Protein AF-A0A2W7KHU9-F1 (afdb_monomer_lite)

Radius of gyration: 25.61 Å; chains: 1; bounding box: 62×46×111 Å

Sequence (438 aa):
MNIFNNTTKKAALILVGPLGCYAAYQILFIGRYLDIEKYPLLTSTYLNGAAIIDIACALVVAFLGYQVCRRAGLLDDFRPSREGLSTLALTLIATGTLGLLALNIYSSLGTLSLRYVVENYPLYSYKATDGAAWMVLAMYSALFLQLMDMYFGGVTKKNGTFLLLGLLIVSFSGGRGILVLFALMFIVLLMFQRVAFWKFLMASLLAIAAMGASFIIVTGLRAPDAPPEVVTPVAKPTGHSPKAKAKAAQAPPVLAEVAPTESFEDLNYNAAFISEDVLRVIESHKVEPKAYALEDAMTLFVPRQLMPGKPVSTAETREIYPHVAKRGTNITFPLKANILMHLGEWAFYADWIVVAVVQILMILGVARRTRAPGIVGFTMLFCGLGFMLVARGGIFNARLLVIMSCVLVAYAGYRTLLTIQRGLNFSRQPRPPTQQAY

pLDDT: mean 75.81, std 17.53, range [24.8, 95.38]

Foldseek 3Di:
DQPQDQVVLLVCLLCVFLLVLLVVLCVPFPVVPLDCVQQVVSNVVVVVCLVVLSVVLSVVLSVLSNVLSVVLDGLALLAAQDAFFDLVVLVCLLVVLLVLLQVLQCVQPVDPPPVVCLLCVQSSLLSCLAAVVVSLLSLLLSLLLLLVSCNRGNDDPSSLVSNLSSLLSSLSNVPQLVSVLSLLSVLSSCSSNSDDPVVSVVSNVSSVVSSVVSVCSSVVSNQDPDDPDPPPPDPDPDDDDDDDDDDDDDDDDDPDPDDPRVPPVPQQRNLSVLLSLLSVCQVVVVADAALQQVVCLVCVPPRCVRVVPRFLEGSLCCRSPVVCSVVSDYHFHAALSQQCNHPNDVCSSVSSVVSSQLSSLLSVLSSCSVVPDDLSSVVSNSSRSVSSVCNSGPPSHNVVVSVVVSSVSSVVVSVVSVVVVVVVVVVPPPDDPPPPDD

Secondary structure (DSSP, 8-state):
-----HHHHHHHHHHTSHHHHHHHHIIIIIGGG--TTT-HHHHHHIIIIIHHHHHHHHHHHHHHHHHHHHHH---------SPPPPHHHHHHHHHHHHHHHHHHHHHHHS---HHHHHHTHHHHHHHHHHT-HHHHHHHHHHHHHHHHHHHHH---HHHHHHHHHHHHHHHTTS-HHHHHHHHHHHHHHHHHTT--HHHHHHHHHHHHHHHHHHHHHHHHTT-PPPPP-------------------------------TTTSHHHHTT-HHHHHHHHHHHHHTTSS----HHHHHHHHHTS-TTT-TT--SS-HHHHHH-HHHHHTT------HHHHHHHHH-GGGGG-HHHHHHHHHHHHHHHHHHHHHS--HHHHHHHHHHHHHHHHHHH-SSSTHHHHHHHHHHHHHHHHHHHHHHHHHHHHTTSPPPP-----

Structure (mmCIF, N/CA/C/O backbone):
data_AF-A0A2W7KHU9-F1
#
_entry.id   AF-A0A2W7KHU9-F1
#
loop_
_atom_site.group_PDB
_atom_site.id
_atom_site.type_symbol
_atom_site.label_atom_id
_atom_site.label_alt_id
_atom_site.label_comp_id
_atom_site.label_asym_id
_atom_site.label_entity_id
_atom_site.label_seq_id
_atom_site.pdbx_PDB_ins_code
_atom_site.Cartn_x
_atom_site.Cartn_y
_atom_site.Cartn_z
_atom_site.occupancy
_atom_site.B_iso_or_equiv
_atom_site.auth_seq_id
_atom_site.auth_comp_id
_atom_site.auth_asym_id
_atom_site.auth_atom_id
_atom_site.pdbx_PDB_model_num
ATOM 1 N N . MET A 1 1 ? -21.224 20.615 12.237 1.00 48.44 1 MET A N 1
ATOM 2 C CA . MET A 1 1 ? -21.790 20.125 10.962 1.00 48.44 1 MET A CA 1
ATOM 3 C C . MET A 1 1 ? -21.161 18.772 10.631 1.00 48.44 1 MET A C 1
ATOM 5 O O . MET A 1 1 ? -19.949 18.714 10.452 1.00 48.44 1 MET A O 1
ATOM 9 N N . ASN A 1 2 ? -21.934 17.680 10.644 1.00 56.03 2 ASN A N 1
ATOM 10 C CA . ASN A 1 2 ? -21.439 16.340 10.291 1.00 56.03 2 ASN A CA 1
ATOM 11 C C . ASN A 1 2 ? -21.673 16.115 8.789 1.00 56.03 2 ASN A C 1
ATOM 13 O O . ASN A 1 2 ? -22.805 15.889 8.380 1.00 56.03 2 ASN A O 1
ATOM 17 N N . ILE A 1 3 ? -20.622 16.222 7.971 1.00 58.12 3 ILE A N 1
ATOM 18 C CA . ILE A 1 3 ? -20.712 16.176 6.495 1.00 58.12 3 ILE A CA 1
ATOM 19 C C . ILE A 1 3 ? -20.888 14.736 5.967 1.00 58.12 3 ILE A C 1
ATOM 21 O O . ILE A 1 3 ? -21.480 14.509 4.910 1.00 58.12 3 ILE A O 1
ATOM 25 N N . PHE A 1 4 ? -20.426 13.735 6.721 1.00 67.31 4 PHE A N 1
ATOM 26 C CA . PHE A 1 4 ? -20.458 12.330 6.307 1.00 67.31 4 PHE A CA 1
ATOM 27 C C . PHE A 1 4 ? -21.768 11.636 6.705 1.00 67.31 4 PHE A C 1
ATOM 29 O O . PHE A 1 4 ? -21.809 10.841 7.648 1.00 67.31 4 PHE A O 1
ATOM 36 N N . ASN A 1 5 ? -22.849 11.942 5.983 1.00 74.00 5 ASN A N 1
ATOM 37 C CA . ASN A 1 5 ? -24.057 11.119 5.990 1.00 74.00 5 ASN A CA 1
ATOM 38 C C . ASN A 1 5 ? -23.843 9.843 5.141 1.00 74.00 5 ASN A C 1
ATOM 40 O O . ASN A 1 5 ? -22.820 9.671 4.477 1.00 74.00 5 ASN A O 1
ATOM 44 N N . ASN A 1 6 ? -24.788 8.903 5.177 1.00 76.38 6 ASN A N 1
ATOM 45 C CA . ASN A 1 6 ? -24.636 7.627 4.465 1.00 76.38 6 ASN A CA 1
ATOM 46 C C . ASN A 1 6 ? -24.496 7.813 2.938 1.00 76.38 6 ASN A C 1
ATOM 48 O O . ASN A 1 6 ? -23.778 7.061 2.286 1.00 76.38 6 ASN A O 1
ATOM 52 N N . THR A 1 7 ? -25.143 8.831 2.366 1.00 80.50 7 THR A N 1
ATOM 53 C CA . THR A 1 7 ? -25.075 9.140 0.931 1.00 80.50 7 THR A CA 1
ATOM 54 C C . THR A 1 7 ? -23.691 9.651 0.537 1.00 80.50 7 THR A C 1
ATOM 56 O O . THR A 1 7 ? -23.102 9.137 -0.411 1.00 80.50 7 THR A O 1
ATOM 59 N N . THR A 1 8 ? -23.124 10.594 1.295 1.00 79.06 8 THR A N 1
ATOM 60 C CA . THR A 1 8 ? -21.781 11.127 1.026 1.00 79.06 8 THR A CA 1
ATOM 61 C C . THR A 1 8 ? -20.695 10.083 1.271 1.00 79.06 8 THR A C 1
ATOM 63 O O . THR A 1 8 ? -19.746 10.018 0.497 1.00 79.06 8 THR A O 1
ATOM 66 N N . LYS A 1 9 ? -20.861 9.185 2.254 1.00 78.81 9 LYS A N 1
ATOM 67 C CA . LYS A 1 9 ? -19.971 8.023 2.451 1.00 78.81 9 LYS A CA 1
ATOM 68 C C . LYS A 1 9 ? -19.988 7.059 1.257 1.00 78.81 9 LYS A C 1
ATOM 70 O O . LYS A 1 9 ? -18.929 6.613 0.826 1.00 78.81 9 LYS A O 1
ATOM 75 N N . LYS A 1 10 ? -21.168 6.743 0.705 1.00 82.69 10 LYS A N 1
ATOM 76 C CA . LYS A 1 10 ? -21.300 5.890 -0.494 1.00 82.69 10 LYS A CA 1
ATOM 77 C C . LYS A 1 10 ? -20.660 6.536 -1.718 1.00 82.69 10 LYS A C 1
ATOM 79 O O . LYS A 1 10 ? -19.919 5.869 -2.433 1.00 82.69 10 LYS A O 1
ATOM 84 N N . ALA A 1 11 ? -20.916 7.826 -1.928 1.00 81.62 11 ALA A N 1
ATOM 85 C CA . ALA A 1 11 ? -20.301 8.581 -3.012 1.00 81.62 11 ALA A CA 1
ATOM 86 C C . ALA A 1 11 ? -18.774 8.618 -2.860 1.00 81.62 11 ALA A C 1
ATOM 88 O O . ALA A 1 11 ? -18.070 8.308 -3.811 1.00 81.62 11 ALA A O 1
ATOM 89 N N . ALA A 1 12 ? -18.256 8.889 -1.659 1.00 78.88 12 ALA A N 1
ATOM 90 C CA . ALA A 1 12 ? -16.820 8.893 -1.390 1.00 78.88 12 ALA A CA 1
ATOM 91 C C . ALA A 1 12 ? -16.174 7.515 -1.606 1.00 78.88 12 ALA A C 1
ATOM 93 O O . ALA A 1 12 ? -15.098 7.437 -2.186 1.00 78.88 12 ALA A O 1
ATOM 94 N N . LEU A 1 13 ? -16.831 6.418 -1.214 1.00 79.25 13 LEU A N 1
ATOM 95 C CA . LEU A 1 13 ? -16.334 5.062 -1.484 1.00 79.25 13 LEU A CA 1
ATOM 96 C C . LEU A 1 13 ? -16.144 4.781 -2.971 1.00 79.25 13 LEU A C 1
ATOM 98 O O . LEU A 1 13 ? -15.193 4.097 -3.334 1.00 79.25 13 LEU A O 1
ATOM 102 N N . ILE A 1 14 ? -17.059 5.264 -3.808 1.00 82.06 14 ILE A N 1
ATOM 103 C CA . ILE A 1 14 ? -17.028 5.026 -5.253 1.00 82.06 14 ILE A CA 1
ATOM 104 C C . ILE A 1 14 ? -16.067 6.009 -5.927 1.00 82.06 14 ILE A C 1
ATOM 106 O O . ILE A 1 14 ? -15.238 5.594 -6.721 1.00 82.06 14 ILE A O 1
ATOM 110 N N . LEU A 1 15 ? -16.148 7.298 -5.593 1.00 75.75 15 LEU A N 1
ATOM 111 C CA . LEU A 1 15 ? -15.424 8.369 -6.285 1.00 75.75 15 LEU A CA 1
ATOM 112 C C . LEU A 1 15 ? -14.002 8.594 -5.771 1.00 75.75 15 LEU A C 1
ATOM 114 O O . LEU A 1 15 ? -13.155 9.019 -6.539 1.00 75.75 15 LEU A O 1
ATOM 118 N N . VAL A 1 16 ? -13.742 8.351 -4.486 1.00 71.19 16 VAL A N 1
ATOM 119 C CA . VAL A 1 16 ? -12.421 8.524 -3.845 1.00 71.19 16 VAL A CA 1
ATOM 120 C C . VAL A 1 16 ? -11.766 7.162 -3.561 1.00 71.19 16 VAL A C 1
ATOM 122 O O . VAL A 1 16 ? -10.609 7.093 -3.161 1.00 71.19 16 VAL A O 1
ATOM 125 N N . GLY A 1 17 ? -12.498 6.062 -3.772 1.00 73.69 17 GLY A N 1
ATOM 126 C CA . GLY A 1 17 ? -11.954 4.705 -3.741 1.00 73.69 17 GLY A CA 1
ATOM 127 C C . GLY A 1 17 ? -11.156 4.346 -5.005 1.00 73.69 17 GLY A C 1
ATOM 128 O O . GLY A 1 17 ? -10.759 5.234 -5.761 1.00 73.69 17 GLY A O 1
ATOM 129 N N . PRO A 1 18 ? -10.933 3.045 -5.263 1.00 78.81 18 PRO A N 1
ATOM 130 C CA . PRO A 1 18 ? -10.146 2.534 -6.388 1.00 78.81 18 PRO A CA 1
ATOM 131 C C . PRO A 1 18 ? -10.404 3.197 -7.740 1.00 78.81 18 PRO A C 1
ATOM 133 O O . PRO A 1 18 ? -9.450 3.476 -8.462 1.00 78.81 18 PRO A O 1
ATOM 136 N N . LEU A 1 19 ? -11.661 3.506 -8.064 1.00 82.06 19 LEU A N 1
ATOM 137 C CA . LEU A 1 19 ? -12.019 4.188 -9.306 1.00 82.06 19 LEU A CA 1
ATOM 138 C C . LEU A 1 19 ? -11.453 5.616 -9.404 1.00 82.06 19 LEU A C 1
ATOM 140 O O . LEU A 1 19 ? -10.911 5.994 -10.438 1.00 82.06 19 LEU A O 1
ATOM 144 N N . GLY A 1 20 ? -11.548 6.408 -8.335 1.00 77.50 20 GLY A N 1
ATOM 145 C CA . GLY A 1 20 ? -10.969 7.754 -8.300 1.00 77.50 20 GLY A CA 1
ATOM 146 C C . GLY A 1 20 ? -9.456 7.731 -8.447 1.00 77.50 20 GLY A C 1
ATOM 147 O O . GLY A 1 20 ? -8.869 8.550 -9.148 1.00 77.50 20 GLY A O 1
ATOM 148 N N . CYS A 1 21 ? -8.823 6.743 -7.823 1.00 76.50 21 CYS A N 1
ATOM 149 C CA . CYS A 1 21 ? -7.382 6.540 -7.895 1.00 76.50 21 CYS A CA 1
ATOM 150 C C . CYS A 1 21 ? -6.947 6.076 -9.285 1.00 76.50 21 CYS A C 1
ATOM 152 O O . CYS A 1 21 ? -5.910 6.514 -9.770 1.00 76.50 21 CYS A O 1
ATOM 154 N N . TYR A 1 22 ? -7.760 5.245 -9.940 1.00 79.00 22 TYR A N 1
ATOM 155 C CA . TYR A 1 22 ? -7.578 4.865 -11.334 1.00 79.00 22 TYR A CA 1
ATOM 156 C C . TYR A 1 22 ? -7.650 6.084 -12.262 1.00 79.00 22 TYR A C 1
ATOM 158 O O . TYR A 1 22 ? -6.742 6.301 -13.058 1.00 79.00 22 TYR A O 1
ATOM 166 N N . ALA A 1 23 ? -8.667 6.937 -12.101 1.00 79.25 23 ALA A N 1
ATOM 167 C CA . ALA A 1 23 ? -8.796 8.170 -12.875 1.00 79.25 23 ALA A CA 1
ATOM 168 C C . ALA A 1 23 ? -7.615 9.130 -12.637 1.00 79.25 23 ALA A C 1
ATOM 170 O O . ALA A 1 23 ? -7.027 9.640 -13.588 1.00 79.25 23 ALA A O 1
ATOM 171 N N . ALA A 1 24 ? -7.217 9.334 -11.377 1.00 76.50 24 ALA A N 1
ATOM 172 C CA . ALA A 1 24 ? -6.054 10.152 -11.039 1.00 76.50 24 ALA A CA 1
ATOM 173 C C . ALA A 1 24 ? -4.760 9.578 -11.634 1.00 76.50 24 ALA A C 1
ATOM 175 O O . ALA A 1 24 ? -3.931 10.336 -12.132 1.00 76.50 24 ALA A O 1
ATOM 176 N N . TYR A 1 25 ? -4.601 8.251 -11.619 1.00 76.94 25 TYR A N 1
ATOM 177 C CA . TYR A 1 25 ? -3.461 7.576 -12.227 1.00 76.94 25 TYR A CA 1
ATOM 178 C C . TYR A 1 25 ? -3.391 7.843 -13.736 1.00 76.94 25 TYR A C 1
ATOM 180 O O . TYR A 1 25 ? -2.361 8.297 -14.234 1.00 76.94 25 TYR A O 1
ATOM 188 N N . GLN A 1 26 ? -4.511 7.644 -14.433 1.00 78.50 26 GLN A N 1
ATOM 189 C CA . GLN A 1 26 ? -4.626 7.877 -15.870 1.00 78.50 26 GLN A CA 1
ATOM 190 C C . GLN A 1 26 ? -4.318 9.330 -16.235 1.00 78.50 26 GLN A C 1
ATOM 192 O O . GLN A 1 26 ? -3.548 9.575 -17.153 1.00 78.50 26 GLN A O 1
ATOM 197 N N . ILE A 1 27 ? -4.843 10.305 -15.490 1.00 76.06 27 ILE A N 1
ATOM 198 C CA . ILE A 1 27 ? -4.618 11.729 -15.777 1.00 76.06 27 ILE A CA 1
ATOM 199 C C . ILE A 1 27 ? -3.163 12.133 -15.502 1.00 76.06 27 ILE A C 1
ATOM 201 O O . ILE A 1 27 ? -2.511 12.738 -16.354 1.00 76.06 27 ILE A O 1
ATOM 205 N N . LEU A 1 28 ? -2.650 11.818 -14.309 1.00 72.12 28 LEU A N 1
ATOM 206 C CA . LEU A 1 28 ? -1.375 12.357 -13.829 1.00 72.12 28 LEU A CA 1
ATOM 207 C C . LEU A 1 28 ? -0.156 11.636 -14.403 1.00 72.12 28 LEU A C 1
ATOM 209 O O . LEU A 1 28 ? 0.877 12.276 -14.594 1.00 72.12 28 LEU A O 1
ATOM 213 N N . PHE A 1 29 ? -0.258 10.327 -14.649 1.00 72.75 29 PHE A N 1
ATOM 214 C CA . PHE A 1 29 ? 0.895 9.493 -14.998 1.00 72.75 29 PHE A CA 1
ATOM 215 C C . PHE A 1 29 ? 0.860 8.925 -16.415 1.00 72.75 29 PHE A C 1
ATOM 217 O O . PHE A 1 29 ? 1.901 8.462 -16.873 1.00 72.75 29 PHE A O 1
ATOM 224 N N . ILE A 1 30 ? -0.286 8.969 -17.104 1.00 77.50 30 ILE A N 1
ATOM 225 C CA . ILE A 1 30 ? -0.386 8.549 -18.506 1.00 77.50 30 ILE A CA 1
ATOM 226 C C . ILE A 1 30 ? -0.742 9.732 -19.404 1.00 77.50 30 ILE A C 1
ATOM 228 O O . ILE A 1 30 ? 0.087 10.150 -20.200 1.00 77.50 30 ILE A O 1
ATOM 232 N N . GLY A 1 31 ? -1.921 10.330 -19.228 1.00 75.38 31 GLY A N 1
ATOM 233 C CA . GLY A 1 31 ? -2.465 11.391 -20.078 1.00 75.38 31 GLY A CA 1
ATOM 234 C C . GLY A 1 31 ? -1.540 12.597 -20.233 1.00 75.38 31 GLY A C 1
ATOM 235 O O . GLY A 1 31 ? -1.357 13.084 -21.342 1.00 75.38 31 GLY A O 1
ATOM 236 N N . ARG A 1 32 ? -0.888 13.035 -19.145 1.00 73.38 32 ARG A N 1
ATOM 237 C CA . ARG A 1 32 ? 0.121 14.111 -19.176 1.00 73.38 32 ARG A CA 1
ATOM 238 C C . ARG A 1 32 ? 1.318 13.810 -20.091 1.00 73.38 32 ARG A C 1
ATOM 240 O O . ARG A 1 32 ? 1.962 14.741 -20.564 1.00 73.38 32 ARG A O 1
ATOM 247 N N . TYR A 1 33 ? 1.637 12.536 -20.281 1.00 73.38 33 TYR A N 1
ATOM 248 C CA . TYR A 1 33 ? 2.825 12.062 -20.983 1.00 73.38 33 TYR A CA 1
ATOM 249 C C . TYR A 1 33 ? 2.491 11.412 -22.330 1.00 73.38 33 TYR A C 1
ATOM 251 O O . TYR A 1 33 ? 3.379 10.828 -22.935 1.00 73.38 33 TYR A O 1
ATOM 259 N N . LEU A 1 34 ? 1.247 11.492 -22.817 1.00 78.62 34 LEU A N 1
ATOM 260 C CA . LEU A 1 34 ? 0.915 11.030 -24.166 1.00 78.62 34 LEU A CA 1
ATOM 261 C C . LEU A 1 34 ? 1.517 11.998 -25.191 1.00 78.62 34 LEU A C 1
ATOM 263 O O . LEU A 1 34 ? 1.043 13.118 -25.366 1.00 78.62 34 LEU A O 1
ATOM 267 N N . ASP A 1 35 ? 2.582 11.548 -25.840 1.00 80.19 35 ASP A N 1
ATOM 268 C CA . ASP A 1 35 ? 3.350 12.283 -26.836 1.00 80.19 35 ASP A CA 1
ATOM 269 C C . ASP A 1 35 ? 3.816 11.270 -27.885 1.00 80.19 35 ASP A C 1
ATOM 271 O O . ASP A 1 35 ? 4.508 10.303 -27.558 1.00 80.19 35 ASP A O 1
ATOM 275 N N . ILE A 1 36 ? 3.410 11.467 -29.141 1.00 84.56 36 ILE A N 1
ATOM 276 C CA . ILE A 1 36 ? 3.686 10.514 -30.220 1.00 84.56 36 ILE A CA 1
ATOM 277 C C . ILE A 1 36 ? 5.173 10.460 -30.585 1.00 84.56 36 ILE A C 1
ATOM 279 O O . ILE A 1 36 ? 5.638 9.436 -31.076 1.00 84.56 36 ILE A O 1
ATOM 283 N N . GLU A 1 37 ? 5.923 11.531 -30.319 1.00 80.75 37 GLU A N 1
ATOM 284 C CA . GLU A 1 37 ? 7.358 11.594 -30.594 1.00 80.75 37 GLU A CA 1
ATOM 285 C C . GLU A 1 37 ? 8.161 10.864 -29.511 1.00 80.75 37 GLU A C 1
ATOM 287 O O . GLU A 1 37 ? 9.182 10.241 -29.806 1.00 80.75 37 GLU A O 1
ATOM 292 N N . LYS A 1 38 ? 7.694 10.895 -28.255 1.00 76.69 38 LYS A N 1
ATOM 293 C CA . LYS A 1 38 ? 8.397 10.283 -27.111 1.00 76.69 38 LYS A CA 1
ATOM 294 C C . LYS A 1 38 ? 7.929 8.863 -26.791 1.00 76.69 38 LYS A C 1
ATOM 296 O O . LYS A 1 38 ? 8.756 7.994 -26.510 1.00 76.69 38 LYS A O 1
ATOM 301 N N . TYR A 1 39 ? 6.622 8.622 -26.850 1.00 83.06 39 TYR A N 1
ATOM 302 C CA . TYR A 1 39 ? 5.968 7.363 -26.482 1.00 83.06 39 TYR A CA 1
ATOM 303 C C . TYR A 1 39 ? 4.983 6.921 -27.583 1.00 83.06 39 TYR A C 1
ATOM 305 O O . TYR A 1 39 ? 3.762 6.965 -27.382 1.00 83.06 39 TYR A O 1
ATOM 313 N N . PRO A 1 40 ? 5.479 6.560 -28.782 1.00 84.19 40 PRO A N 1
ATOM 314 C CA . PRO A 1 40 ? 4.648 6.251 -29.946 1.00 84.19 40 PRO A CA 1
ATOM 315 C C . PRO A 1 40 ? 3.714 5.052 -29.740 1.00 84.19 40 PRO A C 1
ATOM 317 O O . PRO A 1 40 ? 2.558 5.110 -30.171 1.00 84.19 40 PRO A O 1
ATOM 320 N N . LEU A 1 41 ? 4.159 3.977 -29.078 1.00 85.06 41 LEU A N 1
ATOM 321 C CA . LEU A 1 41 ? 3.324 2.785 -28.884 1.00 85.06 41 LEU A CA 1
ATOM 322 C C . LEU A 1 41 ? 2.221 3.039 -27.863 1.00 85.06 41 LEU A C 1
ATOM 324 O O . LEU A 1 41 ? 1.055 2.737 -28.110 1.00 85.06 41 LEU A O 1
ATOM 328 N N . LEU A 1 42 ? 2.555 3.664 -26.737 1.00 84.56 42 LEU A N 1
ATOM 329 C CA . LEU A 1 42 ? 1.582 4.045 -25.726 1.00 84.56 42 LEU A CA 1
ATOM 330 C C . LEU A 1 42 ? 0.559 5.024 -26.312 1.00 84.56 42 LEU A C 1
ATOM 332 O O . LEU A 1 42 ? -0.646 4.815 -26.181 1.00 84.56 42 LEU A O 1
ATOM 336 N N . THR A 1 43 ? 1.024 6.060 -27.015 1.00 85.00 43 THR A N 1
ATOM 337 C CA . THR A 1 43 ? 0.150 7.078 -27.613 1.00 85.00 43 THR A CA 1
ATOM 338 C C . THR A 1 43 ? -0.769 6.478 -28.671 1.00 85.00 43 THR A C 1
ATOM 340 O O . THR A 1 43 ? -1.976 6.712 -28.625 1.00 85.00 43 THR A O 1
ATOM 343 N N . SER A 1 44 ? -0.246 5.650 -29.579 1.00 85.31 44 SER A N 1
ATOM 344 C CA . SER A 1 44 ? -1.072 4.967 -30.584 1.00 85.31 44 SER A CA 1
ATOM 345 C C . SER A 1 44 ? -2.095 4.023 -29.949 1.00 85.31 44 SER A C 1
ATOM 347 O O . SER A 1 44 ? -3.258 4.041 -30.342 1.00 85.31 44 SER A O 1
ATOM 349 N N . THR A 1 45 ? -1.725 3.278 -28.905 1.00 84.88 45 THR A N 1
ATOM 350 C CA . THR A 1 45 ? -2.651 2.391 -28.180 1.00 84.88 45 THR A CA 1
ATOM 351 C C . THR A 1 45 ? -3.813 3.172 -27.551 1.00 84.88 45 THR A C 1
ATOM 353 O O . THR A 1 45 ? -4.968 2.742 -27.625 1.00 84.88 45 THR A O 1
ATOM 356 N N . TYR A 1 46 ? -3.542 4.352 -26.980 1.00 83.56 46 TYR A N 1
ATOM 357 C CA . TYR A 1 46 ? -4.585 5.226 -26.431 1.00 83.56 46 TYR A CA 1
ATOM 358 C C . TYR A 1 46 ? -5.454 5.885 -27.508 1.00 83.56 46 TYR A C 1
ATOM 360 O O . TYR A 1 46 ? -6.673 5.961 -27.326 1.00 83.56 46 TYR A O 1
ATOM 368 N N . LEU A 1 47 ? -4.866 6.298 -28.636 1.00 82.19 47 LEU A N 1
ATOM 369 C CA . LEU A 1 47 ? -5.603 6.817 -29.795 1.00 82.19 47 LEU A CA 1
ATOM 370 C C . LEU A 1 47 ? -6.484 5.742 -30.453 1.00 82.19 47 LEU A C 1
ATOM 372 O O . LEU A 1 47 ? -7.581 6.051 -30.910 1.00 82.19 47 LEU A O 1
ATOM 376 N N . ASN A 1 48 ? -6.070 4.473 -30.407 1.00 79.69 48 ASN A N 1
ATOM 377 C CA . ASN A 1 48 ? -6.815 3.316 -30.919 1.00 79.69 48 ASN A CA 1
ATOM 378 C C . ASN A 1 48 ? -7.957 2.851 -29.993 1.00 79.69 48 ASN A C 1
ATOM 380 O O . ASN A 1 48 ? -8.464 1.738 -30.127 1.00 79.69 48 ASN A O 1
ATOM 384 N N . GLY A 1 49 ? -8.389 3.695 -29.053 1.00 79.31 49 GLY A N 1
ATOM 385 C CA . GLY A 1 49 ? -9.617 3.487 -28.289 1.00 79.31 49 GLY A CA 1
ATOM 386 C C . GLY A 1 49 ? -9.429 3.019 -26.848 1.00 79.31 49 GLY A C 1
ATOM 387 O O . GLY A 1 49 ? -10.433 2.910 -26.143 1.00 79.31 49 GLY A O 1
ATOM 388 N N . ALA A 1 50 ? -8.196 2.822 -26.357 1.00 82.88 50 ALA A N 1
ATOM 389 C CA . ALA A 1 50 ? -7.987 2.451 -24.950 1.00 82.88 50 ALA A CA 1
ATOM 390 C C . ALA A 1 50 ? -8.576 3.496 -23.984 1.00 82.88 50 ALA A C 1
ATOM 392 O O . ALA A 1 50 ? -9.181 3.126 -22.984 1.00 82.88 50 ALA A O 1
ATOM 393 N N . ALA A 1 51 ? -8.515 4.790 -24.325 1.00 81.31 51 ALA A N 1
ATOM 394 C CA . ALA A 1 51 ? -9.142 5.847 -23.526 1.00 81.31 51 ALA A CA 1
ATOM 395 C C . ALA A 1 51 ? -10.672 5.688 -23.419 1.00 81.31 51 ALA A C 1
ATOM 397 O O . ALA A 1 51 ? -11.249 5.868 -22.347 1.00 81.31 51 ALA A O 1
ATOM 398 N N . ILE A 1 52 ? -11.338 5.341 -24.526 1.00 84.31 52 ILE A N 1
ATOM 399 C CA . ILE A 1 52 ? -12.796 5.154 -24.566 1.00 84.31 52 ILE A CA 1
ATOM 400 C C . ILE A 1 52 ? -13.182 3.922 -23.745 1.00 84.31 52 ILE A C 1
ATOM 402 O O . ILE A 1 52 ? -14.139 3.978 -22.971 1.00 84.31 52 ILE A O 1
ATOM 406 N N . ILE A 1 53 ? -12.415 2.837 -23.879 1.00 85.75 53 ILE A N 1
ATOM 407 C CA . ILE A 1 53 ? -12.596 1.607 -23.103 1.00 85.75 53 ILE A CA 1
ATOM 408 C C . ILE A 1 53 ? -12.426 1.902 -21.610 1.00 85.75 53 ILE A C 1
ATOM 410 O O . ILE A 1 53 ? -13.328 1.595 -20.834 1.00 85.75 53 ILE A O 1
ATOM 414 N N . ASP A 1 54 ? -11.346 2.579 -21.211 1.00 84.38 54 ASP A N 1
ATOM 415 C CA . ASP A 1 54 ? -11.080 2.930 -19.813 1.00 84.38 54 ASP A CA 1
ATOM 416 C C . ASP A 1 54 ? -12.225 3.784 -19.219 1.00 84.38 54 ASP A C 1
ATOM 418 O O . ASP A 1 54 ? -12.660 3.535 -18.092 1.00 84.38 54 ASP A O 1
ATOM 422 N N . ILE A 1 55 ? -12.785 4.741 -19.978 1.00 85.62 55 ILE A N 1
ATOM 423 C CA . ILE A 1 55 ? -13.939 5.559 -19.550 1.00 85.62 55 ILE A CA 1
ATOM 424 C C . ILE A 1 55 ? -15.213 4.715 -19.420 1.00 85.62 55 ILE A C 1
ATOM 426 O O . ILE A 1 55 ? -15.908 4.793 -18.402 1.00 85.62 55 ILE A O 1
ATOM 430 N N . ALA A 1 56 ? -15.541 3.904 -20.428 1.00 87.31 56 ALA A N 1
ATOM 431 C CA . ALA A 1 56 ? -16.726 3.050 -20.399 1.00 87.31 56 ALA A CA 1
ATOM 432 C C . ALA A 1 56 ? -16.659 2.063 -19.223 1.00 87.31 56 ALA A C 1
ATOM 434 O O . ALA A 1 56 ? -17.617 1.914 -18.460 1.00 87.31 56 ALA A O 1
ATOM 435 N N . CYS A 1 57 ? -15.498 1.451 -19.011 1.00 87.75 57 CYS A N 1
ATOM 436 C CA . CYS A 1 57 ? -15.252 0.539 -17.908 1.00 87.75 57 CYS A CA 1
ATOM 437 C C . CYS A 1 57 ? -15.269 1.249 -16.549 1.00 87.75 57 CYS A C 1
ATOM 439 O O . CYS A 1 57 ? -15.819 0.704 -15.594 1.00 87.75 57 CYS A O 1
ATOM 441 N N . ALA A 1 58 ? -14.768 2.483 -16.446 1.00 86.62 58 ALA A N 1
ATOM 442 C CA . ALA A 1 58 ? -14.893 3.304 -15.242 1.00 86.62 58 ALA A CA 1
ATOM 443 C C . ALA A 1 58 ? -16.366 3.534 -14.849 1.00 86.62 58 ALA A C 1
ATOM 445 O O . ALA A 1 58 ? -16.722 3.401 -13.673 1.00 86.62 58 ALA A O 1
ATOM 446 N N . LEU A 1 59 ? -17.243 3.803 -15.823 1.00 88.31 59 LEU A N 1
ATOM 447 C CA . LEU A 1 59 ? -18.689 3.920 -15.594 1.00 88.31 59 LEU A CA 1
ATOM 448 C C . LEU A 1 59 ? -19.306 2.591 -15.133 1.00 88.31 59 LEU A C 1
ATOM 450 O O . LEU A 1 59 ? -20.116 2.578 -14.202 1.00 88.31 59 LEU A O 1
ATOM 454 N N . VAL A 1 60 ? -18.888 1.467 -15.723 1.00 89.56 60 VAL A N 1
ATOM 455 C CA . VAL A 1 60 ? -19.317 0.124 -15.294 1.00 89.56 60 VAL A CA 1
ATOM 456 C C . VAL A 1 60 ? -18.875 -0.159 -13.855 1.00 89.56 60 VAL A C 1
ATOM 458 O O . VAL A 1 60 ? -19.690 -0.594 -13.042 1.00 89.56 60 VAL A O 1
ATOM 461 N N . VAL A 1 61 ? -17.624 0.138 -13.496 1.00 89.94 61 VAL A N 1
ATOM 462 C CA . VAL A 1 61 ? -17.103 -0.020 -12.128 1.00 89.94 61 VAL A CA 1
ATOM 463 C C . VAL A 1 61 ? -17.876 0.855 -11.142 1.00 89.94 61 VAL A C 1
ATOM 465 O O . VAL A 1 61 ? -18.249 0.379 -10.067 1.00 89.94 61 VAL A O 1
ATOM 468 N N . ALA A 1 62 ? -18.176 2.106 -11.507 1.00 87.94 62 ALA A N 1
ATOM 469 C CA . ALA A 1 62 ? -18.993 3.000 -10.690 1.00 87.94 62 ALA A CA 1
ATOM 470 C C . ALA A 1 62 ? -20.396 2.422 -10.454 1.00 87.94 62 ALA A C 1
ATOM 472 O O . ALA A 1 62 ? -20.877 2.391 -9.317 1.00 87.94 62 ALA A O 1
ATOM 473 N N . PHE A 1 63 ? -21.035 1.916 -11.513 1.00 89.69 63 PHE A N 1
ATOM 474 C CA . PHE A 1 63 ? -22.351 1.290 -11.441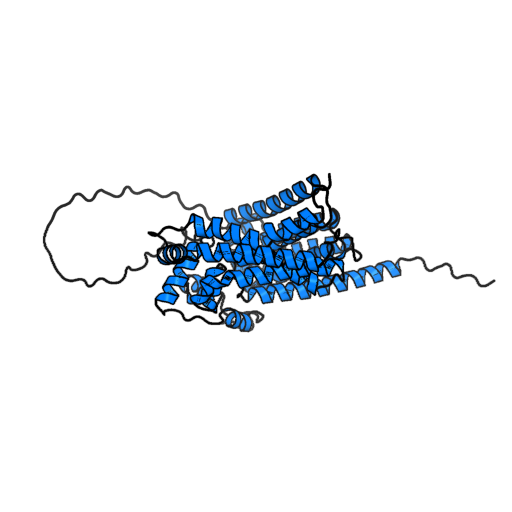 1.00 89.69 63 PHE A CA 1
ATOM 475 C C . PHE A 1 63 ? -22.340 0.027 -10.572 1.00 89.69 63 PHE A C 1
ATOM 477 O O . PHE A 1 63 ? -23.177 -0.111 -9.677 1.00 89.69 63 PHE A O 1
ATOM 484 N N . LEU A 1 64 ? -21.368 -0.870 -10.764 1.00 89.62 64 LEU A N 1
ATOM 485 C CA . LEU A 1 64 ? -21.196 -2.066 -9.936 1.00 89.62 64 LEU A CA 1
ATOM 486 C C . LEU A 1 64 ? -20.977 -1.694 -8.467 1.00 89.62 64 LEU A C 1
ATOM 488 O O . LEU A 1 64 ? -21.657 -2.225 -7.586 1.00 89.62 64 LEU A O 1
ATOM 492 N N . GLY A 1 65 ? -20.092 -0.732 -8.197 1.00 87.88 65 GLY A N 1
ATOM 493 C CA . GLY A 1 65 ? -19.851 -0.211 -6.855 1.00 87.88 65 GLY A CA 1
ATOM 494 C C . GLY A 1 65 ? -21.125 0.343 -6.215 1.00 87.88 65 GLY A C 1
ATOM 495 O O . GLY A 1 65 ? -21.429 0.029 -5.063 1.00 87.88 65 GLY A O 1
ATOM 496 N N . TYR A 1 66 ? -21.929 1.092 -6.971 1.00 88.00 66 TYR A N 1
ATOM 497 C CA . TYR A 1 66 ? -23.226 1.588 -6.516 1.00 88.00 66 TYR A CA 1
ATOM 498 C C . TYR A 1 66 ? -24.199 0.452 -6.170 1.00 88.00 66 TYR A C 1
ATOM 500 O O . TYR A 1 66 ? -24.804 0.469 -5.093 1.00 88.00 66 TYR A O 1
ATOM 508 N N . GLN A 1 67 ? -24.319 -0.565 -7.029 1.00 89.50 67 GLN A N 1
ATOM 509 C CA . GLN A 1 67 ? -25.196 -1.715 -6.789 1.00 89.50 67 GLN A CA 1
ATOM 510 C C . GLN A 1 67 ? -24.777 -2.503 -5.542 1.00 89.50 67 GLN A C 1
ATOM 512 O O . GLN A 1 67 ? -25.623 -2.856 -4.713 1.00 89.50 67 GLN A O 1
ATOM 517 N N . VAL A 1 68 ? -23.473 -2.729 -5.356 1.00 88.50 68 VAL A N 1
ATOM 518 C CA . VAL A 1 68 ? -22.942 -3.401 -4.161 1.00 88.50 68 VAL A CA 1
ATOM 519 C C . VAL A 1 68 ? -23.192 -2.551 -2.915 1.00 88.50 68 VAL A C 1
ATOM 521 O O . VAL A 1 68 ? -23.728 -3.067 -1.938 1.00 88.50 68 VAL A O 1
ATOM 524 N N . CYS A 1 69 ? -22.915 -1.244 -2.950 1.00 85.06 69 CYS A N 1
ATOM 525 C CA . CYS A 1 69 ? -23.220 -0.313 -1.856 1.00 85.06 69 CYS A CA 1
ATOM 526 C C . CYS A 1 69 ? -24.713 -0.290 -1.489 1.00 85.06 69 CYS A C 1
ATOM 528 O O . CYS A 1 69 ? -25.067 -0.149 -0.316 1.00 85.06 69 CYS A O 1
ATOM 530 N N . ARG A 1 70 ? -25.610 -0.412 -2.476 1.00 84.12 70 ARG A N 1
ATOM 531 C CA . ARG A 1 70 ? -27.059 -0.486 -2.250 1.00 84.12 70 ARG A CA 1
ATOM 532 C C . ARG A 1 70 ? -27.447 -1.781 -1.535 1.00 84.12 70 ARG A C 1
ATOM 534 O O . ARG A 1 70 ? -28.224 -1.720 -0.586 1.00 84.12 70 ARG A O 1
ATOM 541 N N . ARG A 1 71 ? -26.898 -2.927 -1.952 1.00 85.81 71 ARG A N 1
ATOM 542 C CA . ARG A 1 71 ? -27.196 -4.250 -1.366 1.00 85.81 71 ARG A CA 1
ATOM 543 C C . ARG A 1 71 ? -26.522 -4.490 -0.013 1.00 85.81 71 ARG A C 1
ATOM 545 O O . ARG A 1 71 ? -27.075 -5.181 0.839 1.00 85.81 71 ARG A O 1
ATOM 552 N N . ALA A 1 72 ? -25.336 -3.930 0.200 1.00 79.12 72 ALA A N 1
ATOM 553 C CA . ALA A 1 72 ? -24.548 -4.143 1.410 1.00 79.12 72 ALA A CA 1
ATOM 554 C C . ALA A 1 72 ? -25.177 -3.513 2.674 1.00 79.12 72 ALA A C 1
ATOM 556 O O . ALA A 1 72 ? -24.915 -3.984 3.784 1.00 79.12 72 ALA A O 1
ATOM 557 N N . GLY A 1 73 ? -26.067 -2.527 2.520 1.00 65.56 73 GLY A N 1
ATOM 558 C CA . GLY A 1 73 ? -26.805 -1.892 3.618 1.00 65.56 73 GLY A CA 1
ATOM 559 C C . GLY A 1 73 ? -26.171 -0.589 4.121 1.00 65.56 73 GLY A C 1
ATOM 560 O O . GLY A 1 73 ? -25.429 0.079 3.400 1.00 65.56 73 GLY A O 1
ATOM 561 N N . LEU A 1 74 ? -26.532 -0.174 5.341 1.00 60.41 74 LEU A N 1
ATOM 562 C CA . LEU A 1 74 ? -26.011 1.038 5.989 1.00 60.41 74 LEU A CA 1
ATOM 563 C C . LEU A 1 74 ? -24.497 0.919 6.224 1.00 60.41 74 LEU A C 1
ATOM 565 O O . LEU A 1 74 ? -24.039 -0.056 6.815 1.00 60.41 7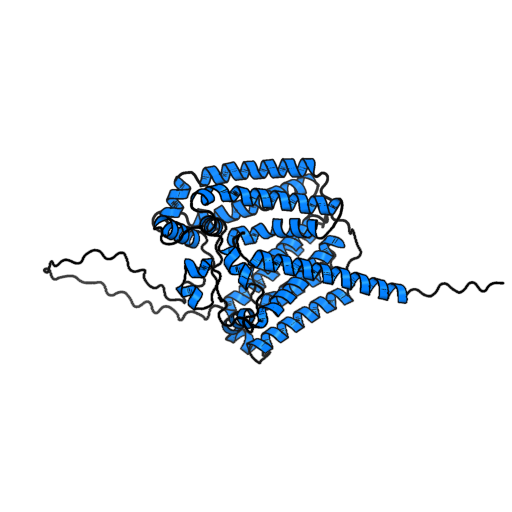4 LEU A O 1
ATOM 569 N N . LEU A 1 75 ? -23.733 1.929 5.798 1.00 63.06 75 LEU A N 1
ATOM 570 C CA . LEU A 1 75 ? -22.332 2.076 6.181 1.00 63.06 75 LEU A CA 1
ATOM 571 C C . LEU A 1 75 ? -22.306 2.605 7.619 1.00 63.06 75 LEU A C 1
ATOM 573 O O . LEU A 1 75 ? -22.711 3.742 7.864 1.00 63.06 75 LEU A O 1
ATOM 577 N N . ASP A 1 76 ? -21.878 1.753 8.551 1.00 60.78 76 ASP A N 1
ATOM 578 C CA . ASP A 1 76 ? -21.777 2.036 9.988 1.00 60.78 76 ASP A CA 1
ATOM 579 C C . ASP A 1 76 ? -21.107 3.384 10.304 1.00 60.78 76 ASP A C 1
ATOM 581 O O . ASP A 1 76 ? -20.321 3.954 9.537 1.00 60.78 76 ASP A O 1
ATOM 585 N N . ASP A 1 77 ? -21.380 3.865 11.508 1.00 66.25 77 ASP A N 1
ATOM 586 C CA . ASP A 1 77 ? -20.727 5.010 12.131 1.00 66.25 77 ASP A CA 1
ATOM 587 C C . ASP A 1 77 ? -19.347 4.661 12.688 1.00 66.25 77 ASP A C 1
ATOM 589 O O . ASP A 1 77 ? -18.765 5.458 13.421 1.00 66.25 77 ASP A O 1
ATOM 593 N N . PHE A 1 78 ? -18.832 3.474 12.348 1.00 71.94 78 PHE A N 1
ATOM 594 C CA . PHE A 1 78 ? -17.569 2.926 12.831 1.00 71.94 78 PHE A CA 1
ATOM 595 C C . PHE A 1 78 ? -17.494 2.988 14.355 1.00 71.94 78 PHE A C 1
ATOM 597 O O . PHE A 1 78 ? -16.465 3.348 14.933 1.00 71.94 78 PHE A O 1
ATOM 604 N N . ARG A 1 79 ? -18.599 2.626 15.019 1.00 72.75 79 ARG A N 1
ATOM 605 C CA . ARG A 1 79 ? -18.607 2.572 16.479 1.00 72.75 79 ARG A CA 1
ATOM 606 C C . ARG A 1 79 ? -17.567 1.547 16.953 1.00 72.75 79 ARG A C 1
ATOM 608 O O . ARG A 1 79 ? -17.333 0.551 16.260 1.00 72.75 79 ARG A O 1
ATOM 615 N N . PRO A 1 80 ? -16.916 1.784 18.103 1.00 80.56 80 PRO A N 1
ATOM 616 C CA . PRO A 1 80 ? -16.016 0.806 18.696 1.00 80.56 80 PRO A CA 1
ATOM 617 C C . PRO A 1 80 ? -16.727 -0.539 18.853 1.00 80.56 80 PRO A C 1
ATOM 619 O O . PRO A 1 80 ? -17.771 -0.624 19.495 1.00 80.56 80 PRO A O 1
ATOM 622 N N . SER A 1 81 ? -16.172 -1.583 18.242 1.00 78.25 81 SER A N 1
ATOM 623 C CA . SER A 1 81 ? -16.705 -2.951 18.318 1.00 78.25 81 SER A CA 1
ATOM 624 C C . SER A 1 81 ? -16.015 -3.791 19.389 1.00 78.25 81 SER A C 1
ATOM 626 O O . SER A 1 81 ? -16.522 -4.830 19.808 1.00 78.25 81 SER A O 1
ATOM 628 N N . ARG A 1 82 ? -14.820 -3.363 19.799 1.00 81.12 82 ARG A N 1
ATOM 629 C CA . ARG A 1 82 ? -13.977 -3.997 20.809 1.00 81.12 82 ARG A CA 1
ATOM 630 C C . ARG A 1 82 ? -13.274 -2.920 21.619 1.00 81.12 82 ARG A C 1
ATOM 632 O O . ARG A 1 82 ? -13.205 -1.765 21.210 1.00 81.12 82 ARG A O 1
ATOM 639 N N . GLU A 1 83 ? -12.720 -3.323 22.751 1.00 82.75 83 GLU A N 1
ATOM 640 C CA . GLU A 1 83 ? -11.800 -2.478 23.503 1.00 82.75 83 GLU A CA 1
ATOM 641 C C . GLU A 1 83 ? -10.556 -2.165 22.667 1.00 82.75 83 GLU A C 1
ATOM 643 O O . GLU A 1 83 ? -10.006 -3.039 21.988 1.00 82.75 83 GLU A O 1
ATOM 648 N N . GLY A 1 84 ? -10.124 -0.908 22.729 1.00 85.94 84 GLY A N 1
ATOM 649 C CA . GLY A 1 84 ? -8.843 -0.493 22.179 1.00 85.94 84 GLY A CA 1
ATOM 650 C C . GLY A 1 84 ? -7.675 -0.881 23.088 1.00 85.94 84 GLY A C 1
ATOM 651 O O . GLY A 1 84 ? -7.828 -1.151 24.284 1.00 85.94 84 GLY A O 1
ATOM 652 N N . LEU A 1 85 ? -6.478 -0.853 22.521 1.00 91.88 85 LEU A N 1
ATOM 653 C CA . LEU A 1 85 ? -5.223 -1.051 23.225 1.00 91.88 85 LEU A CA 1
ATOM 654 C C . LEU A 1 85 ? -5.011 0.052 24.266 1.00 91.88 85 LEU A C 1
ATOM 656 O O . LEU A 1 85 ? -5.320 1.232 24.056 1.00 91.88 85 LEU A O 1
ATOM 660 N N . SER A 1 86 ? -4.462 -0.331 25.415 1.00 92.44 86 SER A N 1
ATOM 661 C CA . SER A 1 86 ? -4.053 0.597 26.468 1.00 92.44 86 SER A CA 1
ATOM 662 C C . SER A 1 86 ? -2.964 1.560 25.983 1.00 92.44 86 SER A C 1
ATOM 664 O O . SER A 1 86 ? -2.241 1.295 25.024 1.00 92.44 86 SER A O 1
ATOM 666 N N . THR A 1 87 ? -2.828 2.706 26.657 1.00 92.50 87 THR A N 1
ATOM 667 C CA . THR A 1 87 ? -1.742 3.661 26.369 1.00 92.50 87 THR A CA 1
ATOM 668 C C . THR A 1 87 ? -0.375 3.005 26.529 1.00 92.50 87 THR A C 1
ATOM 670 O O . THR A 1 87 ? 0.493 3.222 25.698 1.00 92.50 87 THR A O 1
ATOM 673 N N . LEU A 1 88 ? -0.211 2.144 27.538 1.00 92.38 88 LEU A N 1
ATOM 674 C CA . LEU A 1 88 ? 1.027 1.402 27.764 1.00 92.38 88 LEU A CA 1
ATOM 675 C C . LEU A 1 88 ? 1.373 0.496 26.574 1.00 92.38 88 LEU A C 1
ATOM 677 O O . LEU A 1 88 ? 2.506 0.527 26.108 1.00 92.38 88 LEU A O 1
ATOM 681 N N . ALA A 1 89 ? 0.399 -0.245 26.034 1.00 93.12 89 ALA A N 1
ATOM 682 C CA . ALA A 1 89 ? 0.617 -1.067 24.845 1.00 93.12 89 ALA A CA 1
ATOM 683 C C . ALA A 1 89 ? 1.021 -0.217 23.626 1.00 93.12 89 ALA A C 1
ATOM 685 O O . ALA A 1 89 ? 1.980 -0.554 22.941 1.00 93.12 89 ALA A O 1
ATOM 686 N N . LEU A 1 90 ? 0.342 0.911 23.383 1.00 95.06 90 LEU A N 1
ATOM 687 C CA . LEU A 1 90 ? 0.683 1.822 22.283 1.00 95.06 90 LEU A CA 1
ATOM 688 C C . LEU A 1 90 ? 2.082 2.436 22.439 1.00 95.06 90 LEU A C 1
ATOM 690 O O . LEU A 1 90 ? 2.829 2.494 21.462 1.00 95.06 90 LEU A O 1
ATOM 694 N N . THR A 1 91 ? 2.461 2.826 23.659 1.00 95.00 91 THR A N 1
ATOM 695 C CA . THR A 1 91 ? 3.812 3.309 23.966 1.00 95.00 91 THR A CA 1
ATOM 696 C C . THR A 1 91 ? 4.854 2.234 23.688 1.00 95.00 91 THR A C 1
ATOM 698 O O . THR A 1 91 ? 5.829 2.531 23.010 1.00 95.00 91 THR A O 1
ATOM 701 N N . LEU A 1 92 ? 4.631 0.991 24.132 1.00 94.75 92 LEU A N 1
ATOM 702 C CA . LEU A 1 92 ? 5.542 -0.130 23.871 1.00 94.75 92 LEU A CA 1
ATOM 703 C C . LEU A 1 92 ? 5.703 -0.417 22.376 1.00 94.75 92 LEU A C 1
ATOM 705 O O . LEU A 1 92 ? 6.806 -0.699 21.919 1.00 94.75 92 LEU A O 1
ATOM 709 N N . ILE A 1 93 ? 4.622 -0.317 21.599 1.00 95.00 93 ILE A N 1
ATOM 710 C CA . ILE A 1 93 ? 4.692 -0.475 20.143 1.00 95.00 93 ILE A CA 1
ATOM 711 C C . ILE A 1 93 ? 5.553 0.637 19.533 1.00 95.00 93 ILE A C 1
ATOM 713 O O . ILE A 1 93 ? 6.423 0.352 18.712 1.00 95.00 93 ILE A O 1
ATOM 717 N N . ALA A 1 94 ? 5.342 1.896 19.926 1.00 95.12 94 ALA A N 1
ATOM 718 C CA . ALA A 1 94 ? 6.093 3.028 19.388 1.00 95.12 94 ALA A CA 1
ATOM 719 C C . ALA A 1 94 ? 7.581 2.984 19.777 1.00 95.12 94 ALA A C 1
ATOM 721 O O . ALA A 1 94 ? 8.443 3.124 18.909 1.00 95.12 94 ALA A O 1
ATOM 722 N N . THR A 1 95 ? 7.898 2.731 21.050 1.00 95.38 95 THR A N 1
ATOM 723 C CA . THR A 1 95 ? 9.287 2.615 21.518 1.00 95.38 95 THR A CA 1
ATOM 724 C C . THR A 1 95 ? 9.976 1.382 20.945 1.00 95.38 95 THR A C 1
ATOM 726 O O . THR A 1 95 ? 11.132 1.473 20.544 1.00 95.38 95 THR A O 1
ATOM 729 N N . GLY A 1 96 ? 9.269 0.255 20.817 1.00 94.88 96 GLY A N 1
ATOM 730 C CA . GLY A 1 96 ? 9.773 -0.939 20.139 1.00 94.88 96 GLY A CA 1
ATOM 731 C C . GLY A 1 96 ? 10.071 -0.688 18.659 1.00 94.88 96 GLY A C 1
ATOM 732 O O . GLY A 1 96 ? 11.119 -1.095 18.169 1.00 94.88 96 GLY A O 1
ATOM 733 N N . THR A 1 97 ? 9.206 0.052 17.960 1.00 94.50 97 THR A N 1
ATOM 734 C CA . THR A 1 97 ? 9.429 0.453 16.558 1.00 94.50 97 THR A CA 1
ATOM 735 C C . THR A 1 97 ? 10.661 1.353 16.429 1.00 94.50 97 THR A C 1
ATOM 737 O O . THR A 1 97 ? 11.487 1.139 15.545 1.00 94.50 97 THR A O 1
ATOM 740 N N . LEU A 1 98 ? 10.832 2.318 17.338 1.00 94.69 98 LEU A N 1
ATOM 741 C CA . LEU A 1 98 ? 12.025 3.167 17.386 1.00 94.69 98 LEU A CA 1
ATOM 742 C C . LEU A 1 98 ? 13.297 2.356 17.683 1.00 94.69 98 LEU A C 1
ATOM 744 O O . LEU A 1 98 ? 14.324 2.572 17.045 1.00 94.69 98 LEU A O 1
ATOM 748 N N . GLY A 1 99 ? 13.222 1.399 18.609 1.00 94.75 99 GLY A N 1
ATOM 749 C CA . GLY A 1 99 ? 14.321 0.487 18.922 1.00 94.75 99 GLY A CA 1
ATOM 750 C C . GLY A 1 99 ? 14.718 -0.382 17.728 1.00 94.75 99 GLY A C 1
ATOM 751 O O . GLY A 1 99 ? 15.904 -0.515 17.441 1.00 94.75 99 GLY A O 1
ATOM 752 N N . LEU A 1 100 ? 13.741 -0.912 16.981 1.00 93.00 100 LEU A N 1
ATOM 753 C CA . LEU A 1 100 ? 13.989 -1.660 15.744 1.00 93.00 100 LEU A CA 1
ATOM 754 C C . LEU A 1 100 ? 14.633 -0.790 14.662 1.00 93.00 100 LEU A C 1
ATOM 756 O O . LEU A 1 100 ? 15.538 -1.258 13.975 1.00 93.00 100 LEU A O 1
ATOM 760 N N . LEU A 1 101 ? 14.208 0.469 14.520 1.00 91.50 101 LEU A N 1
ATOM 761 C CA . LEU A 1 101 ? 14.838 1.414 13.599 1.00 91.50 101 LEU A CA 1
ATOM 762 C C . LEU A 1 101 ? 16.298 1.676 13.987 1.00 91.50 101 LEU A C 1
ATOM 764 O O . LEU A 1 101 ? 17.179 1.573 13.137 1.00 91.50 101 LEU A O 1
ATOM 768 N N . ALA A 1 102 ? 16.563 1.978 15.260 1.00 92.50 102 ALA A N 1
ATOM 769 C CA . ALA A 1 102 ? 17.918 2.208 15.754 1.00 92.50 102 ALA A CA 1
ATOM 770 C C . ALA A 1 102 ? 18.801 0.969 15.545 1.00 92.50 102 ALA A C 1
ATOM 772 O O . ALA A 1 102 ? 19.906 1.080 15.018 1.00 92.50 102 ALA A O 1
ATOM 773 N N . LEU A 1 103 ? 18.293 -0.224 15.867 1.00 91.50 103 LEU A N 1
ATOM 774 C CA . LEU A 1 103 ? 19.004 -1.478 15.631 1.00 91.50 103 LEU A CA 1
ATOM 775 C C . LEU A 1 103 ? 19.312 -1.682 14.143 1.00 91.50 103 LEU A C 1
ATOM 777 O O . LEU A 1 103 ? 20.429 -2.057 13.804 1.00 91.50 103 LEU A O 1
ATOM 781 N N . ASN A 1 104 ? 18.356 -1.389 13.259 1.00 89.19 104 ASN A N 1
ATOM 782 C CA . ASN A 1 104 ? 18.533 -1.500 11.813 1.00 89.19 104 ASN A CA 1
ATOM 783 C C . ASN A 1 104 ? 19.618 -0.535 11.295 1.00 89.19 104 ASN A C 1
ATOM 785 O O . ASN A 1 104 ? 20.500 -0.947 10.534 1.00 89.19 104 ASN A O 1
ATOM 789 N N . ILE A 1 105 ? 19.595 0.726 11.745 1.00 89.56 105 ILE A N 1
ATOM 790 C CA . ILE A 1 105 ? 20.617 1.735 11.424 1.00 89.56 105 ILE A CA 1
ATOM 791 C C . ILE A 1 105 ? 21.989 1.266 11.903 1.00 89.56 105 ILE A C 1
ATOM 793 O O . ILE A 1 105 ? 22.928 1.206 11.108 1.00 89.56 105 ILE A O 1
ATOM 797 N N . TYR A 1 106 ? 22.093 0.862 13.169 1.00 90.38 106 TYR A N 1
ATOM 798 C CA . TYR A 1 106 ? 23.347 0.401 13.749 1.00 90.38 106 TYR A CA 1
ATOM 799 C C . TYR A 1 106 ? 23.878 -0.854 13.047 1.00 90.38 106 TYR A C 1
ATOM 801 O O . TYR A 1 106 ? 25.053 -0.903 12.706 1.00 90.38 106 TYR A O 1
ATOM 809 N N . SER A 1 107 ? 23.026 -1.835 12.733 1.00 86.56 107 SER A N 1
ATOM 810 C CA . SER A 1 107 ? 23.453 -3.035 12.002 1.00 86.56 107 SER A CA 1
ATOM 811 C C . SER A 1 107 ? 23.927 -2.735 10.577 1.00 86.56 107 SER A C 1
ATOM 813 O O . SER A 1 107 ? 24.757 -3.458 10.038 1.00 86.56 107 SER A O 1
ATOM 815 N N . SER A 1 108 ? 23.405 -1.670 9.961 1.00 85.12 108 SER A N 1
ATOM 816 C CA . SER A 1 108 ? 23.711 -1.313 8.572 1.00 85.12 108 SER A CA 1
ATOM 817 C C . SER A 1 108 ? 24.953 -0.423 8.450 1.00 85.12 108 SER A C 1
ATOM 819 O O . SER A 1 108 ? 25.766 -0.609 7.539 1.00 85.12 108 SER A O 1
ATOM 821 N N . LEU A 1 109 ? 25.098 0.558 9.346 1.00 87.06 109 LEU A N 1
ATOM 822 C CA . LEU A 1 109 ? 26.145 1.584 9.295 1.00 87.06 109 LEU A CA 1
ATOM 823 C C . LEU A 1 109 ? 27.200 1.460 10.406 1.00 87.06 109 LEU A C 1
ATOM 825 O O . LEU A 1 109 ? 28.213 2.145 10.344 1.00 87.06 109 LEU A O 1
ATOM 829 N N . GLY A 1 110 ? 26.980 0.631 11.429 1.00 87.38 110 GLY A N 1
ATOM 830 C CA . GLY A 1 110 ? 27.869 0.506 12.592 1.00 87.38 110 GLY A CA 1
ATOM 831 C C . GLY A 1 110 ? 27.835 1.704 13.549 1.00 87.38 110 GLY A C 1
ATOM 832 O O . GLY A 1 110 ? 28.614 1.759 14.497 1.00 87.38 110 GLY A O 1
ATOM 833 N N . THR A 1 111 ? 26.951 2.680 13.320 1.00 88.81 111 THR A N 1
ATOM 834 C CA . THR A 1 111 ? 26.849 3.912 14.112 1.00 88.81 111 THR A CA 1
ATOM 835 C C . THR A 1 111 ? 25.412 4.420 14.174 1.00 88.81 111 THR A C 1
ATOM 837 O O . THR A 1 111 ? 24.612 4.158 13.279 1.00 88.81 111 THR A O 1
ATOM 840 N N . LEU A 1 112 ? 25.095 5.160 15.237 1.00 89.38 112 LEU A N 1
ATOM 841 C CA . LEU A 1 112 ? 23.835 5.892 15.418 1.00 89.38 112 LEU A CA 1
ATOM 842 C C . LEU A 1 112 ? 24.019 7.413 15.287 1.00 89.38 112 LEU A C 1
ATOM 844 O O . LEU A 1 112 ? 23.096 8.172 15.574 1.00 89.38 112 LEU A O 1
ATOM 848 N N . SER A 1 113 ? 25.207 7.873 14.879 1.00 89.31 113 SER A N 1
ATOM 849 C CA . SER A 1 113 ? 25.472 9.299 14.673 1.00 89.31 113 SER A CA 1
ATOM 850 C C . SER A 1 113 ? 24.551 9.857 13.590 1.00 89.31 113 SER A C 1
ATOM 852 O O . SER A 1 113 ? 24.687 9.512 12.418 1.00 89.31 113 SER A O 1
ATOM 854 N N . LEU A 1 114 ? 23.629 10.744 13.977 1.00 82.00 114 LEU A N 1
ATOM 855 C CA . LEU A 1 114 ? 22.610 11.294 13.081 1.00 82.00 114 LEU A CA 1
ATOM 856 C C . LEU A 1 114 ? 23.226 11.941 11.834 1.00 82.00 114 LEU A C 1
ATOM 858 O O . LEU A 1 114 ? 22.751 11.709 10.726 1.00 82.00 114 LEU A O 1
ATOM 862 N N . ARG A 1 115 ? 24.315 12.700 12.012 1.00 83.56 115 ARG A N 1
ATOM 863 C CA . ARG A 1 115 ? 25.036 13.348 10.910 1.00 83.56 115 ARG A CA 1
ATOM 864 C C . ARG A 1 115 ? 25.570 12.322 9.910 1.00 83.56 115 ARG A C 1
ATOM 866 O O . ARG A 1 115 ? 25.354 12.466 8.714 1.00 83.56 115 ARG A O 1
ATOM 873 N N . TYR A 1 116 ? 26.189 11.254 10.409 1.00 84.06 116 TYR A N 1
ATOM 874 C CA . TYR A 1 116 ? 26.733 10.198 9.558 1.00 84.06 116 TYR A CA 1
ATOM 875 C C . TYR A 1 116 ? 25.632 9.427 8.819 1.00 84.06 116 TYR A C 1
ATOM 877 O O . TYR A 1 116 ? 25.790 9.097 7.646 1.00 84.06 116 TYR A O 1
ATOM 885 N N . VAL A 1 117 ? 24.506 9.159 9.491 1.00 82.75 117 VAL A N 1
ATOM 886 C CA . VAL A 1 117 ? 23.337 8.491 8.895 1.00 82.75 117 VAL A CA 1
ATOM 887 C C . VAL A 1 117 ? 22.745 9.327 7.764 1.00 82.75 117 VAL A C 1
ATOM 889 O O . VAL A 1 117 ? 22.374 8.768 6.739 1.00 82.75 117 VAL A O 1
ATOM 892 N N . VAL A 1 118 ? 22.673 10.647 7.941 1.00 80.69 118 VAL A N 1
ATOM 893 C CA . VAL A 1 118 ? 22.216 11.602 6.923 1.00 80.69 118 VAL A CA 1
ATOM 894 C C . VAL A 1 118 ? 23.158 11.620 5.718 1.00 80.69 118 VAL A C 1
ATOM 896 O O . VAL A 1 118 ? 22.706 11.399 4.599 1.00 80.69 118 VAL A O 1
ATOM 899 N N . GLU A 1 119 ? 24.463 11.784 5.941 1.00 79.88 119 GLU A N 1
ATOM 900 C CA . GLU A 1 119 ? 25.472 11.823 4.870 1.00 79.88 119 GLU A CA 1
ATOM 901 C C . GLU A 1 119 ? 25.560 10.490 4.096 1.00 79.88 119 GLU A C 1
ATOM 903 O O . GLU A 1 119 ? 25.850 10.474 2.904 1.00 79.88 119 GLU A O 1
ATOM 908 N N . ASN A 1 120 ? 25.259 9.363 4.753 1.00 81.00 120 ASN A N 1
ATOM 909 C CA . ASN A 1 120 ? 25.332 8.016 4.174 1.00 81.00 120 ASN A CA 1
ATOM 910 C C . ASN A 1 120 ? 23.953 7.360 4.017 1.00 81.00 120 ASN A C 1
ATOM 912 O O . ASN A 1 120 ? 23.837 6.129 3.962 1.00 81.00 120 ASN A O 1
ATOM 916 N N . TYR A 1 121 ? 22.891 8.160 3.931 1.00 75.75 121 TYR A N 1
ATOM 917 C CA . TYR A 1 121 ? 21.528 7.649 3.836 1.00 75.75 121 TYR A CA 1
ATOM 918 C C . TYR A 1 121 ? 21.288 6.731 2.620 1.00 75.75 121 TYR A C 1
ATOM 920 O O . TYR A 1 121 ? 20.600 5.717 2.785 1.00 75.75 121 TYR A O 1
ATOM 928 N N . PRO A 1 122 ? 21.864 6.978 1.421 1.00 73.19 122 PRO A N 1
ATOM 929 C CA . PRO A 1 122 ? 21.734 6.051 0.295 1.00 73.19 122 PRO A CA 1
ATOM 930 C C . PRO A 1 122 ? 22.279 4.654 0.621 1.00 73.19 122 PRO A C 1
ATOM 932 O O . PRO A 1 122 ? 21.620 3.647 0.353 1.00 73.19 122 PRO A O 1
ATOM 935 N N . LEU A 1 123 ? 23.444 4.596 1.276 1.00 76.62 123 LEU A N 1
ATOM 936 C CA . LEU A 1 123 ? 24.081 3.351 1.702 1.00 76.62 123 LEU A CA 1
ATOM 937 C C . LEU A 1 123 ? 23.248 2.634 2.770 1.00 76.62 123 LEU A C 1
ATOM 939 O O . LEU A 1 123 ? 23.046 1.421 2.686 1.00 76.62 123 LEU A O 1
ATOM 943 N N . TYR A 1 124 ? 22.735 3.382 3.750 1.00 80.25 124 TYR A N 1
ATOM 944 C CA . TYR A 1 124 ? 21.815 2.847 4.750 1.00 80.25 124 TYR A CA 1
ATOM 945 C C . TYR A 1 124 ? 20.572 2.248 4.094 1.00 80.25 124 TYR A C 1
ATOM 947 O O . TYR A 1 124 ? 20.239 1.094 4.346 1.00 80.25 124 TYR A O 1
ATOM 955 N N . SER A 1 125 ? 19.919 3.002 3.210 1.00 73.38 125 SER A N 1
ATOM 956 C CA . SER A 1 125 ? 18.693 2.569 2.552 1.00 73.38 125 SER A CA 1
ATOM 957 C C . SER A 1 125 ? 18.887 1.296 1.730 1.00 73.38 125 SER A C 1
ATOM 959 O O . SER A 1 125 ? 17.961 0.491 1.663 1.00 73.38 125 SER A O 1
ATOM 961 N N . TYR A 1 126 ? 20.051 1.111 1.103 1.00 72.88 126 TYR A N 1
ATOM 962 C CA . TYR A 1 126 ? 20.386 -0.124 0.399 1.00 72.88 126 TYR A CA 1
ATOM 963 C C . TYR A 1 126 ? 20.540 -1.293 1.387 1.00 72.88 126 TYR A C 1
ATOM 965 O O . TYR A 1 126 ? 19.814 -2.287 1.305 1.00 72.88 126 TYR A O 1
ATOM 973 N N . LYS A 1 127 ? 21.408 -1.143 2.395 1.00 75.12 127 LYS A N 1
ATOM 974 C CA . LYS A 1 127 ? 21.707 -2.199 3.380 1.00 75.12 127 LYS A CA 1
ATOM 975 C C . LYS A 1 127 ? 20.504 -2.603 4.237 1.00 75.12 127 LYS A C 1
ATOM 977 O O . LYS A 1 127 ? 20.322 -3.791 4.516 1.00 75.12 127 LYS A O 1
ATOM 982 N N . ALA A 1 128 ? 19.643 -1.647 4.585 1.00 73.12 128 ALA A N 1
ATOM 983 C CA . ALA A 1 128 ? 18.408 -1.882 5.330 1.00 73.12 128 ALA A CA 1
ATOM 984 C C . ALA A 1 128 ? 17.468 -2.861 4.604 1.00 73.12 128 ALA A C 1
ATOM 986 O O . ALA A 1 128 ? 16.714 -3.590 5.249 1.00 73.12 128 ALA A O 1
ATOM 987 N N . THR A 1 129 ? 17.539 -2.909 3.269 1.00 66.31 129 THR A N 1
ATOM 988 C CA . THR A 1 129 ? 16.755 -3.823 2.426 1.00 66.31 129 THR A CA 1
ATOM 989 C C . THR A 1 129 ? 17.477 -5.125 2.070 1.00 66.31 129 THR A C 1
ATOM 991 O O . THR A 1 129 ? 16.826 -6.067 1.620 1.00 66.31 129 THR A O 1
ATOM 994 N N . ASP A 1 130 ? 18.791 -5.209 2.295 1.00 65.50 130 ASP A N 1
ATOM 995 C CA . ASP A 1 130 ? 19.617 -6.358 1.911 1.00 65.50 130 ASP A CA 1
ATOM 996 C C . ASP A 1 130 ? 19.701 -7.427 3.017 1.00 65.50 130 ASP A C 1
ATOM 998 O O . ASP A 1 130 ? 19.373 -8.593 2.793 1.00 65.50 130 ASP A O 1
ATOM 1002 N N . GLY A 1 131 ? 20.042 -7.016 4.245 1.00 61.16 131 GLY A N 1
ATOM 1003 C CA . GLY A 1 131 ? 20.212 -7.923 5.393 1.00 61.16 131 GLY A CA 1
ATOM 1004 C C . GLY A 1 131 ? 19.224 -7.711 6.546 1.00 61.16 131 GLY A C 1
ATOM 1005 O O . GLY A 1 131 ? 18.916 -8.648 7.280 1.00 61.16 131 GLY A O 1
ATOM 1006 N N . ALA A 1 132 ? 18.679 -6.499 6.690 1.00 67.19 132 ALA A N 1
ATOM 1007 C CA . ALA A 1 132 ? 17.804 -6.114 7.804 1.00 67.19 132 ALA A CA 1
ATOM 1008 C C . ALA A 1 132 ? 16.323 -5.958 7.400 1.00 67.19 132 ALA A C 1
ATOM 1010 O O . ALA A 1 132 ? 15.524 -5.384 8.145 1.00 67.19 132 ALA A O 1
ATOM 1011 N N . ALA A 1 133 ? 15.933 -6.504 6.241 1.00 73.81 133 ALA A N 1
ATOM 1012 C CA . ALA A 1 133 ? 14.582 -6.364 5.693 1.00 73.81 133 ALA A CA 1
ATOM 1013 C C . ALA A 1 133 ? 13.497 -6.848 6.670 1.00 73.81 133 ALA A C 1
ATOM 1015 O O . ALA A 1 133 ? 12.445 -6.224 6.786 1.00 73.81 133 ALA A O 1
ATOM 1016 N N . TRP A 1 134 ? 13.761 -7.911 7.437 1.00 80.50 134 TRP A N 1
ATOM 1017 C CA . TRP A 1 134 ? 12.822 -8.427 8.437 1.00 80.50 134 TRP A CA 1
ATOM 1018 C C . TRP A 1 134 ? 12.510 -7.410 9.547 1.00 80.50 134 TRP A C 1
ATOM 1020 O O . TRP A 1 134 ? 11.371 -7.355 10.007 1.00 80.50 134 TRP A O 1
ATOM 1030 N N . MET A 1 135 ? 13.474 -6.563 9.941 1.00 86.75 135 MET A N 1
ATOM 1031 C CA . MET A 1 135 ? 13.242 -5.498 10.926 1.00 86.75 135 MET A CA 1
ATOM 1032 C C . MET A 1 135 ? 12.280 -4.453 10.358 1.00 86.75 135 MET A C 1
ATOM 1034 O O . MET A 1 135 ? 11.383 -3.986 11.056 1.00 86.75 135 MET A O 1
ATOM 1038 N N . VAL A 1 136 ? 12.412 -4.135 9.066 1.00 84.56 136 VAL A N 1
ATOM 1039 C CA . VAL A 1 136 ? 11.490 -3.237 8.356 1.00 84.56 136 VAL A CA 1
ATOM 1040 C C . VAL A 1 136 ? 10.082 -3.839 8.285 1.00 84.56 136 VAL A C 1
ATOM 1042 O O . VAL A 1 136 ? 9.101 -3.158 8.580 1.00 84.56 136 VAL A O 1
ATOM 1045 N N . LEU A 1 137 ? 9.964 -5.138 7.996 1.00 87.00 137 LEU A N 1
ATOM 1046 C CA . LEU A 1 137 ? 8.676 -5.845 7.999 1.00 87.00 137 LEU A CA 1
ATOM 1047 C C . LEU A 1 137 ? 8.034 -5.914 9.393 1.00 87.00 137 LEU A C 1
ATOM 1049 O O . LEU A 1 137 ? 6.809 -5.811 9.519 1.00 87.00 137 LEU A O 1
ATOM 1053 N N . ALA A 1 138 ? 8.839 -6.049 10.448 1.00 90.06 138 ALA A N 1
ATOM 1054 C CA . ALA A 1 138 ? 8.363 -5.986 11.826 1.00 90.06 138 ALA A CA 1
ATOM 1055 C C . ALA A 1 138 ? 7.804 -4.591 12.158 1.00 90.06 138 ALA A C 1
ATOM 1057 O O . ALA A 1 138 ? 6.710 -4.489 12.715 1.00 90.06 138 ALA A O 1
ATOM 1058 N N . MET A 1 139 ? 8.482 -3.520 11.727 1.00 91.81 139 MET A N 1
ATOM 1059 C CA . MET A 1 139 ? 7.976 -2.148 11.850 1.00 91.81 139 MET A CA 1
ATOM 1060 C C . MET A 1 139 ? 6.655 -1.938 11.087 1.00 91.81 139 MET A C 1
ATOM 1062 O O . MET A 1 139 ? 5.731 -1.315 11.609 1.00 91.81 139 MET A O 1
ATOM 1066 N N . TYR A 1 140 ? 6.494 -2.508 9.887 1.00 90.62 140 TYR A N 1
ATOM 1067 C CA . TYR A 1 140 ? 5.209 -2.465 9.169 1.00 90.62 140 TYR A CA 1
ATOM 1068 C C . TYR A 1 140 ? 4.105 -3.230 9.892 1.00 90.62 140 TYR A C 1
ATOM 1070 O O . TYR A 1 140 ? 2.970 -2.761 9.959 1.00 90.62 140 TYR A O 1
ATOM 1078 N N . SER A 1 141 ? 4.434 -4.382 10.473 1.00 93.00 141 SER A N 1
ATOM 1079 C CA . SER A 1 141 ? 3.489 -5.167 11.273 1.00 93.00 141 SER A CA 1
ATOM 1080 C C . SER A 1 141 ? 3.031 -4.391 12.516 1.00 93.00 141 SER A C 1
ATOM 1082 O O . SER A 1 141 ? 1.856 -4.444 12.875 1.00 93.00 141 SER A O 1
ATOM 1084 N N . ALA A 1 142 ? 3.914 -3.594 13.127 1.00 94.12 142 ALA A N 1
ATOM 1085 C CA . ALA A 1 142 ? 3.567 -2.692 14.224 1.00 94.12 142 ALA A CA 1
ATOM 1086 C C . ALA A 1 142 ? 2.570 -1.595 13.795 1.00 94.12 142 ALA A C 1
ATOM 1088 O O . ALA A 1 142 ? 1.591 -1.344 14.502 1.00 94.12 142 ALA A O 1
ATOM 1089 N N . LEU A 1 143 ? 2.754 -0.990 12.615 1.00 94.06 143 LEU A N 1
ATOM 1090 C CA . LEU A 1 143 ? 1.801 -0.017 12.060 1.00 94.06 143 LEU A CA 1
ATOM 1091 C C . LEU A 1 143 ? 0.451 -0.657 11.714 1.00 94.06 143 LEU A C 1
ATOM 1093 O O . LEU A 1 143 ? -0.599 -0.099 12.037 1.00 94.06 143 LEU A O 1
ATOM 1097 N N . PHE A 1 144 ? 0.454 -1.857 11.125 1.00 94.75 144 PHE A N 1
ATOM 1098 C CA . PHE A 1 144 ? -0.773 -2.624 10.894 1.00 94.75 144 PHE A CA 1
ATOM 1099 C C . PHE A 1 144 ? -1.523 -2.904 12.191 1.00 94.75 144 PHE A C 1
ATOM 1101 O O . PHE A 1 144 ? -2.742 -2.770 12.231 1.00 94.75 144 PHE A O 1
ATOM 1108 N N . LEU A 1 145 ? -0.809 -3.261 13.256 1.00 95.06 145 LEU A N 1
ATOM 1109 C CA . LEU A 1 145 ? -1.401 -3.529 14.559 1.00 95.06 145 LEU A CA 1
ATOM 1110 C C . LEU A 1 145 ? -2.090 -2.272 15.118 1.00 95.06 145 LEU A C 1
ATOM 1112 O O . LEU A 1 145 ? -3.218 -2.361 15.604 1.00 95.06 145 LEU A O 1
ATOM 1116 N N . GLN A 1 146 ? -1.479 -1.091 14.982 1.00 94.94 146 GLN A N 1
ATOM 1117 C CA . GLN A 1 146 ? -2.115 0.181 15.354 1.00 94.94 146 GLN A CA 1
ATOM 1118 C C . GLN A 1 146 ? -3.345 0.493 14.483 1.00 94.94 146 GLN A C 1
ATOM 1120 O O . GLN A 1 146 ? -4.378 0.918 14.996 1.00 94.94 146 GLN A O 1
ATOM 1125 N N . LEU A 1 147 ? -3.288 0.230 13.173 1.00 94.38 147 LEU A N 1
ATOM 1126 C 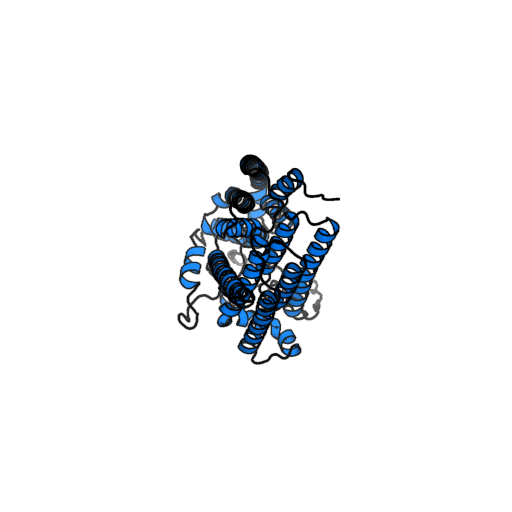CA . LEU A 1 147 ? -4.449 0.347 12.279 1.00 94.38 147 LEU A CA 1
ATOM 1127 C C . LEU A 1 147 ? -5.571 -0.628 12.643 1.00 94.38 147 LEU A C 1
ATOM 1129 O O . LEU A 1 147 ? -6.743 -0.268 12.548 1.00 94.38 147 LEU A O 1
ATOM 1133 N N . MET A 1 148 ? -5.237 -1.839 13.091 1.00 93.62 148 MET A N 1
ATOM 1134 C CA . MET A 1 148 ? -6.210 -2.799 13.606 1.00 93.62 148 MET A CA 1
ATOM 1135 C C . MET A 1 148 ? -6.849 -2.307 14.901 1.00 93.62 148 MET A C 1
ATOM 1137 O O . MET A 1 148 ? -8.065 -2.423 15.038 1.00 93.62 148 MET A O 1
ATOM 1141 N N . ASP A 1 149 ? -6.081 -1.702 15.809 1.00 94.19 149 ASP A N 1
ATOM 1142 C CA . ASP A 1 149 ? -6.633 -1.056 17.003 1.00 94.19 149 ASP A CA 1
ATOM 1143 C C . ASP A 1 149 ? -7.703 -0.019 16.635 1.00 94.19 149 ASP A C 1
ATOM 1145 O O . ASP A 1 149 ? -8.820 -0.067 17.144 1.00 94.19 149 ASP A O 1
ATOM 1149 N N . MET A 1 150 ? -7.418 0.849 15.663 1.00 92.50 150 MET A N 1
ATOM 1150 C CA . MET A 1 150 ? -8.393 1.819 15.155 1.00 92.50 150 MET A CA 1
ATOM 1151 C C . MET A 1 150 ? -9.565 1.168 14.407 1.00 92.50 150 MET A C 1
ATOM 1153 O O . MET A 1 150 ? -10.709 1.624 14.496 1.00 92.50 150 MET A O 1
ATOM 1157 N N . TYR A 1 151 ? -9.314 0.090 13.664 1.00 91.44 151 TYR A N 1
ATOM 1158 C CA . TYR A 1 151 ? -10.362 -0.633 12.953 1.00 91.44 151 TYR A CA 1
ATOM 1159 C C . TYR A 1 151 ? -11.337 -1.325 13.914 1.00 91.44 151 TYR A C 1
ATOM 1161 O O . TYR A 1 151 ? -12.542 -1.270 13.699 1.00 91.44 151 TYR A O 1
ATOM 1169 N N . PHE A 1 152 ? -10.859 -1.943 14.991 1.00 90.25 152 PHE A N 1
ATOM 1170 C CA . PHE A 1 152 ? -11.716 -2.662 15.935 1.00 90.25 152 PHE A CA 1
ATOM 1171 C C . PHE A 1 152 ? -12.246 -1.768 17.064 1.00 90.25 152 PHE A C 1
ATOM 1173 O O . PHE A 1 152 ? -13.436 -1.837 17.384 1.00 90.25 152 PHE A O 1
ATOM 1180 N N . GLY A 1 153 ? -11.386 -0.935 17.651 1.00 87.12 153 GLY A N 1
ATOM 1181 C CA . GLY A 1 153 ? -11.674 -0.075 18.804 1.00 87.12 153 GLY A CA 1
ATOM 1182 C C . GLY A 1 153 ? -12.084 1.357 18.464 1.00 87.12 153 GLY A C 1
ATOM 1183 O O . GLY A 1 153 ? -12.449 2.118 19.357 1.00 87.12 153 GLY A O 1
ATOM 1184 N N . GLY A 1 154 ? -12.074 1.725 17.181 1.00 88.56 154 GLY A N 1
ATOM 1185 C CA . GLY A 1 154 ? -12.351 3.085 16.728 1.00 88.56 154 GLY A CA 1
ATOM 1186 C C . GLY A 1 154 ? -11.125 4.000 16.811 1.00 88.56 154 GLY A C 1
ATOM 1187 O O . GLY A 1 154 ? -10.196 3.805 17.595 1.00 88.56 154 GLY A O 1
ATOM 1188 N N . VAL A 1 155 ? -11.117 5.034 15.981 1.00 88.88 155 VAL A N 1
ATOM 1189 C CA . VAL A 1 155 ? -10.129 6.115 15.985 1.00 88.88 155 VAL A CA 1
ATOM 1190 C C . VAL A 1 155 ? -10.403 7.068 17.144 1.00 88.88 155 VAL A C 1
ATOM 1192 O O . VAL A 1 155 ? -11.481 7.630 17.322 1.00 88.88 155 VAL A O 1
ATOM 1195 N N . THR A 1 156 ? -9.385 7.280 17.950 1.00 88.25 156 THR A N 1
ATOM 1196 C CA . THR A 1 156 ? -9.360 8.217 19.066 1.00 88.25 156 THR A CA 1
ATOM 1197 C C . THR A 1 156 ? -8.183 9.162 18.864 1.00 88.25 156 THR A C 1
ATOM 1199 O O . THR A 1 156 ? -7.270 8.882 18.089 1.00 88.25 156 THR A O 1
ATOM 1202 N N . LYS A 1 157 ? -8.155 10.285 19.590 1.00 87.75 157 LYS A N 1
ATOM 1203 C CA . LYS A 1 157 ? -6.966 11.155 19.584 1.00 87.75 157 LYS A CA 1
ATOM 1204 C C . LYS A 1 157 ? -5.707 10.366 19.963 1.00 87.75 157 LYS A C 1
ATOM 1206 O O . LYS A 1 157 ? -4.675 10.528 19.334 1.00 87.75 157 LYS A O 1
ATOM 1211 N N . LYS A 1 158 ? -5.829 9.468 20.948 1.00 92.38 158 LYS A N 1
ATOM 1212 C CA . LYS A 1 158 ? -4.730 8.649 21.463 1.00 92.38 158 LYS A CA 1
ATOM 1213 C C . LYS A 1 158 ? -4.106 7.773 20.374 1.00 92.38 158 LYS A C 1
ATOM 1215 O O . LYS A 1 158 ? -2.933 7.945 20.066 1.00 92.38 158 LYS A O 1
ATOM 1220 N N . ASN A 1 159 ? -4.862 6.835 19.803 1.00 92.44 159 ASN A N 1
ATOM 1221 C CA . ASN A 1 159 ? -4.299 5.907 18.815 1.00 92.44 159 ASN A CA 1
ATOM 1222 C C . ASN A 1 159 ? -3.958 6.593 17.481 1.00 92.44 159 ASN A C 1
ATOM 1224 O O . ASN A 1 159 ? -2.978 6.203 16.855 1.00 92.44 159 ASN A O 1
ATOM 1228 N N . GLY A 1 160 ? -4.661 7.671 17.110 1.00 90.44 160 GLY A N 1
ATOM 1229 C CA . GLY A 1 160 ? -4.280 8.519 15.978 1.00 90.44 160 GLY A CA 1
ATOM 1230 C C . GLY A 1 160 ? -2.904 9.172 16.158 1.00 90.44 160 GLY A C 1
ATOM 1231 O O . GLY A 1 160 ? -2.076 9.096 15.255 1.00 90.44 160 GLY A O 1
ATOM 1232 N N . THR A 1 161 ? -2.613 9.751 17.330 1.00 91.44 161 THR A N 1
ATOM 1233 C CA . THR A 1 161 ? -1.291 10.338 17.618 1.00 91.44 161 THR A CA 1
ATOM 1234 C C . THR A 1 161 ? -0.180 9.288 17.576 1.00 91.44 161 THR A C 1
ATOM 1236 O O . THR A 1 161 ? 0.859 9.531 16.966 1.00 91.44 161 THR A O 1
ATOM 1239 N N . PHE A 1 162 ? -0.396 8.111 18.176 1.00 94.81 162 PHE A N 1
ATOM 1240 C CA . PHE A 1 162 ? 0.593 7.027 18.136 1.00 94.81 162 PHE A CA 1
ATOM 1241 C C . PHE A 1 162 ? 0.844 6.506 16.717 1.00 94.81 162 PHE A C 1
ATOM 1243 O O . PHE A 1 162 ? 1.992 6.202 16.396 1.00 94.81 162 PHE A O 1
ATOM 1250 N N . LEU A 1 163 ? -0.182 6.469 15.860 1.00 93.81 163 LEU A N 1
ATOM 1251 C CA . LEU A 1 163 ? -0.006 6.128 14.450 1.00 93.81 163 LEU A CA 1
ATOM 1252 C C . LEU A 1 163 ? 0.830 7.160 13.705 1.00 93.81 163 LEU A C 1
ATOM 1254 O O . LEU A 1 163 ? 1.771 6.784 13.016 1.00 93.81 163 LEU A O 1
ATOM 1258 N N . LEU A 1 164 ? 0.509 8.449 13.835 1.00 91.06 164 LEU A N 1
ATOM 1259 C CA . LEU A 1 164 ? 1.269 9.507 13.164 1.00 91.06 164 LEU A CA 1
ATOM 1260 C C . LEU A 1 164 ? 2.739 9.507 13.609 1.00 91.06 164 LEU A C 1
ATOM 1262 O O . LEU A 1 164 ? 3.631 9.642 12.773 1.00 91.06 164 LEU A O 1
ATOM 1266 N N . LEU A 1 165 ? 2.995 9.274 14.900 1.00 91.50 165 LEU A N 1
ATOM 1267 C CA . LEU A 1 165 ? 4.348 9.087 15.420 1.00 91.50 165 LEU A CA 1
ATOM 1268 C C . LEU A 1 165 ? 5.023 7.847 14.813 1.00 91.50 165 LEU A C 1
ATOM 1270 O O . LEU A 1 165 ? 6.168 7.925 14.379 1.00 91.50 165 LEU A O 1
ATOM 1274 N N . GLY A 1 166 ? 4.316 6.717 14.743 1.00 91.94 166 GLY A N 1
ATOM 1275 C CA . GLY A 1 166 ? 4.812 5.498 14.106 1.00 91.94 166 GLY A CA 1
ATOM 1276 C C . GLY A 1 166 ? 5.165 5.707 12.632 1.00 91.94 166 GLY A C 1
ATOM 1277 O O . GLY A 1 166 ? 6.236 5.292 12.200 1.00 91.94 166 GLY A O 1
ATOM 1278 N N . LEU A 1 167 ? 4.310 6.389 11.865 1.00 89.81 167 LEU A N 1
ATOM 1279 C CA . LEU A 1 167 ? 4.568 6.732 10.463 1.00 89.81 167 LEU A CA 1
ATOM 1280 C C . LEU A 1 167 ? 5.834 7.576 10.313 1.00 89.81 167 LEU A C 1
ATOM 1282 O O . LEU A 1 167 ? 6.654 7.290 9.441 1.00 89.81 167 LEU A O 1
ATOM 1286 N N . LEU A 1 168 ? 6.020 8.569 11.189 1.00 86.50 168 LEU A N 1
ATOM 1287 C CA . LEU A 1 168 ? 7.219 9.400 11.201 1.00 86.50 168 LEU A CA 1
ATOM 1288 C C . LEU A 1 168 ? 8.476 8.568 11.497 1.00 86.50 168 LEU A C 1
ATOM 1290 O O . LEU A 1 168 ? 9.451 8.668 10.758 1.00 86.50 168 LEU A O 1
ATOM 1294 N N . ILE A 1 169 ? 8.446 7.704 12.518 1.00 89.25 169 ILE A N 1
ATOM 1295 C CA . ILE A 1 169 ? 9.570 6.812 12.858 1.00 89.25 169 ILE A CA 1
ATOM 1296 C C . ILE A 1 169 ? 9.910 5.913 11.665 1.00 89.25 169 ILE A C 1
ATOM 1298 O O . ILE A 1 169 ? 11.045 5.893 11.195 1.00 89.25 169 ILE A O 1
ATOM 1302 N N . VAL A 1 170 ? 8.924 5.189 11.130 1.00 88.06 170 VAL A N 1
ATOM 1303 C CA . VAL A 1 170 ? 9.164 4.202 10.069 1.00 88.06 170 VAL A CA 1
ATOM 1304 C C . VAL A 1 170 ? 9.570 4.870 8.754 1.00 88.06 170 VAL A C 1
ATOM 1306 O O . VAL A 1 170 ? 10.257 4.242 7.949 1.00 88.06 170 VAL A O 1
ATOM 1309 N N . SER A 1 171 ? 9.243 6.146 8.539 1.00 82.62 171 SER A N 1
ATOM 1310 C CA . SER A 1 171 ? 9.681 6.881 7.348 1.00 82.62 171 SER A CA 1
ATOM 1311 C C . SER A 1 171 ? 11.193 6.908 7.139 1.00 82.62 171 SER A C 1
ATOM 1313 O O . SER A 1 171 ? 11.655 6.804 6.001 1.00 82.62 171 SER A O 1
ATOM 1315 N N . PHE A 1 172 ? 11.967 6.920 8.226 1.00 78.94 172 PHE A N 1
ATOM 1316 C CA . PHE A 1 172 ? 13.422 6.884 8.156 1.00 78.94 172 PHE A CA 1
ATOM 1317 C C . PHE A 1 172 ? 13.961 5.562 7.597 1.00 78.94 172 PHE A C 1
ATOM 1319 O O . PHE A 1 172 ? 15.046 5.567 7.030 1.00 78.94 172 PHE A O 1
ATOM 1326 N N . SER A 1 173 ? 13.192 4.465 7.630 1.00 76.88 173 SER A N 1
ATOM 1327 C CA . SER A 1 173 ? 13.600 3.158 7.078 1.00 76.88 173 SER A CA 1
ATOM 1328 C C . SER A 1 173 ? 13.643 3.083 5.539 1.00 76.88 173 SER A C 1
ATOM 1330 O O . SER A 1 173 ? 14.070 2.071 4.988 1.00 76.88 173 SER A O 1
ATOM 1332 N N . GLY A 1 174 ? 13.187 4.121 4.820 1.00 62.75 174 GLY A N 1
ATOM 1333 C CA . GLY A 1 174 ? 13.288 4.220 3.353 1.00 62.75 174 GLY A CA 1
ATOM 1334 C C . GLY A 1 174 ? 12.136 3.594 2.549 1.00 62.75 174 GLY A C 1
ATOM 1335 O O . GLY A 1 174 ? 12.098 3.722 1.320 1.00 62.75 174 GLY A O 1
ATOM 1336 N N . GLY A 1 175 ? 11.160 2.957 3.206 1.00 64.75 175 GLY A N 1
ATOM 1337 C CA . GLY A 1 175 ? 10.004 2.332 2.553 1.00 64.75 175 GLY A CA 1
ATOM 1338 C C . GLY A 1 175 ? 8.807 3.261 2.350 1.00 64.75 175 GLY A C 1
ATOM 1339 O O . GLY A 1 175 ? 7.857 3.251 3.126 1.00 64.75 175 GLY A O 1
ATOM 1340 N N . ARG A 1 176 ? 8.839 4.048 1.270 1.00 66.81 176 ARG A N 1
ATOM 1341 C CA . ARG A 1 176 ? 7.906 5.168 1.030 1.00 66.81 176 ARG A CA 1
ATOM 1342 C C . ARG A 1 176 ? 6.483 4.754 0.654 1.00 66.81 176 ARG A C 1
ATOM 1344 O O . ARG A 1 176 ? 5.525 5.326 1.160 1.00 66.81 176 ARG A O 1
ATOM 1351 N N . GLY A 1 177 ? 6.344 3.776 -0.244 1.00 67.31 177 GLY A N 1
ATOM 1352 C CA . GLY A 1 177 ? 5.041 3.411 -0.804 1.00 67.31 177 GLY A CA 1
ATOM 1353 C C . GLY A 1 177 ? 4.071 2.973 0.288 1.00 67.31 177 GLY A C 1
ATOM 1354 O O . GLY A 1 177 ? 3.031 3.592 0.487 1.00 67.31 177 GLY A O 1
ATOM 1355 N N . ILE A 1 178 ? 4.434 1.940 1.048 1.00 75.44 178 ILE A N 1
ATOM 1356 C CA . ILE A 1 178 ? 3.538 1.326 2.038 1.00 75.44 178 ILE A CA 1
ATOM 1357 C C . ILE A 1 178 ? 3.102 2.290 3.156 1.00 75.44 178 ILE A C 1
ATOM 1359 O O . ILE A 1 178 ? 1.983 2.177 3.651 1.00 75.44 178 ILE A O 1
ATOM 1363 N N . LEU A 1 179 ? 3.923 3.289 3.500 1.00 79.25 179 LEU A N 1
ATOM 1364 C CA . LEU A 1 179 ? 3.561 4.324 4.476 1.00 79.25 179 LEU A CA 1
ATOM 1365 C C . LEU A 1 179 ? 2.406 5.202 3.992 1.00 79.25 179 LEU A C 1
ATOM 1367 O O . LEU A 1 179 ? 1.511 5.518 4.776 1.00 79.25 179 LEU A O 1
ATOM 1371 N N . VAL A 1 180 ? 2.365 5.512 2.692 1.00 78.12 180 VAL A N 1
ATOM 137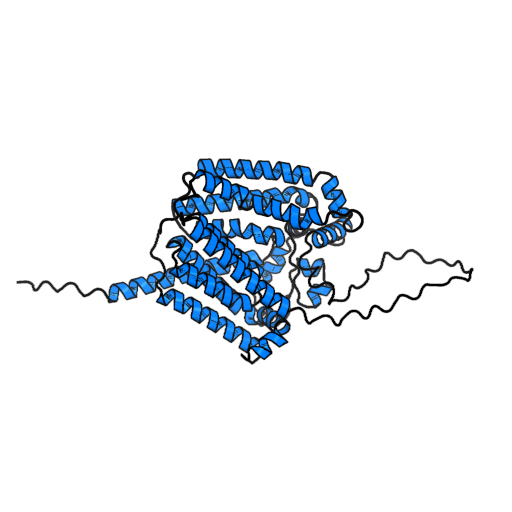2 C CA . VAL A 1 180 ? 1.228 6.210 2.081 1.00 78.12 180 VAL A CA 1
ATOM 1373 C C . VAL A 1 180 ? -0.051 5.386 2.252 1.00 78.12 180 VAL A C 1
ATOM 1375 O O . VAL A 1 180 ? -1.081 5.951 2.607 1.00 78.12 180 VAL A O 1
ATOM 1378 N N . LEU A 1 181 ? -0.005 4.053 2.110 1.00 80.69 181 LEU A N 1
ATOM 1379 C CA . LEU A 1 181 ? -1.189 3.212 2.363 1.00 80.69 181 LEU A CA 1
ATOM 1380 C C . LEU A 1 181 ? -1.644 3.248 3.808 1.00 80.69 181 LEU A C 1
ATOM 1382 O O . LEU A 1 181 ? -2.843 3.297 4.062 1.00 80.69 181 LEU A O 1
ATOM 1386 N N . PHE A 1 182 ? -0.713 3.222 4.756 1.00 86.94 182 PHE A N 1
ATOM 1387 C CA . PHE A 1 182 ? -1.067 3.323 6.164 1.00 86.94 182 PHE A CA 1
ATOM 1388 C C . PHE A 1 182 ? -1.729 4.669 6.485 1.00 86.94 182 PHE A C 1
ATOM 1390 O O . PHE A 1 182 ? -2.755 4.695 7.169 1.00 86.94 182 PHE A O 1
ATOM 1397 N N . ALA A 1 183 ? -1.214 5.770 5.930 1.00 85.38 183 ALA A N 1
ATOM 1398 C CA . ALA A 1 183 ? -1.817 7.095 6.061 1.00 85.38 183 ALA A CA 1
ATOM 1399 C C . ALA A 1 183 ? -3.208 7.174 5.402 1.00 85.38 183 ALA A C 1
ATOM 1401 O O . ALA A 1 183 ? -4.152 7.692 5.999 1.00 85.38 183 ALA A O 1
ATOM 1402 N N . LEU A 1 184 ? -3.376 6.608 4.205 1.00 82.56 184 LEU A N 1
ATOM 1403 C CA . LEU A 1 184 ? -4.664 6.572 3.505 1.00 82.56 184 LEU A CA 1
ATOM 1404 C C . LEU A 1 184 ? -5.690 5.706 4.240 1.00 82.56 184 LEU A C 1
ATOM 1406 O O . LEU A 1 184 ? -6.838 6.119 4.401 1.00 82.56 184 LEU A O 1
ATOM 1410 N N . MET A 1 185 ? -5.274 4.545 4.752 1.00 86.62 185 MET A N 1
ATOM 1411 C CA . MET A 1 185 ? -6.100 3.701 5.615 1.00 86.62 185 MET A CA 1
ATOM 1412 C C . MET A 1 185 ? -6.590 4.493 6.825 1.00 86.62 185 MET A C 1
ATOM 1414 O O . MET A 1 185 ? -7.783 4.492 7.114 1.00 86.62 185 MET A O 1
ATOM 1418 N N . PHE A 1 186 ? -5.705 5.229 7.495 1.00 88.69 186 PHE A N 1
ATOM 1419 C CA . PHE A 1 186 ? -6.071 6.089 8.617 1.00 88.69 186 PHE A CA 1
ATOM 1420 C C . PHE A 1 186 ? -7.103 7.165 8.251 1.00 88.69 186 PHE A C 1
ATOM 1422 O O . PHE A 1 186 ? -8.110 7.304 8.950 1.00 88.69 186 PHE A O 1
ATOM 1429 N N . ILE A 1 187 ? -6.908 7.881 7.139 1.00 85.69 187 ILE A N 1
ATOM 1430 C CA . ILE A 1 187 ? -7.855 8.899 6.653 1.00 85.69 187 ILE A CA 1
ATOM 1431 C C . ILE A 1 187 ? -9.224 8.272 6.361 1.00 85.69 187 ILE A C 1
ATOM 1433 O O . ILE A 1 187 ? -10.263 8.828 6.722 1.00 85.69 187 ILE A O 1
ATOM 1437 N N . VAL A 1 188 ? -9.248 7.081 5.764 1.00 83.56 188 VAL A N 1
ATOM 1438 C CA . VAL A 1 188 ? -10.496 6.375 5.454 1.00 83.56 188 VAL A CA 1
ATOM 1439 C C . VAL A 1 188 ? -11.198 5.922 6.732 1.00 83.56 188 VAL A C 1
ATOM 1441 O O . VAL A 1 188 ? -12.403 6.128 6.869 1.00 83.56 188 VAL A O 1
ATOM 1444 N N . LEU A 1 189 ? -10.465 5.380 7.711 1.00 86.56 189 LEU A N 1
ATOM 1445 C CA . LEU A 1 189 ? -11.021 5.046 9.026 1.00 86.56 189 LEU A CA 1
ATOM 1446 C C . LEU A 1 189 ? -11.647 6.283 9.704 1.00 86.56 189 LEU A C 1
ATOM 1448 O O . LEU A 1 189 ? -12.757 6.191 10.232 1.00 86.56 189 LEU A O 1
ATOM 1452 N N . LEU A 1 190 ? -10.984 7.446 9.634 1.00 84.56 190 LEU A N 1
ATOM 1453 C CA . LEU A 1 190 ? -11.501 8.720 10.153 1.00 84.56 190 LEU A CA 1
ATOM 1454 C C . LEU A 1 190 ? -12.780 9.179 9.443 1.00 84.56 190 LEU A C 1
ATOM 1456 O O . LEU A 1 190 ? -13.724 9.620 10.105 1.00 84.56 190 LEU A O 1
ATOM 1460 N N . MET A 1 191 ? -12.824 9.070 8.111 1.00 80.12 191 MET A N 1
ATOM 1461 C CA . MET A 1 191 ? -13.989 9.433 7.297 1.00 80.12 191 MET A CA 1
ATOM 1462 C C . MET A 1 191 ? -15.241 8.666 7.746 1.00 80.12 191 MET A C 1
ATOM 1464 O O . MET A 1 191 ? -16.339 9.225 7.834 1.00 80.12 191 MET A O 1
ATOM 1468 N N . PHE A 1 192 ? -15.088 7.386 8.084 1.00 79.25 192 PHE A N 1
ATOM 1469 C CA . PHE A 1 192 ? -16.220 6.557 8.479 1.00 79.25 192 PHE A CA 1
ATOM 1470 C C . PHE A 1 192 ? -16.716 6.790 9.912 1.00 79.25 192 PHE A C 1
ATOM 1472 O O . PHE A 1 192 ? -17.912 6.620 10.161 1.00 79.25 192 PHE A O 1
ATOM 1479 N N . GLN A 1 193 ? -15.869 7.266 10.827 1.00 78.44 193 GLN A N 1
ATOM 1480 C CA . GLN A 1 193 ? -16.211 7.432 12.246 1.00 78.44 193 GLN A CA 1
ATOM 1481 C C . GLN A 1 193 ? -16.998 8.712 12.598 1.00 78.44 193 GLN A C 1
ATOM 1483 O O . GLN A 1 193 ? -17.150 9.063 13.764 1.00 78.44 193 GLN A O 1
ATOM 1488 N N . ARG A 1 194 ? -17.533 9.438 11.605 1.00 68.62 194 ARG A N 1
ATOM 1489 C CA . ARG A 1 194 ? -18.277 10.705 11.808 1.00 68.62 194 ARG A CA 1
ATOM 1490 C C . ARG A 1 194 ? -17.492 11.748 12.615 1.00 68.62 194 ARG A C 1
ATOM 1492 O O . ARG A 1 194 ? -18.031 12.441 13.479 1.00 68.62 194 ARG A O 1
ATOM 1499 N N . VAL A 1 195 ? -16.205 11.885 12.323 1.00 73.81 195 VAL A N 1
ATOM 1500 C CA . VAL A 1 195 ? -15.389 12.954 12.897 1.00 73.81 195 VAL A CA 1
ATOM 1501 C C . VAL A 1 195 ? -15.859 14.306 12.339 1.00 73.81 195 VAL A C 1
ATOM 1503 O O . VAL A 1 195 ? -16.203 14.420 11.162 1.00 73.81 195 VAL A O 1
ATOM 1506 N N . ALA A 1 196 ? -15.899 15.341 13.186 1.00 77.19 196 ALA A N 1
ATOM 1507 C CA . ALA A 1 196 ? -16.230 16.697 12.747 1.00 77.19 196 ALA A CA 1
ATOM 1508 C C . ALA A 1 196 ? -15.290 17.136 11.610 1.00 77.19 196 ALA A C 1
ATOM 1510 O O . ALA A 1 196 ? -14.087 16.892 11.694 1.00 77.19 196 ALA A O 1
ATOM 1511 N N . PHE A 1 197 ? -15.820 17.821 10.591 1.00 76.75 197 PHE A N 1
ATOM 1512 C CA . PHE A 1 197 ? -15.073 18.176 9.376 1.00 76.75 197 PHE A CA 1
ATOM 1513 C C . PHE A 1 197 ? -13.703 18.807 9.657 1.00 76.75 197 PHE A C 1
ATOM 1515 O O . PHE A 1 197 ? -12.701 18.344 9.130 1.00 76.75 197 PHE A O 1
ATOM 1522 N N . TRP A 1 198 ? -13.631 19.784 10.566 1.00 78.81 198 TRP A N 1
ATOM 1523 C CA . TRP A 1 198 ? -12.367 20.427 10.939 1.00 78.81 198 TRP A CA 1
ATOM 1524 C C . TRP A 1 198 ? -11.346 19.465 11.548 1.00 78.81 198 TRP A C 1
ATOM 1526 O O . TRP A 1 198 ? -10.163 19.546 11.242 1.00 78.81 198 TRP A O 1
ATOM 1536 N N . LYS A 1 199 ? -11.794 18.514 12.374 1.00 79.56 199 LYS A N 1
ATOM 1537 C CA . LYS A 1 199 ? -10.915 17.487 12.951 1.00 79.56 199 LYS A CA 1
ATOM 1538 C C . LYS A 1 199 ? -10.429 16.513 11.874 1.00 79.56 199 LYS A C 1
ATOM 1540 O O . LYS A 1 199 ? -9.272 16.113 11.913 1.00 79.56 199 LYS A O 1
ATOM 1545 N N . PHE A 1 200 ? -11.291 16.164 10.917 1.00 82.75 200 PHE A N 1
ATOM 1546 C CA . PHE A 1 200 ? -10.918 15.357 9.755 1.00 82.75 200 PHE A CA 1
ATOM 1547 C C . PHE A 1 200 ? -9.897 16.084 8.870 1.00 82.75 200 PHE A C 1
ATOM 1549 O O . PHE A 1 200 ? -8.877 15.496 8.521 1.00 82.75 200 PHE A O 1
ATOM 1556 N N . LEU A 1 201 ? -10.131 17.363 8.561 1.00 84.50 201 LEU A N 1
ATOM 1557 C CA . LEU A 1 201 ? -9.239 18.180 7.742 1.00 84.50 201 LEU A CA 1
ATOM 1558 C C . LEU A 1 201 ? -7.872 18.342 8.410 1.00 84.50 201 LEU A C 1
ATOM 1560 O O . LEU A 1 201 ? -6.860 18.077 7.776 1.00 84.50 201 LEU A O 1
ATOM 1564 N N . MET A 1 202 ? -7.836 18.691 9.699 1.00 84.88 202 MET A N 1
ATOM 1565 C CA . MET A 1 202 ? -6.585 18.800 10.453 1.00 84.88 202 MET A CA 1
ATOM 1566 C C . MET A 1 202 ? -5.828 17.471 10.491 1.00 84.88 202 MET A C 1
ATOM 1568 O O . MET A 1 202 ? -4.640 17.445 10.195 1.00 84.88 202 MET A O 1
ATOM 1572 N N . ALA A 1 203 ? -6.497 16.354 10.797 1.00 83.31 203 ALA A N 1
ATOM 1573 C CA . ALA A 1 203 ? -5.847 15.043 10.817 1.00 83.31 203 ALA A CA 1
ATOM 1574 C C . ALA A 1 203 ? -5.336 14.617 9.430 1.00 83.31 203 ALA A C 1
ATOM 1576 O O . ALA A 1 203 ? -4.254 14.044 9.332 1.00 83.31 203 ALA A O 1
ATOM 1577 N N . SER A 1 204 ? -6.079 14.933 8.365 1.00 83.94 204 SER A N 1
ATOM 1578 C CA . SER A 1 204 ? -5.667 14.664 6.982 1.00 83.94 204 SER A CA 1
ATOM 1579 C C . SER A 1 204 ? -4.471 15.525 6.583 1.00 83.94 204 SER A C 1
ATOM 1581 O O . SER A 1 204 ? -3.513 15.001 6.031 1.00 83.94 204 SER A O 1
ATOM 1583 N N . LEU A 1 205 ? -4.477 16.818 6.922 1.00 85.19 205 LEU A N 1
ATOM 1584 C CA . LEU A 1 205 ? -3.346 17.718 6.694 1.00 85.19 205 LEU A CA 1
ATOM 1585 C C . LEU A 1 205 ? -2.113 17.289 7.485 1.00 85.19 205 LEU A C 1
ATOM 1587 O O . LEU A 1 205 ? -1.026 17.292 6.926 1.00 85.19 205 LEU A O 1
ATOM 1591 N N . LEU A 1 206 ? -2.261 16.860 8.743 1.00 83.75 206 LEU A N 1
ATOM 1592 C CA . LEU A 1 206 ? -1.150 16.304 9.519 1.00 83.75 206 LEU A CA 1
ATOM 1593 C C . LEU A 1 206 ? -0.613 15.011 8.902 1.00 83.75 206 LEU A C 1
ATOM 1595 O O . LEU A 1 206 ? 0.599 14.834 8.849 1.00 83.75 206 LEU A O 1
ATOM 1599 N N . ALA A 1 207 ? -1.483 14.117 8.426 1.00 80.44 207 ALA A N 1
ATOM 1600 C CA . ALA A 1 207 ? -1.055 12.898 7.745 1.00 80.44 207 ALA A CA 1
ATOM 1601 C C . ALA A 1 207 ? -0.309 13.224 6.439 1.00 80.44 207 ALA A C 1
ATOM 1603 O O . ALA A 1 207 ? 0.758 12.668 6.191 1.00 80.44 207 ALA A O 1
ATOM 1604 N N . ILE A 1 208 ? -0.823 14.169 5.643 1.00 80.00 208 ILE A N 1
ATOM 1605 C CA . ILE A 1 208 ? -0.168 14.664 4.425 1.00 80.00 208 ILE A CA 1
ATOM 1606 C C . ILE A 1 208 ? 1.168 15.326 4.765 1.00 80.00 208 ILE A C 1
ATOM 1608 O O . ILE A 1 208 ? 2.158 15.028 4.114 1.00 80.00 208 ILE A O 1
ATOM 1612 N N . ALA A 1 209 ? 1.229 16.175 5.791 1.00 79.25 209 ALA A N 1
ATOM 1613 C CA . ALA A 1 209 ? 2.449 16.853 6.215 1.00 79.25 209 ALA A CA 1
ATOM 1614 C C . ALA A 1 209 ? 3.494 15.865 6.746 1.00 79.25 209 ALA A C 1
ATOM 1616 O O . ALA A 1 209 ? 4.659 15.976 6.390 1.00 79.25 209 ALA A O 1
ATOM 1617 N N . ALA A 1 210 ? 3.093 14.861 7.533 1.00 73.19 210 ALA A N 1
ATOM 1618 C CA . ALA A 1 210 ? 3.987 13.799 7.992 1.00 73.19 210 ALA A CA 1
ATOM 1619 C C . ALA A 1 210 ? 4.548 12.993 6.810 1.00 73.19 210 ALA A C 1
ATOM 1621 O O . ALA A 1 210 ? 5.747 12.716 6.760 1.00 73.19 210 ALA A O 1
ATOM 1622 N N . MET A 1 211 ? 3.704 12.677 5.822 1.00 71.50 211 MET A N 1
ATOM 1623 C CA . MET A 1 211 ? 4.138 11.998 4.601 1.00 71.50 211 MET A CA 1
ATOM 1624 C C . MET A 1 211 ? 5.006 12.884 3.698 1.00 71.50 211 MET A C 1
ATOM 1626 O O . MET A 1 211 ? 5.976 12.400 3.124 1.00 71.50 211 MET A O 1
ATOM 1630 N N . GLY A 1 212 ? 4.690 14.173 3.582 1.00 67.00 212 GLY A N 1
ATOM 1631 C CA . GLY A 1 212 ? 5.445 15.152 2.803 1.00 67.00 212 GLY A CA 1
ATOM 1632 C C . GLY A 1 212 ? 6.806 15.454 3.424 1.00 67.00 212 GLY A C 1
ATOM 1633 O O . GLY A 1 212 ? 7.806 15.464 2.718 1.00 67.00 212 GLY A O 1
ATOM 1634 N N . ALA A 1 213 ? 6.876 15.600 4.748 1.00 67.88 213 ALA A N 1
ATOM 1635 C CA . ALA A 1 213 ? 8.132 15.717 5.482 1.00 67.88 213 ALA A CA 1
ATOM 1636 C C . ALA A 1 213 ? 8.984 14.457 5.299 1.00 67.88 213 ALA A C 1
ATOM 1638 O O . ALA A 1 213 ? 10.155 14.560 4.950 1.00 67.88 213 ALA A O 1
ATOM 1639 N N . SER A 1 214 ? 8.383 13.268 5.433 1.00 64.38 214 SER A N 1
ATOM 1640 C CA . SER A 1 214 ? 9.042 12.004 5.088 1.00 64.38 214 SER A CA 1
ATOM 1641 C C . SER A 1 214 ? 9.585 12.012 3.657 1.00 64.38 214 SER A C 1
ATOM 1643 O O . SER A 1 214 ? 10.698 11.541 3.435 1.00 64.38 214 SER A O 1
ATOM 1645 N N . PHE A 1 215 ? 8.813 12.520 2.694 1.00 63.91 215 PHE A N 1
ATOM 1646 C CA . PHE A 1 215 ? 9.220 12.581 1.297 1.00 63.91 215 PHE A CA 1
ATOM 1647 C C . PHE A 1 215 ? 10.432 13.491 1.116 1.00 63.91 215 PHE A C 1
ATOM 1649 O O . PHE A 1 215 ? 11.451 13.010 0.639 1.00 63.91 215 PHE A O 1
ATOM 1656 N N . ILE A 1 216 ? 10.336 14.748 1.561 1.00 64.06 216 ILE A N 1
ATOM 1657 C CA . ILE A 1 216 ? 11.375 15.777 1.417 1.00 64.06 216 ILE A CA 1
ATOM 1658 C C . ILE A 1 216 ? 12.669 15.352 2.106 1.00 64.06 216 ILE A C 1
ATOM 1660 O O . ILE A 1 216 ? 13.738 15.459 1.513 1.00 64.06 216 ILE A O 1
ATOM 1664 N N . ILE A 1 217 ? 12.575 14.832 3.335 1.00 62.00 217 ILE A N 1
ATOM 1665 C CA . ILE A 1 217 ? 13.737 14.337 4.079 1.00 62.00 217 ILE A CA 1
ATOM 1666 C C . ILE A 1 217 ? 14.407 13.223 3.273 1.00 62.00 217 ILE A C 1
ATOM 1668 O O . ILE A 1 217 ? 15.598 13.274 3.017 1.00 62.00 217 ILE A O 1
ATOM 1672 N N . VAL A 1 218 ? 13.656 12.231 2.800 1.00 59.56 218 VAL A N 1
ATOM 1673 C CA . VAL A 1 218 ? 14.246 11.078 2.108 1.00 59.56 218 VAL A CA 1
ATOM 1674 C C . VAL A 1 218 ? 14.750 11.415 0.700 1.00 59.56 218 VAL A C 1
ATOM 1676 O O . VAL A 1 218 ? 15.738 10.825 0.269 1.00 59.56 218 VAL A O 1
ATOM 1679 N N . THR A 1 219 ? 14.101 12.320 -0.039 1.00 58.59 219 THR A N 1
ATOM 1680 C CA . THR A 1 219 ? 14.579 12.754 -1.363 1.00 58.59 219 THR A CA 1
ATOM 1681 C C . THR A 1 219 ? 15.808 13.642 -1.246 1.00 58.59 219 THR A C 1
ATOM 1683 O O . THR A 1 219 ? 16.799 13.362 -1.913 1.00 58.59 219 THR A O 1
ATOM 1686 N N . GLY A 1 220 ? 15.801 14.617 -0.331 1.00 55.88 220 GLY A N 1
ATOM 1687 C CA . GLY A 1 220 ? 16.962 15.474 -0.069 1.00 55.88 220 GLY A CA 1
ATOM 1688 C C . GLY A 1 220 ? 18.175 14.704 0.461 1.00 55.88 220 GLY A C 1
ATOM 1689 O O . GLY A 1 220 ? 19.306 15.090 0.211 1.00 55.88 220 GLY A O 1
ATOM 1690 N N . LEU A 1 221 ? 17.958 13.570 1.135 1.00 57.06 221 LEU A N 1
ATOM 1691 C CA . LEU A 1 221 ? 19.030 12.679 1.593 1.00 57.06 221 LEU A CA 1
ATOM 1692 C C . LEU A 1 221 ? 19.517 11.675 0.529 1.00 57.06 221 LEU A C 1
ATOM 1694 O O . LEU A 1 221 ? 20.490 10.961 0.770 1.00 57.06 221 LEU A O 1
ATOM 1698 N N . ARG A 1 222 ? 18.826 11.541 -0.613 1.00 51.75 222 ARG A N 1
ATOM 1699 C CA . ARG A 1 222 ? 19.177 10.576 -1.675 1.00 51.75 222 ARG A CA 1
ATOM 170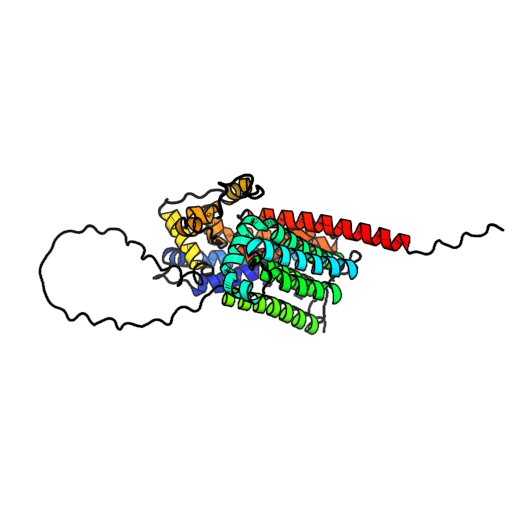0 C C . ARG A 1 222 ? 19.814 11.204 -2.908 1.00 51.75 222 ARG A C 1
ATOM 1702 O O . ARG A 1 222 ? 20.512 10.484 -3.618 1.00 51.75 222 ARG A O 1
ATOM 1709 N N . ALA A 1 223 ? 19.576 12.484 -3.159 1.00 48.31 223 ALA A N 1
ATOM 1710 C CA . ALA A 1 223 ? 20.215 13.225 -4.234 1.00 48.31 223 ALA A CA 1
ATOM 1711 C C . ALA A 1 223 ? 21.416 13.997 -3.659 1.00 48.31 223 ALA A C 1
ATOM 1713 O O . ALA A 1 223 ? 21.199 14.975 -2.947 1.00 48.31 223 ALA A O 1
ATOM 1714 N N . PRO A 1 224 ? 22.676 13.579 -3.893 1.00 46.19 224 PRO A N 1
ATOM 1715 C CA . PRO A 1 224 ? 23.780 14.520 -3.760 1.00 46.19 224 PRO A CA 1
ATOM 1716 C C . PRO A 1 224 ? 23.556 15.643 -4.779 1.00 46.19 224 PRO A C 1
ATOM 1718 O O . PRO A 1 224 ? 23.172 15.349 -5.913 1.00 46.19 224 PRO A O 1
ATOM 1721 N N . ASP A 1 225 ? 23.762 16.899 -4.374 1.00 41.69 225 ASP A N 1
ATOM 1722 C CA . ASP A 1 225 ? 23.696 18.049 -5.279 1.00 41.69 225 ASP A CA 1
ATOM 1723 C C . ASP A 1 225 ? 24.498 17.723 -6.544 1.00 41.69 225 ASP A C 1
ATOM 1725 O O . ASP A 1 225 ? 25.704 17.457 -6.478 1.00 41.69 225 ASP A O 1
ATOM 1729 N N . ALA A 1 226 ? 23.821 17.675 -7.693 1.00 39.03 226 ALA A N 1
ATOM 1730 C CA . ALA A 1 226 ? 24.514 17.546 -8.961 1.00 39.03 226 ALA A CA 1
ATOM 1731 C C . ALA A 1 226 ? 25.491 18.729 -9.065 1.00 39.03 226 ALA A C 1
ATOM 1733 O O . ALA A 1 226 ? 25.088 19.866 -8.788 1.00 39.03 226 ALA A O 1
ATOM 1734 N N . PRO A 1 227 ? 26.773 18.508 -9.415 1.00 36.62 227 PRO A N 1
ATOM 1735 C CA . PRO A 1 227 ? 27.658 19.627 -9.681 1.00 36.62 227 PRO A CA 1
ATOM 1736 C C . PRO A 1 227 ? 27.009 20.488 -10.776 1.00 36.62 227 PRO A C 1
ATOM 1738 O O . PRO A 1 227 ? 26.462 19.924 -11.727 1.00 36.62 227 PRO A O 1
ATOM 1741 N N . PRO A 1 228 ? 27.018 21.826 -10.639 1.00 33.53 228 PRO A N 1
ATOM 1742 C CA . PRO A 1 228 ? 26.377 22.705 -11.605 1.00 33.53 228 PRO A CA 1
ATOM 1743 C C . PRO A 1 228 ? 26.908 22.386 -13.001 1.00 33.53 228 PRO A C 1
ATOM 1745 O O . PRO A 1 228 ? 28.124 22.318 -13.197 1.00 33.53 228 PRO A O 1
ATOM 1748 N N . GLU A 1 229 ? 25.992 22.165 -13.947 1.00 35.31 229 GLU A N 1
ATOM 1749 C CA . GLU A 1 229 ? 26.321 21.968 -15.355 1.00 35.31 229 GLU A CA 1
ATOM 1750 C C . GLU A 1 229 ? 27.236 23.106 -15.807 1.00 35.31 229 GLU A C 1
ATOM 1752 O O . GLU A 1 229 ? 26.824 24.261 -15.951 1.00 35.31 229 GLU A O 1
ATOM 1757 N N . VAL A 1 230 ? 28.504 22.783 -16.052 1.00 34.28 230 VAL A N 1
ATOM 1758 C CA . VAL A 1 230 ? 29.336 23.622 -16.899 1.00 34.28 230 VAL A CA 1
ATOM 1759 C C . VAL A 1 230 ? 28.766 23.437 -18.295 1.00 34.28 230 VAL A C 1
ATOM 1761 O O . VAL A 1 230 ? 29.114 22.490 -18.994 1.00 34.28 230 VAL A O 1
ATOM 1764 N N . VAL A 1 231 ? 27.848 24.324 -18.677 1.00 34.03 231 VAL A N 1
ATOM 1765 C CA . VAL A 1 231 ? 27.396 24.468 -20.057 1.00 34.03 231 VAL A CA 1
ATOM 1766 C C . VAL A 1 231 ? 28.625 24.867 -20.868 1.00 34.03 231 VAL A C 1
ATOM 1768 O O . VAL A 1 231 ? 28.960 26.045 -20.985 1.00 34.03 231 VAL A O 1
ATOM 1771 N N . THR A 1 232 ? 29.354 23.887 -21.394 1.00 31.92 232 THR A N 1
ATOM 1772 C CA . THR A 1 232 ? 30.333 24.141 -22.441 1.00 31.92 232 THR A CA 1
ATOM 1773 C C . THR A 1 232 ? 29.535 24.517 -23.685 1.00 31.92 232 THR A C 1
ATOM 1775 O O . THR A 1 232 ? 28.741 23.712 -24.177 1.00 31.92 232 THR A O 1
ATOM 1778 N N . PRO A 1 233 ? 29.675 25.752 -24.196 1.00 31.53 233 PRO A N 1
ATOM 1779 C CA . PRO A 1 233 ? 28.957 26.157 -25.388 1.00 31.53 233 PRO A CA 1
ATOM 1780 C C . PRO A 1 233 ? 29.392 25.250 -26.537 1.00 31.53 233 PRO A C 1
ATOM 1782 O O . PRO A 1 233 ? 30.574 25.177 -26.878 1.00 31.53 233 PRO A O 1
ATOM 1785 N N . VAL A 1 234 ? 28.424 24.542 -27.118 1.00 34.72 234 VAL A N 1
ATOM 1786 C CA . VAL A 1 234 ? 28.611 23.746 -28.330 1.00 34.72 234 VAL A CA 1
ATOM 1787 C C . VAL A 1 234 ? 29.164 24.678 -29.404 1.00 34.72 234 VAL A C 1
ATOM 1789 O O . VAL A 1 234 ? 28.483 25.596 -29.868 1.00 34.72 234 VAL A O 1
ATOM 1792 N N . ALA A 1 235 ? 30.427 24.470 -29.774 1.00 33.22 235 ALA A N 1
ATOM 1793 C CA . ALA A 1 235 ? 31.041 25.178 -30.881 1.00 33.22 235 ALA A CA 1
ATOM 1794 C C . ALA A 1 235 ? 30.214 24.912 -32.147 1.00 33.22 235 ALA A C 1
ATOM 1796 O O . ALA A 1 235 ? 29.977 23.762 -32.523 1.00 33.22 235 ALA A O 1
ATOM 1797 N N . LYS A 1 236 ? 29.755 25.989 -32.794 1.00 29.89 236 LYS A N 1
ATOM 1798 C CA . LYS A 1 236 ? 29.087 25.928 -34.098 1.00 29.89 236 LYS A CA 1
ATOM 1799 C C . LYS A 1 236 ? 29.975 25.154 -35.082 1.00 29.89 236 LYS A C 1
ATOM 1801 O O . LYS A 1 236 ? 31.121 25.562 -35.271 1.00 29.89 236 LYS A O 1
ATOM 1806 N N . PRO A 1 237 ? 29.471 24.113 -35.764 1.00 33.75 237 PRO A N 1
ATOM 1807 C CA . PRO A 1 237 ? 30.204 23.513 -36.861 1.00 33.75 237 PRO A CA 1
ATOM 1808 C C . PRO A 1 237 ? 30.119 24.461 -38.062 1.00 33.75 237 PRO A C 1
ATOM 1810 O O . PRO A 1 237 ? 29.105 24.536 -38.756 1.00 33.75 237 PRO A O 1
ATOM 1813 N N . THR A 1 238 ? 31.183 25.224 -38.297 1.00 29.89 238 THR A N 1
ATOM 1814 C CA . THR A 1 238 ? 31.435 25.869 -39.587 1.00 29.89 238 THR A CA 1
ATOM 1815 C C . THR A 1 238 ? 31.829 24.785 -40.589 1.00 29.89 238 THR A C 1
ATOM 1817 O O . THR A 1 238 ? 32.786 24.040 -40.391 1.00 29.89 238 THR A O 1
ATOM 1820 N N . GLY A 1 239 ? 31.027 24.635 -41.642 1.00 28.58 239 GLY A N 1
ATOM 1821 C CA . GLY A 1 239 ? 31.213 23.602 -42.654 1.00 28.58 239 GLY A CA 1
ATOM 1822 C C . GLY A 1 239 ? 32.409 23.843 -43.579 1.00 28.58 239 GLY A C 1
ATOM 1823 O O . GLY A 1 239 ? 32.792 24.981 -43.819 1.00 28.58 239 GLY A O 1
ATOM 1824 N N . HIS A 1 240 ? 32.947 22.747 -44.125 1.00 29.12 240 HIS A N 1
ATOM 1825 C CA . HIS A 1 240 ? 33.080 22.456 -45.564 1.00 29.12 240 HIS A CA 1
ATOM 1826 C C . HIS A 1 240 ? 34.204 21.442 -45.824 1.00 29.12 240 HIS A C 1
ATOM 1828 O O . HIS A 1 240 ? 35.384 21.768 -45.745 1.00 29.12 240 HIS A O 1
ATOM 1834 N N . SER A 1 241 ? 33.834 20.231 -46.249 1.00 26.56 241 SER A N 1
ATOM 1835 C CA . SER A 1 241 ? 34.535 19.522 -47.331 1.00 26.56 241 SER A CA 1
ATOM 1836 C C . SER A 1 241 ? 33.695 18.348 -47.853 1.00 26.56 241 SER A C 1
ATOM 1838 O O . SER A 1 241 ? 33.154 17.588 -47.049 1.00 26.56 241 SER A O 1
ATOM 1840 N N . PRO A 1 242 ? 33.551 18.188 -49.182 1.00 36.41 242 PRO A N 1
ATOM 1841 C CA . PRO A 1 242 ? 32.810 17.092 -49.789 1.00 36.41 242 PRO A CA 1
ATOM 1842 C C . PRO A 1 242 ? 33.732 15.913 -50.146 1.00 36.41 242 PRO A C 1
ATOM 1844 O O . PRO A 1 242 ? 34.907 16.107 -50.442 1.00 36.41 242 PRO A O 1
ATOM 1847 N N . LYS A 1 243 ? 33.114 14.727 -50.267 1.00 30.20 243 LYS A N 1
ATOM 1848 C CA . LYS A 1 243 ? 33.613 13.438 -50.808 1.00 30.20 243 LYS A CA 1
ATOM 1849 C C . LYS A 1 243 ? 34.113 12.416 -49.775 1.00 30.20 243 LYS A C 1
ATOM 1851 O O . LYS A 1 243 ? 35.284 12.391 -49.436 1.00 30.20 243 LYS A O 1
ATOM 1856 N N . ALA A 1 244 ? 33.241 11.461 -49.445 1.00 29.67 244 ALA A N 1
ATOM 1857 C CA . ALA A 1 244 ? 33.480 10.031 -49.688 1.00 29.67 244 ALA A CA 1
ATOM 1858 C C . ALA A 1 244 ? 32.199 9.231 -49.384 1.00 29.67 244 ALA A C 1
ATOM 1860 O O . ALA A 1 244 ? 31.750 9.145 -48.246 1.00 29.67 244 ALA A O 1
ATOM 1861 N N . LYS A 1 245 ? 31.598 8.646 -50.426 1.00 32.72 245 LYS A N 1
ATOM 1862 C CA . LYS A 1 245 ? 30.591 7.585 -50.307 1.00 32.72 245 LYS A CA 1
ATOM 1863 C C . LYS A 1 245 ? 31.310 6.287 -49.931 1.00 32.72 245 LYS A C 1
ATOM 1865 O O . LYS A 1 245 ? 32.108 5.814 -50.733 1.00 32.72 245 LYS A O 1
ATOM 1870 N N . ALA A 1 246 ? 30.953 5.668 -48.810 1.00 30.05 246 ALA A N 1
ATOM 1871 C CA . ALA A 1 246 ? 31.057 4.220 -48.637 1.00 30.05 246 ALA A CA 1
ATOM 1872 C C . ALA A 1 246 ? 30.073 3.740 -47.560 1.00 30.05 246 ALA A C 1
ATOM 1874 O O . ALA A 1 246 ? 30.058 4.241 -46.443 1.00 30.05 246 ALA A O 1
ATOM 1875 N N . LYS A 1 247 ? 29.230 2.786 -47.969 1.00 33.00 247 LYS A N 1
ATOM 1876 C CA . LYS A 1 247 ? 28.326 1.924 -47.193 1.00 33.00 247 LYS A CA 1
ATOM 1877 C C . LYS A 1 247 ? 28.621 1.835 -45.684 1.00 33.00 247 LYS A C 1
ATOM 1879 O O . LYS A 1 247 ? 29.610 1.229 -45.290 1.00 33.00 247 LYS A O 1
ATOM 1884 N N . ALA A 1 248 ? 27.657 2.255 -44.871 1.00 28.92 248 ALA A N 1
ATOM 1885 C CA . ALA A 1 248 ? 27.419 1.677 -43.554 1.00 28.92 248 ALA A CA 1
ATOM 1886 C C . ALA A 1 248 ? 25.929 1.332 -43.467 1.00 28.92 248 ALA A C 1
ATOM 1888 O O . ALA A 1 248 ? 25.068 2.198 -43.619 1.00 28.92 248 ALA A O 1
ATOM 1889 N N . ALA A 1 249 ? 25.646 0.038 -43.323 1.00 31.66 249 ALA A N 1
ATOM 1890 C CA . ALA A 1 249 ? 24.327 -0.470 -42.993 1.00 31.66 249 ALA A CA 1
ATOM 1891 C C . ALA A 1 249 ? 23.826 0.236 -41.726 1.00 31.66 249 ALA A C 1
ATOM 1893 O O . ALA A 1 249 ? 24.590 0.410 -40.776 1.00 31.66 249 ALA A O 1
ATOM 1894 N N . GLN A 1 250 ? 22.562 0.659 -41.734 1.00 29.61 250 GLN A N 1
ATOM 1895 C CA . GLN A 1 250 ? 21.885 1.196 -40.559 1.00 29.61 250 GLN A CA 1
ATOM 1896 C C . GLN A 1 250 ? 21.896 0.126 -39.463 1.00 29.61 250 GLN A C 1
ATOM 1898 O O . GLN A 1 250 ? 21.114 -0.821 -39.488 1.00 29.61 250 GLN A O 1
ATOM 1903 N N . ALA A 1 251 ? 22.820 0.265 -38.515 1.00 30.23 251 ALA A N 1
ATOM 1904 C CA . ALA A 1 251 ? 22.675 -0.351 -37.212 1.00 30.23 251 ALA A CA 1
ATOM 1905 C C . ALA A 1 251 ? 21.433 0.267 -36.540 1.00 30.23 251 ALA A C 1
ATOM 1907 O O . ALA A 1 251 ? 21.215 1.476 -36.685 1.00 30.23 251 ALA A O 1
ATOM 1908 N N . PRO A 1 252 ? 20.606 -0.521 -35.827 1.00 29.41 252 PRO A N 1
ATOM 1909 C CA . PRO A 1 252 ? 19.530 0.042 -35.019 1.00 29.41 252 PRO A CA 1
ATOM 1910 C C . PRO A 1 252 ? 20.123 1.046 -34.018 1.00 29.41 252 PRO A C 1
ATOM 1912 O O . PRO A 1 252 ? 21.273 0.867 -33.602 1.00 29.41 252 PRO A O 1
ATOM 1915 N N . PRO A 1 253 ? 19.384 2.106 -33.644 1.00 30.52 253 PRO A N 1
ATOM 1916 C CA . PRO A 1 253 ? 19.911 3.146 -32.774 1.00 30.52 253 PRO A CA 1
ATOM 1917 C C . PRO A 1 253 ? 20.397 2.513 -31.470 1.00 30.52 253 PRO A C 1
ATOM 1919 O O . PRO A 1 253 ? 19.623 1.925 -30.713 1.00 30.52 253 PRO A O 1
ATOM 1922 N N . VAL A 1 254 ? 21.707 2.604 -31.242 1.00 32.53 254 VAL A N 1
ATOM 1923 C CA . VAL A 1 254 ? 22.329 2.275 -29.965 1.00 32.53 254 VAL A CA 1
ATOM 1924 C C . VAL A 1 254 ? 21.736 3.248 -28.955 1.00 32.53 254 VAL A C 1
ATOM 1926 O O . VAL A 1 254 ? 21.909 4.459 -29.088 1.00 32.53 254 VAL A O 1
ATOM 1929 N N . LEU A 1 255 ? 20.978 2.704 -28.001 1.00 36.41 255 LEU A N 1
ATOM 1930 C CA . LEU A 1 255 ? 20.475 3.414 -26.830 1.00 36.41 255 LEU A CA 1
ATOM 1931 C C . LEU A 1 255 ? 21.612 4.259 -26.253 1.00 36.41 255 LEU A C 1
ATOM 1933 O O . LEU A 1 255 ? 22.614 3.710 -25.795 1.00 36.41 255 LEU A O 1
ATOM 1937 N N . ALA A 1 256 ? 21.467 5.583 -26.309 1.00 33.50 256 ALA A N 1
ATOM 1938 C CA . ALA A 1 256 ? 22.346 6.475 -25.577 1.00 33.50 256 ALA A CA 1
ATOM 1939 C C . ALA A 1 256 ? 22.268 6.076 -24.099 1.00 33.50 256 ALA A C 1
ATOM 1941 O O . ALA A 1 256 ? 21.188 6.067 -23.504 1.00 33.50 256 ALA A O 1
ATOM 1942 N N . GLU A 1 257 ? 23.405 5.675 -23.535 1.00 34.41 257 GLU A N 1
ATOM 1943 C CA . GLU A 1 257 ? 23.549 5.376 -22.117 1.00 34.41 257 GLU A CA 1
ATOM 1944 C C . GLU A 1 257 ? 23.339 6.685 -21.346 1.00 34.41 257 GLU A C 1
ATOM 1946 O O . GLU A 1 257 ? 24.254 7.490 -21.182 1.00 34.41 257 GLU A O 1
ATOM 1951 N N . VAL A 1 258 ? 22.099 6.940 -20.926 1.00 34.50 258 VAL A N 1
ATOM 1952 C CA . VAL A 1 258 ? 21.786 8.061 -20.038 1.00 34.50 258 VAL A CA 1
ATOM 1953 C C . VAL A 1 258 ? 22.515 7.812 -18.721 1.00 34.50 258 VAL A C 1
ATOM 1955 O O . VAL A 1 258 ? 22.327 6.772 -18.076 1.00 34.50 258 VAL A O 1
ATOM 1958 N N . ALA A 1 259 ? 23.380 8.752 -18.339 1.00 24.80 259 ALA A N 1
ATOM 1959 C CA . ALA A 1 259 ? 24.194 8.635 -17.143 1.00 24.80 259 ALA A CA 1
ATOM 1960 C C . ALA A 1 259 ? 23.308 8.442 -15.888 1.00 24.80 259 ALA A C 1
ATOM 1962 O O . ALA A 1 259 ? 22.222 9.020 -15.789 1.00 24.80 259 ALA A O 1
ATOM 1963 N N . PRO A 1 260 ? 23.738 7.636 -14.896 1.00 34.09 260 PRO A N 1
ATOM 1964 C CA . PRO A 1 260 ? 22.874 7.161 -13.807 1.00 34.09 260 PRO A CA 1
ATOM 1965 C C . PRO A 1 260 ? 22.386 8.236 -12.829 1.00 34.09 260 PRO A C 1
ATOM 1967 O O . PRO A 1 260 ? 21.570 7.932 -11.961 1.00 34.09 260 PRO A O 1
ATOM 1970 N N . THR A 1 261 ? 22.913 9.454 -12.919 1.00 32.62 261 THR A N 1
ATOM 1971 C CA . THR A 1 261 ? 22.596 10.565 -12.016 1.00 32.62 261 THR A CA 1
ATOM 1972 C C . THR A 1 261 ? 21.463 11.448 -12.526 1.00 32.62 261 THR A C 1
ATOM 1974 O O . THR A 1 261 ? 20.793 12.064 -11.709 1.00 32.62 261 THR A O 1
ATOM 1977 N N . GLU A 1 262 ? 21.179 11.452 -13.831 1.00 28.84 262 GLU A N 1
ATOM 1978 C CA . GLU A 1 262 ? 20.087 12.257 -14.404 1.00 28.84 262 GLU A CA 1
ATOM 1979 C C . GLU A 1 262 ? 18.741 11.516 -14.426 1.00 28.84 262 GLU A C 1
ATOM 1981 O O . GLU A 1 262 ? 17.693 12.127 -14.585 1.00 28.84 262 GLU A O 1
ATOM 1986 N N . SER A 1 263 ? 18.735 10.194 -14.216 1.00 38.84 263 SER A N 1
ATOM 1987 C CA . SER A 1 263 ? 17.548 9.356 -14.443 1.00 38.84 263 SER A CA 1
ATOM 1988 C C . SER A 1 263 ? 16.922 8.741 -13.188 1.00 38.84 263 SER A C 1
ATOM 1990 O O . SER A 1 263 ? 15.857 8.132 -13.277 1.00 38.84 263 SER A O 1
ATOM 1992 N N . PHE A 1 264 ? 17.516 8.885 -11.998 1.00 34.38 264 PHE A N 1
ATOM 1993 C CA . PHE A 1 264 ? 16.974 8.230 -10.794 1.00 34.38 264 PHE A CA 1
ATOM 1994 C C . PHE A 1 264 ? 15.648 8.845 -10.307 1.00 34.38 264 PHE A C 1
ATOM 1996 O O . PHE A 1 264 ? 14.822 8.140 -9.706 1.00 34.38 264 PHE A O 1
ATOM 2003 N N . GLU A 1 265 ? 15.433 10.135 -10.585 1.00 37.69 265 GLU A N 1
ATOM 2004 C CA . GLU A 1 265 ? 14.169 10.834 -10.327 1.00 37.69 265 GLU A CA 1
ATOM 2005 C C . GLU A 1 265 ? 13.120 10.571 -11.421 1.00 37.69 265 GLU A C 1
ATOM 2007 O O . GLU A 1 265 ? 11.944 10.435 -11.088 1.00 37.69 265 GLU A O 1
ATOM 2012 N N . ASP A 1 266 ? 13.526 10.342 -12.675 1.00 36.88 266 ASP A N 1
ATOM 2013 C CA . ASP A 1 266 ? 12.601 10.052 -13.783 1.00 36.88 266 ASP A CA 1
ATOM 2014 C C . ASP A 1 266 ? 12.170 8.570 -13.861 1.00 36.88 266 ASP A C 1
ATOM 2016 O O . ASP A 1 266 ? 10.990 8.266 -14.073 1.00 36.88 266 ASP A O 1
ATOM 2020 N N . LEU A 1 267 ? 13.071 7.617 -13.590 1.00 40.03 267 LEU A N 1
ATOM 2021 C CA . LEU A 1 267 ? 12.807 6.170 -13.708 1.00 40.03 267 LEU A CA 1
ATOM 2022 C C . LEU A 1 267 ? 11.847 5.618 -12.641 1.00 40.03 267 LEU A C 1
ATOM 2024 O O . LEU A 1 267 ? 11.191 4.603 -12.861 1.00 40.03 267 LEU A O 1
ATOM 2028 N N . ASN A 1 268 ? 11.733 6.264 -11.476 1.00 43.34 268 ASN A N 1
ATOM 2029 C CA . ASN A 1 268 ? 10.818 5.830 -10.406 1.00 43.34 268 ASN A CA 1
ATOM 2030 C C . ASN A 1 268 ? 9.408 6.446 -10.498 1.00 43.34 268 ASN A C 1
ATOM 2032 O O . ASN A 1 268 ? 8.544 6.139 -9.657 1.00 43.34 268 ASN A O 1
ATOM 2036 N N . TYR A 1 269 ? 9.181 7.346 -11.460 1.00 52.56 269 TYR A N 1
ATOM 2037 C CA . TYR A 1 269 ? 7.981 8.185 -11.495 1.00 52.56 269 TYR A CA 1
ATOM 2038 C C . TYR A 1 269 ? 7.281 8.263 -12.851 1.00 52.56 269 TYR A C 1
ATOM 2040 O O . TYR A 1 269 ? 6.108 8.638 -12.871 1.00 52.56 269 TYR A O 1
ATOM 2048 N N . ASN A 1 270 ? 7.911 7.848 -13.951 1.00 66.25 270 ASN A N 1
ATOM 2049 C CA . ASN A 1 270 ? 7.270 7.915 -15.257 1.00 66.25 270 ASN A CA 1
ATOM 2050 C C . ASN A 1 270 ? 6.601 6.582 -15.645 1.00 66.25 270 ASN A C 1
ATOM 2052 O O . ASN A 1 270 ? 7.182 5.718 -16.300 1.00 66.25 270 ASN A O 1
ATOM 2056 N N . ALA A 1 271 ? 5.347 6.406 -15.216 1.00 73.00 271 ALA A N 1
ATOM 2057 C CA . ALA A 1 271 ? 4.560 5.219 -15.551 1.00 73.00 271 ALA A CA 1
ATOM 2058 C C . ALA A 1 271 ? 4.337 5.065 -17.067 1.00 73.00 271 ALA A C 1
ATOM 2060 O O . ALA A 1 271 ? 4.236 3.933 -17.542 1.00 73.00 271 ALA A O 1
ATOM 2061 N N . ALA A 1 272 ? 4.277 6.176 -17.810 1.00 76.38 272 ALA A N 1
ATOM 2062 C CA . ALA A 1 272 ? 4.183 6.167 -19.265 1.00 76.38 272 ALA A CA 1
ATOM 2063 C C . ALA A 1 272 ? 5.461 5.606 -19.904 1.00 76.38 272 ALA A C 1
ATOM 2065 O O . ALA A 1 272 ? 5.367 4.709 -20.735 1.00 76.38 272 ALA A O 1
ATOM 2066 N N . PHE A 1 273 ? 6.642 6.030 -19.438 1.00 82.56 273 PHE A N 1
ATOM 2067 C CA . PHE A 1 273 ? 7.928 5.475 -19.882 1.00 82.56 273 PHE A CA 1
ATOM 2068 C C . PHE A 1 273 ? 8.017 3.958 -19.666 1.00 82.56 273 PHE A C 1
ATOM 2070 O O . PHE A 1 273 ? 8.299 3.221 -20.604 1.00 82.56 273 PHE A O 1
ATOM 2077 N N . ILE A 1 274 ? 7.699 3.474 -18.459 1.00 82.88 274 ILE A N 1
ATOM 2078 C CA . ILE A 1 274 ? 7.751 2.031 -18.165 1.00 82.88 274 ILE A CA 1
ATOM 2079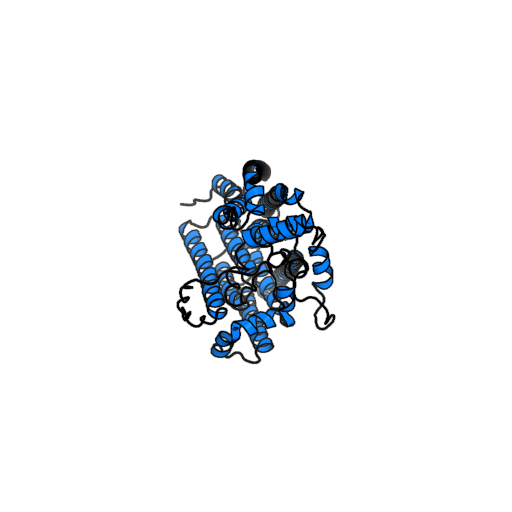 C C . ILE A 1 274 ? 6.734 1.257 -19.018 1.00 82.88 274 ILE A C 1
ATOM 2081 O O . ILE A 1 274 ? 7.014 0.151 -19.472 1.00 82.88 274 ILE A O 1
ATOM 2085 N N . SER A 1 275 ? 5.544 1.824 -19.242 1.00 84.88 275 SER A N 1
ATOM 2086 C CA . SER A 1 275 ? 4.510 1.177 -20.061 1.00 84.88 275 SER A CA 1
ATOM 2087 C C . SER A 1 275 ? 4.907 1.111 -21.538 1.00 84.88 275 SER A C 1
ATOM 2089 O O . SER A 1 275 ? 4.684 0.083 -22.167 1.00 84.88 275 SER A O 1
ATOM 2091 N N . GLU A 1 276 ? 5.531 2.164 -22.071 1.00 86.50 276 GLU A N 1
ATOM 2092 C CA . GLU A 1 276 ? 6.107 2.182 -23.421 1.00 86.50 276 GLU A CA 1
ATOM 2093 C C . GLU A 1 276 ? 7.199 1.116 -23.573 1.00 86.50 276 GLU A C 1
ATOM 2095 O O . GLU A 1 276 ? 7.159 0.336 -24.522 1.00 86.50 276 GLU A O 1
ATOM 2100 N N . ASP A 1 277 ? 8.151 1.044 -22.638 1.00 87.31 277 ASP A N 1
ATOM 2101 C CA . ASP A 1 277 ? 9.236 0.059 -22.692 1.00 87.31 277 ASP A CA 1
ATOM 2102 C C . ASP A 1 277 ? 8.698 -1.375 -22.675 1.00 87.31 277 ASP A C 1
ATOM 2104 O O . ASP A 1 277 ? 9.126 -2.208 -23.473 1.00 87.31 277 ASP A O 1
ATOM 2108 N N . VAL A 1 278 ? 7.719 -1.666 -21.812 1.00 87.69 278 VAL A N 1
ATOM 2109 C CA . VAL A 1 278 ? 7.081 -2.988 -21.776 1.00 87.69 278 VAL A CA 1
ATOM 2110 C C . VAL A 1 278 ? 6.371 -3.297 -23.096 1.00 87.69 278 VAL A C 1
ATOM 2112 O O . VAL A 1 278 ? 6.555 -4.394 -23.620 1.00 87.69 278 VAL A O 1
ATOM 2115 N N . LEU A 1 279 ? 5.623 -2.347 -23.671 1.00 87.19 279 LEU A N 1
ATOM 2116 C CA . LEU A 1 279 ? 4.979 -2.526 -24.978 1.00 87.19 279 LEU A CA 1
ATOM 2117 C C . LEU A 1 279 ? 6.005 -2.835 -26.078 1.00 87.19 279 LEU A C 1
ATOM 2119 O O . LEU A 1 279 ? 5.837 -3.813 -26.799 1.00 87.19 279 LEU A O 1
ATOM 2123 N N . ARG A 1 280 ? 7.111 -2.081 -26.154 1.00 87.00 280 ARG A N 1
ATOM 2124 C CA . ARG A 1 280 ? 8.176 -2.300 -27.155 1.00 87.00 280 ARG A CA 1
ATOM 2125 C C . ARG A 1 280 ? 8.801 -3.686 -27.050 1.00 87.00 280 ARG A C 1
ATOM 2127 O O . ARG A 1 280 ? 9.125 -4.321 -28.055 1.00 87.00 280 ARG A O 1
ATOM 2134 N N . VAL A 1 281 ? 9.053 -4.143 -25.829 1.00 85.31 281 VAL A N 1
ATOM 2135 C CA . VAL A 1 281 ? 9.742 -5.416 -25.593 1.00 85.31 281 VAL A CA 1
ATOM 2136 C C . VAL A 1 281 ? 8.811 -6.609 -25.867 1.00 85.31 281 VAL A C 1
ATOM 2138 O O . VAL A 1 281 ? 9.281 -7.624 -26.385 1.00 85.31 281 VAL A O 1
ATOM 2141 N N . ILE A 1 282 ? 7.506 -6.467 -25.604 1.00 85.56 282 ILE A N 1
ATOM 2142 C CA . ILE A 1 282 ? 6.481 -7.460 -25.968 1.00 85.56 282 ILE A CA 1
ATOM 2143 C C . ILE A 1 282 ? 6.278 -7.504 -27.492 1.00 85.56 282 ILE A C 1
ATOM 2145 O O . ILE A 1 282 ? 6.364 -8.586 -28.069 1.00 85.56 282 ILE A O 1
ATOM 2149 N N . GLU A 1 283 ? 6.109 -6.351 -28.152 1.00 84.44 283 GLU A N 1
ATOM 2150 C CA . GLU A 1 283 ? 5.910 -6.260 -29.611 1.00 84.44 283 GLU A CA 1
ATOM 2151 C C . GLU A 1 283 ? 7.113 -6.828 -30.383 1.00 84.44 283 GLU A C 1
ATOM 2153 O O . GLU A 1 283 ? 6.970 -7.499 -31.401 1.00 84.44 283 GLU A O 1
ATOM 2158 N N . SER A 1 284 ? 8.327 -6.618 -29.865 1.00 84.88 284 SER A N 1
ATOM 2159 C CA . SER A 1 284 ? 9.549 -7.180 -30.453 1.00 84.88 284 SER A CA 1
ATOM 2160 C C . SER A 1 284 ? 9.799 -8.657 -30.115 1.00 84.88 284 SER A C 1
ATOM 2162 O O . SER A 1 284 ? 10.863 -9.173 -30.461 1.00 84.88 284 SER A O 1
ATOM 2164 N N . HIS A 1 285 ? 8.862 -9.333 -29.437 1.00 80.94 285 HIS A N 1
ATOM 2165 C CA . HIS A 1 285 ? 8.968 -10.723 -28.967 1.00 80.94 285 HIS A CA 1
ATOM 2166 C C . HIS A 1 285 ? 10.241 -11.019 -28.158 1.00 80.94 285 HIS A C 1
ATOM 2168 O O . HIS A 1 285 ? 10.709 -12.155 -28.092 1.00 80.94 285 HIS A O 1
ATOM 2174 N N . LYS A 1 286 ? 10.828 -9.995 -27.531 1.00 80.81 286 LYS A N 1
ATOM 2175 C CA . LYS A 1 286 ? 12.033 -10.149 -26.706 1.00 80.81 286 LYS A CA 1
ATOM 2176 C C . LYS A 1 286 ? 11.713 -10.686 -25.319 1.00 80.81 286 LYS A C 1
ATOM 2178 O O . LYS A 1 286 ? 12.594 -11.251 -24.680 1.00 80.81 286 LYS A O 1
ATOM 2183 N N . VAL A 1 287 ? 10.479 -10.487 -24.858 1.00 81.19 287 VAL A N 1
ATOM 2184 C CA . VAL A 1 287 ? 9.987 -10.973 -23.570 1.00 81.19 287 VAL A CA 1
ATOM 2185 C C . VAL A 1 287 ? 8.605 -11.582 -23.749 1.00 81.19 287 VAL A C 1
ATOM 2187 O O . VAL A 1 287 ? 7.718 -10.967 -24.338 1.00 81.19 287 VAL A O 1
ATOM 2190 N N . GLU A 1 288 ? 8.426 -12.783 -23.205 1.00 84.38 288 GLU A N 1
ATOM 2191 C CA . GLU A 1 288 ? 7.143 -13.479 -23.206 1.00 84.38 288 GLU A CA 1
ATOM 2192 C C . GLU A 1 288 ? 6.361 -13.209 -21.916 1.00 84.38 288 GLU A C 1
ATOM 2194 O O . GLU A 1 288 ? 6.941 -13.245 -20.823 1.00 84.38 288 GLU A O 1
ATOM 2199 N N . PRO A 1 289 ? 5.036 -12.999 -22.006 1.00 86.50 289 PRO A N 1
ATOM 2200 C CA . PRO A 1 289 ? 4.197 -12.898 -20.826 1.00 86.50 289 PRO A CA 1
ATOM 2201 C C . PRO A 1 289 ? 4.245 -14.177 -19.983 1.00 86.50 289 PRO A C 1
ATOM 2203 O O . PRO A 1 289 ? 3.991 -15.275 -20.478 1.00 86.50 289 PRO A O 1
ATOM 2206 N N . LYS A 1 290 ? 4.540 -14.042 -18.688 1.00 87.69 290 LYS A N 1
ATOM 2207 C CA . LYS A 1 290 ? 4.588 -15.164 -17.735 1.00 87.69 290 LYS A CA 1
ATOM 2208 C C . LYS A 1 290 ? 4.290 -14.699 -16.313 1.00 87.69 290 LYS A C 1
ATOM 2210 O O . LYS A 1 290 ? 4.279 -13.512 -16.005 1.00 87.69 290 LYS A O 1
ATOM 2215 N N . ALA A 1 291 ? 4.076 -15.641 -15.397 1.00 85.25 291 ALA A N 1
ATOM 2216 C CA . ALA A 1 291 ? 3.783 -15.342 -13.996 1.00 85.25 291 ALA A CA 1
ATOM 2217 C C . ALA A 1 291 ? 5.037 -14.904 -13.200 1.00 85.25 291 ALA A C 1
ATOM 2219 O O . ALA A 1 291 ? 5.474 -15.616 -12.296 1.00 85.25 291 ALA A O 1
ATOM 2220 N N . TYR A 1 292 ? 5.602 -13.727 -13.496 1.00 85.56 292 TYR A N 1
ATOM 2221 C CA . TYR A 1 292 ? 6.789 -13.174 -12.815 1.00 85.56 292 TYR A CA 1
ATOM 2222 C C . TYR A 1 292 ? 6.639 -13.120 -11.288 1.00 85.56 292 TYR A C 1
ATOM 2224 O O . TYR A 1 292 ? 7.575 -13.426 -10.549 1.00 85.56 292 TYR A O 1
ATOM 2232 N N . ALA A 1 293 ? 5.437 -12.808 -10.795 1.00 81.88 293 ALA A N 1
ATOM 2233 C CA . ALA A 1 293 ? 5.137 -12.810 -9.366 1.00 81.88 293 ALA A CA 1
ATOM 2234 C C . ALA A 1 293 ? 5.372 -14.171 -8.687 1.00 81.88 293 ALA A C 1
ATOM 2236 O O . ALA A 1 293 ? 5.722 -14.207 -7.506 1.00 81.88 293 ALA A O 1
ATOM 2237 N N . LEU A 1 294 ? 5.168 -15.283 -9.406 1.00 84.19 294 LEU A N 1
ATOM 2238 C CA . LEU A 1 294 ? 5.367 -16.631 -8.873 1.00 84.19 294 LEU A CA 1
ATOM 2239 C C . LEU A 1 294 ? 6.859 -16.937 -8.692 1.00 84.19 294 LEU A C 1
ATOM 2241 O O . LEU A 1 294 ? 7.233 -17.517 -7.676 1.00 84.19 294 LEU A O 1
ATOM 2245 N N . GLU A 1 295 ? 7.707 -16.491 -9.624 1.00 85.38 295 GLU A N 1
ATOM 2246 C CA . GLU A 1 295 ? 9.167 -16.617 -9.517 1.00 85.38 295 GLU A CA 1
ATOM 2247 C C . GLU A 1 295 ? 9.689 -15.895 -8.265 1.00 85.38 295 GLU A C 1
ATOM 2249 O O . GLU A 1 295 ? 10.418 -16.471 -7.452 1.00 85.38 295 GLU A O 1
ATOM 2254 N N . ASP A 1 296 ? 9.245 -14.655 -8.053 1.00 83.56 296 ASP A N 1
ATOM 2255 C CA . ASP A 1 296 ? 9.628 -13.884 -6.871 1.00 83.56 296 ASP A CA 1
ATOM 2256 C C . ASP A 1 296 ? 9.053 -14.498 -5.578 1.00 83.56 296 ASP A C 1
ATOM 2258 O O . ASP A 1 296 ? 9.715 -14.489 -4.536 1.00 83.56 296 ASP A O 1
ATOM 2262 N N . ALA A 1 297 ? 7.849 -15.083 -5.625 1.00 84.25 297 ALA A N 1
ATOM 2263 C CA . ALA A 1 297 ? 7.209 -15.714 -4.470 1.00 84.25 297 ALA A CA 1
ATOM 2264 C C . ALA A 1 297 ? 7.985 -16.931 -3.940 1.00 84.25 297 ALA A C 1
ATOM 2266 O O . ALA A 1 297 ? 8.069 -17.105 -2.722 1.00 84.25 297 ALA A O 1
ATOM 2267 N N . MET A 1 298 ? 8.586 -17.738 -4.824 1.00 83.75 298 MET A N 1
ATOM 2268 C CA . MET A 1 298 ? 9.334 -18.946 -4.441 1.00 83.75 298 MET A CA 1
ATOM 2269 C C . MET A 1 298 ? 10.528 -18.646 -3.532 1.00 83.75 298 MET A C 1
ATOM 2271 O O . MET A 1 298 ? 10.868 -19.443 -2.662 1.00 83.75 298 MET A O 1
ATOM 2275 N N . THR A 1 299 ? 11.161 -17.487 -3.710 1.00 80.19 299 THR A N 1
ATOM 2276 C CA . THR A 1 299 ? 12.360 -17.114 -2.946 1.00 80.19 299 THR A CA 1
ATOM 2277 C C . THR A 1 299 ? 12.079 -16.064 -1.877 1.00 80.19 299 THR A C 1
ATOM 2279 O O . THR A 1 299 ? 12.935 -15.815 -1.027 1.00 80.19 299 THR A O 1
ATOM 2282 N N . LEU A 1 300 ? 10.884 -15.461 -1.868 1.00 77.19 300 LEU A N 1
ATOM 2283 C CA . LEU A 1 300 ? 10.533 -14.281 -1.075 1.00 77.19 300 LEU A CA 1
ATOM 2284 C C . LEU A 1 300 ? 10.908 -14.398 0.407 1.00 77.19 300 LEU A C 1
ATOM 2286 O O . LEU A 1 300 ? 11.580 -13.511 0.936 1.00 77.19 300 LEU A O 1
ATOM 2290 N N . PHE A 1 301 ? 10.531 -15.503 1.054 1.00 75.19 301 PHE A N 1
ATOM 2291 C CA . PHE A 1 301 ? 10.741 -15.726 2.489 1.00 75.19 301 PHE A CA 1
ATOM 2292 C C . PHE A 1 301 ? 12.061 -16.424 2.832 1.00 75.19 301 PHE A C 1
ATOM 2294 O O . PHE A 1 301 ? 12.365 -16.592 4.009 1.00 75.19 301 PHE A O 1
ATOM 2301 N N . VAL A 1 302 ? 12.868 -16.796 1.834 1.00 78.50 302 VAL A N 1
ATOM 2302 C CA . VAL A 1 302 ? 14.175 -17.421 2.066 1.00 78.50 302 VAL A CA 1
ATOM 2303 C C . VAL A 1 302 ? 15.204 -16.332 2.411 1.00 78.50 302 VAL A C 1
ATOM 2305 O O . VAL A 1 302 ? 15.413 -15.415 1.605 1.00 78.50 302 VAL A O 1
ATOM 2308 N N . PRO A 1 303 ? 15.848 -16.374 3.592 1.00 73.88 303 PRO A N 1
ATOM 2309 C CA . PRO A 1 303 ? 16.928 -15.453 3.933 1.00 73.88 303 PRO A CA 1
ATOM 2310 C C . PRO A 1 303 ? 18.105 -15.593 2.962 1.00 73.88 303 PRO A C 1
ATOM 2312 O O . PRO A 1 303 ? 18.489 -16.709 2.617 1.00 73.88 303 PRO A O 1
ATOM 2315 N N . ARG A 1 304 ? 18.746 -14.479 2.579 1.00 75.62 304 ARG A N 1
ATOM 2316 C CA . ARG A 1 304 ? 19.938 -14.510 1.701 1.00 75.62 304 ARG A CA 1
ATOM 2317 C C . ARG A 1 304 ? 21.117 -15.270 2.309 1.00 75.62 304 ARG A C 1
ATOM 2319 O O . ARG A 1 304 ? 21.920 -15.827 1.581 1.00 75.62 304 ARG A O 1
ATOM 2326 N N . GLN A 1 305 ? 21.181 -15.363 3.635 1.00 79.25 305 GLN A N 1
ATOM 2327 C CA . GLN A 1 305 ? 22.160 -16.201 4.335 1.00 79.25 305 GLN A CA 1
ATOM 2328 C C . GLN A 1 305 ? 21.994 -17.692 3.999 1.00 79.25 305 GLN A C 1
ATOM 2330 O O . GLN A 1 305 ? 22.982 -18.410 3.915 1.00 79.25 305 GLN A O 1
ATOM 2335 N N . LEU A 1 306 ? 20.751 -18.146 3.790 1.00 81.56 306 LEU A N 1
ATOM 2336 C CA . LEU A 1 306 ? 20.430 -19.527 3.412 1.00 81.56 306 LEU A CA 1
ATOM 2337 C C . LEU A 1 306 ? 20.408 -19.725 1.889 1.00 81.56 306 LEU A C 1
ATOM 2339 O O . LEU A 1 306 ? 20.574 -20.842 1.414 1.00 81.56 306 LEU A O 1
ATOM 2343 N N . MET A 1 307 ? 20.222 -18.648 1.119 1.00 82.44 307 MET A N 1
ATOM 2344 C CA . MET A 1 307 ? 20.269 -18.654 -0.344 1.00 82.44 307 MET A CA 1
ATOM 2345 C C . MET A 1 307 ? 21.064 -17.442 -0.860 1.00 82.44 307 MET A C 1
ATOM 2347 O O . MET A 1 307 ? 20.461 -16.435 -1.242 1.00 82.44 307 MET A O 1
ATOM 2351 N N . PRO A 1 308 ? 22.410 -17.520 -0.898 1.00 80.44 308 PRO A N 1
ATOM 2352 C CA . PRO A 1 308 ? 23.257 -16.395 -1.308 1.00 80.44 308 PRO A CA 1
ATOM 2353 C C . PRO A 1 308 ? 23.001 -15.924 -2.744 1.00 80.44 308 PRO A C 1
ATOM 2355 O O . PRO A 1 308 ? 23.112 -14.740 -3.035 1.00 80.44 308 PRO A O 1
ATOM 2358 N N . GLY A 1 309 ? 22.595 -16.839 -3.633 1.00 82.44 309 GLY A N 1
ATOM 2359 C CA . GLY A 1 309 ? 22.231 -16.535 -5.021 1.00 82.44 309 GLY A CA 1
ATOM 2360 C C . GLY A 1 309 ? 20.822 -15.959 -5.209 1.00 82.44 309 GLY A C 1
ATOM 2361 O O . GLY A 1 309 ? 20.388 -15.791 -6.347 1.00 82.44 309 GLY A O 1
ATOM 2362 N N . LYS A 1 310 ? 20.074 -15.691 -4.128 1.00 81.69 310 LYS A N 1
ATOM 2363 C CA . LYS A 1 310 ? 18.721 -15.131 -4.216 1.00 81.69 310 LYS A CA 1
ATOM 2364 C C . LYS A 1 310 ? 18.763 -13.759 -4.907 1.00 81.69 310 LYS A C 1
ATOM 2366 O O . LYS A 1 310 ? 19.458 -12.866 -4.412 1.00 81.69 310 LYS A O 1
ATOM 2371 N N . PRO A 1 311 ? 17.970 -13.544 -5.972 1.00 79.06 311 PRO A N 1
ATOM 2372 C CA . PRO A 1 311 ? 17.917 -12.262 -6.660 1.00 79.06 311 PRO A CA 1
ATOM 2373 C C . PRO A 1 311 ? 17.607 -11.090 -5.722 1.00 79.06 311 PRO A C 1
ATOM 2375 O O . PRO A 1 311 ? 16.778 -11.183 -4.808 1.00 79.06 311 PRO A O 1
ATOM 2378 N N . VAL A 1 312 ? 18.285 -9.961 -5.951 1.00 76.06 312 VAL A N 1
ATOM 2379 C CA . VAL A 1 312 ? 17.999 -8.714 -5.225 1.00 76.06 312 VAL A CA 1
ATOM 2380 C C . VAL A 1 312 ? 16.786 -8.000 -5.801 1.00 76.06 312 VAL A C 1
ATOM 2382 O O . VAL A 1 312 ? 15.974 -7.436 -5.057 1.00 76.06 312 VAL A O 1
ATOM 2385 N N . SER A 1 313 ? 16.652 -8.081 -7.121 1.00 78.44 313 SER A N 1
ATOM 2386 C CA . SER A 1 313 ? 15.613 -7.397 -7.868 1.00 78.44 313 SER A CA 1
ATOM 2387 C C . SER A 1 313 ? 14.485 -8.331 -8.305 1.00 78.44 313 SER A C 1
ATOM 2389 O O . SER A 1 313 ? 14.718 -9.519 -8.539 1.00 78.44 313 SER A O 1
ATOM 2391 N N . THR A 1 314 ? 13.278 -7.780 -8.449 1.00 83.31 314 THR A N 1
ATOM 2392 C CA . THR A 1 314 ? 12.088 -8.488 -8.935 1.00 83.31 314 THR A CA 1
ATOM 2393 C C . THR A 1 314 ? 12.349 -9.100 -10.302 1.00 83.31 314 THR A C 1
ATOM 2395 O O . THR A 1 314 ? 13.132 -8.563 -11.094 1.00 83.31 314 THR A O 1
ATOM 2398 N N . ALA A 1 315 ? 11.690 -10.220 -10.584 1.00 86.88 315 ALA A N 1
ATOM 2399 C CA . ALA A 1 315 ? 11.773 -10.898 -11.872 1.00 86.88 315 ALA A CA 1
ATOM 2400 C C . ALA A 1 315 ? 11.437 -9.940 -13.031 1.00 86.88 315 ALA A C 1
ATOM 2402 O O . ALA A 1 315 ? 12.157 -9.897 -14.022 1.00 86.88 315 ALA A O 1
ATOM 2403 N N . GLU A 1 316 ? 10.445 -9.067 -12.846 1.00 86.25 316 GLU A N 1
ATOM 2404 C CA . GLU A 1 316 ? 10.068 -8.036 -13.823 1.00 86.25 316 GLU A CA 1
ATOM 2405 C C . GLU A 1 316 ? 11.217 -7.063 -14.130 1.00 86.25 316 GLU A C 1
ATOM 2407 O O . GLU A 1 316 ? 11.532 -6.791 -15.288 1.00 86.25 316 GLU A O 1
ATOM 2412 N N . THR A 1 317 ? 11.893 -6.562 -13.087 1.00 85.44 317 THR A N 1
ATOM 2413 C CA . THR A 1 317 ? 13.028 -5.641 -13.255 1.00 85.44 317 THR A CA 1
ATOM 2414 C C . THR A 1 317 ? 14.202 -6.350 -13.920 1.00 85.44 317 THR A C 1
ATOM 2416 O O . THR A 1 317 ? 14.881 -5.754 -14.749 1.00 85.44 317 THR A O 1
ATOM 2419 N N . ARG A 1 318 ? 14.460 -7.613 -13.559 1.00 87.38 318 ARG A N 1
ATOM 2420 C CA . ARG A 1 318 ? 15.536 -8.417 -14.157 1.00 87.38 318 ARG A CA 1
ATOM 2421 C C . ARG A 1 318 ? 15.329 -8.631 -15.651 1.00 87.38 318 ARG A C 1
ATOM 2423 O O . ARG A 1 318 ? 16.313 -8.629 -16.383 1.00 87.38 318 ARG A O 1
ATOM 2430 N N . GLU A 1 319 ? 14.080 -8.783 -16.068 1.00 88.12 319 GLU A N 1
ATOM 2431 C CA . GLU A 1 319 ? 13.718 -9.028 -17.457 1.00 88.12 319 GLU A CA 1
ATOM 2432 C C . GLU A 1 319 ? 13.785 -7.747 -18.308 1.00 88.12 319 GLU A C 1
ATOM 2434 O O . GLU A 1 319 ? 14.479 -7.718 -19.319 1.00 88.12 319 GLU A O 1
ATOM 2439 N N . ILE A 1 320 ? 13.129 -6.659 -17.883 1.00 86.38 320 ILE A N 1
ATOM 2440 C CA . ILE A 1 320 ? 13.044 -5.422 -18.687 1.00 86.38 320 ILE A CA 1
ATOM 2441 C C . ILE A 1 320 ? 14.288 -4.537 -18.518 1.00 86.38 320 ILE A C 1
ATOM 2443 O O . ILE A 1 320 ? 14.756 -3.914 -19.468 1.00 86.38 320 ILE A O 1
ATOM 2447 N N . TYR A 1 321 ? 14.868 -4.501 -17.316 1.00 84.94 321 TYR A N 1
ATOM 2448 C CA . TYR A 1 321 ? 15.978 -3.611 -16.961 1.00 84.94 321 TYR A CA 1
ATOM 2449 C C . TYR A 1 321 ? 17.143 -4.372 -16.301 1.00 84.94 321 TYR A C 1
ATOM 2451 O O . TYR A 1 321 ? 17.508 -4.097 -15.149 1.00 84.94 321 TYR A O 1
ATOM 2459 N N . PRO A 1 322 ? 17.808 -5.299 -17.018 1.00 82.19 322 PRO A N 1
ATOM 2460 C CA . PRO A 1 322 ? 18.856 -6.146 -16.444 1.00 82.19 322 PRO A CA 1
ATOM 2461 C C . PRO A 1 322 ? 20.035 -5.342 -15.873 1.00 82.19 322 PRO A C 1
ATOM 2463 O O . PRO A 1 322 ? 20.655 -5.749 -14.892 1.00 82.19 322 PRO A O 1
ATOM 2466 N N . HIS A 1 323 ? 20.338 -4.173 -16.441 1.00 76.44 323 HIS A N 1
ATOM 2467 C CA . HIS A 1 323 ? 21.385 -3.276 -15.947 1.00 76.44 323 HIS A CA 1
ATOM 2468 C C . HIS A 1 323 ? 21.023 -2.617 -14.602 1.00 76.44 323 HIS A C 1
ATOM 2470 O O . HIS A 1 323 ? 21.897 -2.456 -13.751 1.00 76.44 323 HIS A O 1
ATOM 2476 N N . VAL A 1 324 ? 19.744 -2.293 -14.371 1.00 72.62 324 VAL A N 1
ATOM 2477 C CA . VAL A 1 324 ? 19.244 -1.785 -13.080 1.00 72.62 324 VAL A CA 1
ATOM 2478 C C . VAL A 1 324 ? 19.234 -2.903 -12.044 1.00 72.62 324 VAL A C 1
ATOM 2480 O O . VAL A 1 324 ? 19.669 -2.707 -10.906 1.00 72.62 324 VAL A O 1
ATOM 2483 N N . ALA A 1 325 ? 18.816 -4.103 -12.451 1.00 77.00 325 ALA A N 1
ATOM 2484 C CA . ALA A 1 325 ? 18.805 -5.264 -11.576 1.00 77.00 325 ALA A CA 1
ATOM 2485 C C . ALA A 1 325 ? 20.211 -5.670 -11.104 1.00 77.00 325 ALA A C 1
ATOM 2487 O O . ALA A 1 325 ? 20.401 -5.984 -9.930 1.00 77.00 325 ALA A O 1
ATOM 2488 N N . LYS A 1 326 ? 21.223 -5.588 -11.981 1.00 71.06 326 LYS A N 1
ATOM 2489 C CA . LYS A 1 326 ? 22.636 -5.826 -11.625 1.00 71.06 326 LYS A CA 1
ATOM 2490 C C . LYS A 1 326 ? 23.152 -4.884 -10.531 1.00 71.06 326 LYS A C 1
ATOM 2492 O O . LYS A 1 326 ? 24.056 -5.257 -9.794 1.00 71.06 326 LYS A O 1
ATOM 2497 N N . ARG A 1 327 ? 22.565 -3.690 -10.392 1.00 65.75 327 ARG A N 1
ATOM 2498 C CA . ARG A 1 327 ? 22.885 -2.715 -9.331 1.00 65.75 327 ARG A CA 1
ATOM 2499 C C . ARG A 1 327 ? 22.106 -2.964 -8.029 1.00 65.75 327 ARG A C 1
ATOM 2501 O O . ARG A 1 327 ? 22.145 -2.131 -7.130 1.00 65.75 327 ARG A O 1
ATOM 2508 N N . GLY A 1 328 ? 21.341 -4.054 -7.936 1.00 65.12 328 GLY A N 1
ATOM 2509 C CA . GLY A 1 328 ? 20.507 -4.377 -6.774 1.00 65.12 328 GLY A CA 1
ATOM 2510 C C . GLY A 1 328 ? 19.297 -3.455 -6.597 1.00 65.12 328 GLY A C 1
ATOM 2511 O O . GLY A 1 328 ? 18.735 -3.369 -5.507 1.00 65.12 328 GLY A O 1
ATOM 2512 N N . THR A 1 329 ? 18.895 -2.740 -7.652 1.00 66.69 329 THR A N 1
ATOM 2513 C CA . THR A 1 329 ? 17.761 -1.808 -7.616 1.00 66.69 329 THR A CA 1
ATOM 2514 C C . THR A 1 329 ? 16.512 -2.445 -8.214 1.00 66.69 329 THR A C 1
ATOM 2516 O O . THR A 1 329 ? 16.582 -3.260 -9.133 1.00 66.69 329 THR A O 1
ATOM 2519 N N . ASN A 1 330 ? 15.355 -2.073 -7.670 1.00 73.00 330 ASN A N 1
ATOM 2520 C CA . ASN A 1 330 ? 14.043 -2.531 -8.106 1.00 73.00 330 ASN A CA 1
ATOM 2521 C C . ASN A 1 330 ? 13.278 -1.412 -8.802 1.00 73.00 330 ASN A C 1
ATOM 2523 O O . ASN A 1 330 ? 13.071 -0.362 -8.191 1.00 73.00 330 ASN A O 1
ATOM 2527 N N . ILE A 1 331 ? 12.783 -1.675 -10.011 1.00 74.81 331 ILE A N 1
ATOM 2528 C CA . ILE A 1 331 ? 11.776 -0.831 -10.649 1.00 74.81 331 ILE A CA 1
ATOM 2529 C C . ILE A 1 331 ? 10.398 -1.328 -10.231 1.00 74.81 331 ILE A C 1
ATOM 2531 O O . ILE A 1 331 ? 10.149 -2.520 -10.051 1.00 74.81 331 ILE A O 1
ATOM 2535 N N . THR A 1 332 ? 9.513 -0.377 -9.970 1.00 75.19 332 THR A N 1
ATOM 2536 C CA . THR A 1 332 ? 8.132 -0.664 -9.610 1.00 75.19 332 THR A CA 1
ATOM 2537 C C . THR A 1 332 ? 7.277 -0.456 -10.854 1.00 75.19 332 THR A C 1
ATOM 2539 O O . THR A 1 332 ? 7.144 0.673 -11.319 1.00 75.19 332 THR A O 1
ATOM 2542 N N . PHE A 1 333 ? 6.741 -1.547 -11.398 1.00 79.81 333 PHE A N 1
ATOM 2543 C CA . PHE A 1 333 ? 5.957 -1.520 -12.628 1.00 79.81 333 PHE A CA 1
ATOM 2544 C C . PHE A 1 333 ? 4.539 -1.019 -12.338 1.00 79.81 333 PHE A C 1
ATOM 2546 O O . PHE A 1 333 ? 3.896 -1.520 -11.414 1.00 79.81 333 PHE A O 1
ATOM 2553 N N . PRO A 1 334 ? 4.024 -0.037 -13.095 1.00 79.69 334 PRO A N 1
ATOM 2554 C CA . PRO A 1 334 ? 2.655 0.426 -12.928 1.00 79.69 334 PRO A CA 1
ATOM 2555 C C . PRO A 1 334 ? 1.640 -0.629 -13.379 1.00 79.69 334 PRO A C 1
ATOM 2557 O O . PRO A 1 334 ? 1.992 -1.584 -14.065 1.00 79.69 334 PRO A O 1
ATOM 2560 N N . LEU A 1 335 ? 0.364 -0.437 -13.031 1.00 81.12 335 LEU A N 1
ATOM 2561 C CA . LEU A 1 335 ? -0.710 -1.408 -13.266 1.00 81.12 335 LEU A CA 1
ATOM 2562 C C . LEU A 1 335 ? -0.748 -1.966 -14.692 1.00 81.12 335 LEU A C 1
ATOM 2564 O O . LEU A 1 335 ? -0.713 -3.183 -14.855 1.00 81.12 335 LEU A O 1
ATOM 2568 N N . LYS A 1 336 ? -0.805 -1.095 -15.709 1.00 84.00 336 LYS A N 1
ATOM 2569 C CA . LYS A 1 336 ? -0.908 -1.535 -17.107 1.00 84.00 336 LYS A CA 1
ATOM 2570 C C . LYS A 1 336 ? 0.335 -2.314 -17.547 1.00 84.00 336 LYS A C 1
ATOM 2572 O O . LYS A 1 336 ? 0.194 -3.403 -18.090 1.00 84.00 336 LYS A O 1
ATOM 2577 N N . ALA A 1 337 ? 1.533 -1.825 -17.225 1.00 85.81 337 ALA A N 1
ATOM 2578 C CA . ALA A 1 337 ? 2.787 -2.522 -17.518 1.00 85.81 337 ALA A CA 1
ATOM 2579 C C . ALA A 1 337 ? 2.892 -3.879 -16.791 1.00 85.81 337 ALA A C 1
ATOM 2581 O O . ALA A 1 337 ? 3.236 -4.887 -17.397 1.00 85.81 337 ALA A O 1
ATOM 2582 N N . ASN A 1 338 ? 2.533 -3.933 -15.505 1.00 86.50 338 ASN A N 1
ATOM 2583 C CA . ASN A 1 338 ? 2.542 -5.157 -14.700 1.00 86.50 338 ASN A CA 1
ATOM 2584 C C . ASN A 1 338 ? 1.557 -6.200 -15.258 1.00 86.50 338 ASN A C 1
ATOM 2586 O O . ASN A 1 338 ? 1.907 -7.372 -15.371 1.00 86.50 338 ASN A O 1
ATOM 2590 N N . ILE A 1 339 ? 0.350 -5.784 -15.653 1.00 86.56 339 ILE A N 1
ATOM 2591 C CA . ILE A 1 339 ? -0.658 -6.665 -16.257 1.00 86.56 339 ILE A CA 1
ATOM 2592 C C . ILE A 1 339 ? -0.207 -7.173 -17.632 1.00 86.56 339 ILE A C 1
ATOM 2594 O O . ILE A 1 339 ? -0.318 -8.370 -17.892 1.00 86.56 339 ILE A O 1
ATOM 2598 N N . LEU A 1 340 ? 0.351 -6.298 -18.473 1.00 88.56 340 LEU A N 1
ATOM 2599 C CA . LEU A 1 340 ? 0.933 -6.658 -19.769 1.00 88.56 340 LEU A CA 1
ATOM 2600 C C . LEU A 1 340 ? 2.007 -7.740 -19.629 1.00 88.56 340 LEU A C 1
ATOM 2602 O O . LEU A 1 340 ? 1.947 -8.761 -20.307 1.00 88.56 340 LEU A O 1
ATOM 2606 N N . MET A 1 341 ? 2.954 -7.550 -18.708 1.00 87.81 341 MET A N 1
ATOM 2607 C CA . MET A 1 341 ? 4.021 -8.523 -18.470 1.00 87.81 341 MET A CA 1
ATOM 2608 C C . MET A 1 341 ? 3.492 -9.881 -18.001 1.00 87.81 341 MET A C 1
ATOM 2610 O O . MET A 1 341 ? 4.090 -10.908 -18.294 1.00 87.81 341 MET A O 1
ATOM 2614 N N . HIS A 1 342 ? 2.379 -9.916 -17.268 1.00 87.88 342 HIS A N 1
ATOM 2615 C CA . HIS A 1 342 ? 1.858 -11.170 -16.723 1.00 87.88 342 HIS A CA 1
ATOM 2616 C C . HIS A 1 342 ? 0.891 -11.898 -17.656 1.00 87.88 342 HIS A C 1
ATOM 2618 O O . HIS A 1 342 ? 0.827 -13.125 -17.619 1.00 87.88 342 HIS A O 1
ATOM 2624 N N . LEU A 1 343 ? 0.108 -11.158 -18.442 1.00 87.38 343 LEU A N 1
ATOM 2625 C CA . LEU A 1 343 ? -1.043 -11.691 -19.176 1.00 87.38 343 LEU A CA 1
ATOM 2626 C C . LEU A 1 343 ? -0.994 -11.418 -20.689 1.00 87.38 343 LEU A C 1
ATOM 2628 O O . LEU A 1 343 ? -1.773 -12.021 -21.424 1.00 87.38 343 LEU A O 1
ATOM 2632 N N . GLY A 1 344 ? -0.081 -10.567 -21.164 1.00 86.62 344 GLY A N 1
ATOM 2633 C CA . GLY A 1 344 ? 0.095 -10.215 -22.575 1.00 86.62 344 GLY A CA 1
ATOM 2634 C C . GLY A 1 344 ? -0.710 -8.995 -23.029 1.00 86.62 344 GLY A C 1
ATOM 2635 O O . GLY A 1 344 ? -1.374 -8.332 -22.233 1.00 86.62 344 GLY A O 1
ATOM 2636 N N . GLU A 1 345 ? -0.646 -8.696 -24.329 1.00 83.38 345 GLU A N 1
ATOM 2637 C CA . GLU A 1 345 ? -1.144 -7.446 -24.933 1.00 83.38 345 GLU A CA 1
ATOM 2638 C C . GLU A 1 345 ? -2.635 -7.184 -24.698 1.00 83.38 345 GLU A C 1
ATOM 2640 O O . GLU A 1 345 ? -3.022 -6.071 -24.341 1.00 83.38 345 GLU A O 1
ATOM 2645 N N . TRP A 1 346 ? -3.483 -8.215 -24.813 1.00 83.81 346 TRP A N 1
ATOM 2646 C CA . TRP A 1 346 ? -4.932 -8.084 -24.598 1.00 83.81 346 TRP A CA 1
ATOM 2647 C C . TRP A 1 346 ? -5.267 -7.535 -23.205 1.00 83.81 346 TRP A C 1
ATOM 2649 O O . TRP A 1 346 ? -6.280 -6.858 -23.016 1.00 83.81 346 TRP A O 1
ATOM 2659 N N . ALA A 1 347 ? -4.406 -7.807 -22.222 1.00 85.06 347 ALA A N 1
ATOM 2660 C CA . ALA A 1 347 ? -4.639 -7.456 -20.836 1.00 85.06 347 ALA A CA 1
ATOM 2661 C C . ALA A 1 347 ? -4.463 -5.951 -20.570 1.00 85.06 347 ALA A C 1
ATOM 2663 O O . ALA A 1 347 ? -4.974 -5.446 -19.569 1.00 85.06 347 ALA A O 1
ATOM 2664 N N . PHE A 1 348 ? -3.852 -5.206 -21.500 1.00 83.50 348 PHE A N 1
ATOM 2665 C CA . PHE A 1 348 ? -3.816 -3.742 -21.472 1.00 83.50 348 PHE A CA 1
ATOM 2666 C C . PHE A 1 348 ? -5.215 -3.109 -21.411 1.00 83.50 348 PHE A C 1
ATOM 2668 O O . PHE A 1 348 ? -5.406 -2.083 -20.754 1.00 83.50 348 PHE A O 1
ATOM 2675 N N . TYR A 1 349 ? -6.189 -3.749 -22.068 1.00 85.25 349 TYR A N 1
ATOM 2676 C CA . TYR A 1 349 ? -7.590 -3.323 -22.138 1.00 85.25 349 TYR A CA 1
ATOM 2677 C C . TYR A 1 349 ? -8.464 -3.915 -21.020 1.00 85.25 349 TYR A C 1
ATOM 2679 O O . TYR A 1 349 ? -9.661 -3.637 -20.953 1.00 85.25 349 TYR A O 1
ATOM 2687 N N . ALA A 1 350 ? -7.898 -4.763 -20.155 1.00 85.19 350 ALA A N 1
ATOM 2688 C CA . ALA A 1 350 ? -8.625 -5.506 -19.125 1.00 85.19 350 ALA A CA 1
ATOM 2689 C C . ALA A 1 350 ? -8.242 -5.107 -17.687 1.00 85.19 350 ALA A C 1
ATOM 2691 O O . ALA A 1 350 ? -8.741 -5.695 -16.724 1.00 85.19 350 ALA A O 1
ATOM 2692 N N . ASP A 1 351 ? -7.388 -4.096 -17.505 1.00 83.81 351 ASP A N 1
ATOM 2693 C CA . ASP A 1 351 ? -6.952 -3.604 -16.191 1.00 83.81 351 ASP A CA 1
ATOM 2694 C C . ASP A 1 351 ? -8.113 -3.106 -15.311 1.00 83.81 351 ASP A C 1
ATOM 2696 O O . ASP A 1 351 ? -8.079 -3.246 -14.083 1.00 83.81 351 ASP A O 1
ATOM 2700 N N . TRP A 1 352 ? -9.189 -2.617 -15.930 1.00 84.69 352 TRP A N 1
ATOM 2701 C CA . TRP A 1 352 ? -10.426 -2.230 -15.255 1.00 84.69 352 TRP A CA 1
ATOM 2702 C C . TRP A 1 352 ? -11.081 -3.369 -14.461 1.00 84.69 352 TRP A C 1
ATOM 2704 O O . TRP A 1 352 ? -11.748 -3.098 -13.461 1.00 84.69 352 TRP A O 1
ATOM 2714 N N . ILE A 1 353 ? -10.883 -4.637 -14.846 1.00 87.25 353 ILE A N 1
ATOM 2715 C CA . ILE A 1 353 ? -11.393 -5.791 -14.087 1.00 87.25 353 ILE A CA 1
ATOM 2716 C C . ILE A 1 353 ? -10.755 -5.798 -12.700 1.00 87.25 353 ILE A C 1
ATOM 2718 O O . ILE A 1 353 ? -11.428 -6.035 -11.695 1.00 87.25 353 ILE A O 1
ATOM 2722 N N . VAL A 1 354 ? -9.465 -5.473 -12.625 1.00 85.62 354 VAL A N 1
ATOM 2723 C CA . VAL A 1 354 ? -8.757 -5.419 -11.352 1.00 85.62 354 VAL A CA 1
ATOM 2724 C C . VAL A 1 354 ? -9.248 -4.248 -10.505 1.00 85.62 354 VAL A C 1
ATOM 2726 O O . VAL A 1 354 ? -9.502 -4.428 -9.311 1.00 85.62 354 VAL A O 1
ATOM 2729 N N . VAL A 1 355 ? -9.486 -3.085 -11.126 1.00 86.00 355 VAL A N 1
ATOM 2730 C CA . VAL A 1 355 ? -10.137 -1.937 -10.468 1.00 86.00 355 VAL A CA 1
ATOM 2731 C C . VAL A 1 355 ? -11.497 -2.361 -9.896 1.00 86.00 355 VAL A C 1
ATOM 2733 O O . VAL A 1 355 ? -11.791 -2.077 -8.735 1.00 86.00 355 VAL A O 1
ATOM 2736 N N . ALA A 1 356 ? -12.309 -3.086 -10.676 1.00 88.06 356 ALA A N 1
ATOM 2737 C CA . ALA A 1 356 ? -13.636 -3.553 -10.282 1.00 88.06 356 ALA A CA 1
ATOM 2738 C C . ALA A 1 356 ? -13.579 -4.484 -9.065 1.00 88.06 356 ALA A C 1
ATOM 2740 O O . ALA A 1 356 ? -14.277 -4.258 -8.074 1.00 88.06 356 ALA A O 1
ATOM 2741 N N . VAL A 1 357 ? -12.725 -5.512 -9.118 1.00 88.19 357 VAL A N 1
ATOM 2742 C CA . VAL A 1 357 ? -12.549 -6.485 -8.030 1.00 88.19 357 VAL A CA 1
ATOM 2743 C C . VAL A 1 357 ? -12.156 -5.770 -6.745 1.00 88.19 357 VAL A C 1
ATOM 2745 O O . VAL A 1 357 ? -12.774 -5.972 -5.702 1.00 88.19 357 VAL A O 1
ATOM 2748 N N . VAL A 1 358 ? -11.173 -4.881 -6.817 1.00 87.62 358 VAL A N 1
ATOM 2749 C CA . VAL A 1 358 ? -10.682 -4.134 -5.662 1.00 87.62 358 VAL A CA 1
ATOM 2750 C C . VAL A 1 358 ? -11.743 -3.169 -5.119 1.00 87.62 358 VAL A C 1
ATOM 2752 O O . VAL A 1 358 ? -11.936 -3.101 -3.903 1.00 87.62 358 VAL A O 1
ATOM 2755 N N . GLN A 1 359 ? -12.466 -2.455 -5.985 1.00 87.38 359 GLN A N 1
ATOM 2756 C CA . GLN A 1 359 ? -13.569 -1.575 -5.591 1.00 87.38 359 GLN A CA 1
ATOM 2757 C C . GLN A 1 359 ? -14.642 -2.352 -4.819 1.00 87.38 359 GLN A C 1
ATOM 2759 O O . GLN A 1 359 ? -15.111 -1.905 -3.768 1.00 87.38 359 GLN A O 1
ATOM 2764 N N . ILE A 1 360 ? -14.994 -3.543 -5.304 1.00 88.19 360 ILE A N 1
ATOM 2765 C CA . ILE A 1 360 ? -15.943 -4.439 -4.644 1.00 88.19 360 ILE A CA 1
ATOM 2766 C C . ILE A 1 360 ? -15.382 -4.916 -3.300 1.00 88.19 360 ILE A C 1
ATOM 2768 O O . ILE A 1 360 ? -16.090 -4.838 -2.294 1.00 88.19 360 ILE A O 1
ATOM 2772 N N . LEU A 1 361 ? -14.118 -5.350 -3.243 1.00 88.44 361 LEU A N 1
ATOM 2773 C CA . LEU A 1 361 ? -13.467 -5.770 -1.997 1.00 88.44 361 LEU A CA 1
ATOM 2774 C C . LEU A 1 361 ? -13.479 -4.653 -0.952 1.00 88.44 361 LEU A C 1
ATOM 2776 O O . LEU A 1 361 ? -13.829 -4.914 0.197 1.00 88.44 361 LEU A O 1
ATOM 2780 N N . MET A 1 362 ? -13.185 -3.409 -1.336 1.00 86.94 362 MET A N 1
ATOM 2781 C CA . MET A 1 362 ? -13.239 -2.264 -0.427 1.00 86.94 362 MET A CA 1
ATOM 2782 C C . MET A 1 362 ? -14.639 -2.089 0.172 1.00 86.94 362 MET A C 1
ATOM 2784 O O . MET A 1 362 ? -14.785 -2.014 1.393 1.00 86.94 362 MET A O 1
ATOM 2788 N N . ILE A 1 363 ? -15.676 -2.071 -0.673 1.00 86.62 363 ILE A N 1
ATOM 2789 C CA . ILE A 1 363 ? -17.069 -1.893 -0.237 1.00 86.62 363 ILE A CA 1
ATOM 2790 C C . ILE A 1 363 ? -17.495 -3.043 0.683 1.00 86.62 363 ILE A C 1
ATOM 2792 O O . ILE A 1 363 ? -18.075 -2.806 1.746 1.00 86.62 363 ILE A O 1
ATOM 2796 N N . LEU A 1 364 ? -17.170 -4.285 0.317 1.00 87.19 364 LEU A N 1
ATOM 2797 C CA . LEU A 1 364 ? -17.447 -5.459 1.140 1.00 87.19 364 LEU A CA 1
ATOM 2798 C C . LEU A 1 364 ? -16.680 -5.416 2.466 1.00 87.19 364 LEU A C 1
ATOM 2800 O O . LEU A 1 364 ? -17.252 -5.758 3.496 1.00 87.19 364 LEU A O 1
ATOM 2804 N N . GLY A 1 365 ? -15.427 -4.961 2.481 1.00 87.62 365 GLY A N 1
ATOM 2805 C CA . GLY A 1 365 ? -14.625 -4.804 3.695 1.00 87.62 365 GLY A CA 1
ATOM 2806 C C . GLY A 1 365 ? -15.252 -3.824 4.686 1.00 87.62 365 GLY A C 1
ATOM 2807 O O . GLY A 1 365 ? -15.369 -4.132 5.879 1.00 87.62 365 GLY A O 1
ATOM 2808 N N . VAL A 1 366 ? -15.743 -2.683 4.188 1.00 83.75 366 VAL A N 1
ATOM 2809 C CA . VAL A 1 366 ? -16.484 -1.708 5.004 1.00 83.75 366 VAL A CA 1
ATOM 2810 C C . VAL A 1 366 ? -17.805 -2.295 5.501 1.00 83.75 366 VAL A C 1
ATOM 2812 O O . VAL A 1 366 ? -18.094 -2.222 6.693 1.00 83.75 366 VAL A O 1
ATOM 2815 N N . ALA A 1 367 ? -18.583 -2.937 4.629 1.00 83.12 367 ALA A N 1
ATOM 2816 C CA . ALA A 1 367 ? -19.863 -3.532 5.006 1.00 83.12 367 ALA A CA 1
ATOM 2817 C C . ALA A 1 367 ? -19.719 -4.687 6.012 1.00 83.12 367 ALA A C 1
ATOM 2819 O O . ALA A 1 367 ? -20.529 -4.840 6.927 1.00 83.12 367 ALA A O 1
ATOM 2820 N N . ARG A 1 368 ? -18.670 -5.507 5.877 1.00 84.44 368 ARG A N 1
ATOM 2821 C CA . ARG A 1 368 ? -18.371 -6.598 6.813 1.00 84.44 368 ARG A CA 1
ATOM 2822 C C . ARG A 1 368 ? -17.985 -6.071 8.179 1.00 84.44 368 ARG A C 1
ATOM 2824 O O . ARG A 1 368 ? -18.411 -6.664 9.163 1.00 84.44 368 ARG A O 1
ATOM 2831 N N . ARG A 1 369 ? -17.253 -4.954 8.257 1.00 83.81 369 ARG A N 1
ATOM 2832 C CA . ARG A 1 369 ? -16.961 -4.303 9.542 1.00 83.81 369 ARG A CA 1
ATOM 2833 C C . ARG A 1 369 ? -18.246 -4.024 10.325 1.00 83.81 369 ARG A C 1
ATOM 2835 O O . ARG A 1 369 ? -18.290 -4.307 11.513 1.00 83.81 369 ARG A O 1
ATOM 2842 N N . THR A 1 370 ? -19.279 -3.515 9.651 1.00 73.81 370 THR A N 1
ATOM 2843 C CA . THR A 1 370 ? -20.576 -3.181 10.261 1.00 73.81 370 THR A CA 1
ATOM 2844 C C . THR A 1 370 ? -21.278 -4.391 10.872 1.00 73.81 370 THR A C 1
ATOM 2846 O O . THR A 1 370 ? -21.909 -4.269 11.914 1.00 73.81 370 THR A O 1
ATOM 2849 N N . ARG A 1 371 ? -21.194 -5.557 10.222 1.00 76.00 371 ARG A N 1
ATOM 2850 C CA . ARG A 1 371 ? -21.931 -6.760 10.643 1.00 76.00 371 ARG A CA 1
ATOM 2851 C C . ARG A 1 371 ? -21.129 -7.650 11.590 1.00 76.00 371 ARG A C 1
ATOM 2853 O O . ARG A 1 371 ? -21.673 -8.177 12.550 1.00 76.00 371 ARG A O 1
ATOM 2860 N N . ALA A 1 372 ? -19.853 -7.857 11.283 1.00 80.88 372 ALA A N 1
ATOM 2861 C CA . ALA A 1 372 ? -18.964 -8.777 11.981 1.00 80.88 372 ALA A CA 1
ATOM 2862 C C . ALA A 1 372 ? -17.502 -8.346 11.753 1.00 80.88 372 ALA A C 1
ATOM 2864 O O . ALA A 1 372 ? -16.839 -8.856 10.839 1.00 80.88 372 ALA A O 1
ATOM 2865 N N . PRO A 1 373 ? -16.980 -7.392 12.546 1.00 84.00 373 PRO A N 1
ATOM 2866 C CA . PRO A 1 373 ? -15.623 -6.904 12.372 1.00 84.00 373 PRO A CA 1
ATOM 2867 C C . PRO A 1 373 ? -14.630 -8.040 12.621 1.00 84.00 373 PRO A C 1
ATOM 2869 O O . PRO A 1 373 ? -14.585 -8.655 13.690 1.00 84.00 373 PRO A O 1
ATOM 2872 N N . GLY A 1 374 ? -13.802 -8.309 11.616 1.00 88.75 374 GLY A N 1
ATOM 2873 C CA . GLY A 1 374 ? -12.826 -9.392 11.632 1.00 88.75 374 GLY A CA 1
ATOM 2874 C C . GLY A 1 374 ? -11.665 -9.120 10.686 1.00 88.75 374 GLY A C 1
ATOM 2875 O O . GLY A 1 374 ? -11.702 -8.170 9.903 1.00 88.75 374 GLY A O 1
ATOM 2876 N N . ILE A 1 375 ? -10.643 -9.977 10.748 1.00 90.50 375 ILE A N 1
ATOM 2877 C CA . ILE A 1 375 ? -9.428 -9.828 9.936 1.00 90.50 375 ILE A CA 1
ATOM 2878 C C . ILE A 1 375 ? -9.741 -9.796 8.438 1.00 90.50 375 ILE A C 1
ATOM 2880 O O . ILE A 1 375 ? -9.220 -8.950 7.731 1.00 90.50 375 ILE A O 1
ATOM 2884 N N . VAL A 1 376 ? -10.680 -10.625 7.971 1.00 90.50 376 VAL A N 1
ATOM 2885 C CA . VAL A 1 376 ? -11.084 -10.659 6.557 1.00 90.50 376 VAL A CA 1
ATOM 2886 C C . VAL A 1 376 ? -11.617 -9.299 6.101 1.00 90.50 376 VAL A C 1
ATOM 2888 O O . VAL A 1 376 ? -11.235 -8.817 5.041 1.00 90.50 376 VAL A O 1
ATOM 2891 N N . GLY A 1 377 ? -12.459 -8.649 6.912 1.00 89.31 377 GLY A N 1
ATOM 2892 C CA . GLY A 1 377 ? -12.983 -7.317 6.599 1.00 89.31 377 GLY A CA 1
ATOM 2893 C C . GLY A 1 377 ? -11.894 -6.241 6.606 1.00 89.31 377 GLY A C 1
ATOM 2894 O O . GLY A 1 377 ? -11.891 -5.375 5.734 1.00 89.31 377 GLY A O 1
ATOM 2895 N N . PHE A 1 378 ? -10.949 -6.323 7.549 1.00 90.75 378 PHE A N 1
ATOM 2896 C CA . PHE A 1 378 ? -9.785 -5.436 7.601 1.00 90.75 378 PHE A CA 1
ATOM 2897 C C . PHE A 1 378 ? -8.902 -5.591 6.359 1.00 90.75 378 PHE A C 1
ATOM 2899 O O . PHE A 1 378 ? -8.580 -4.597 5.718 1.00 90.75 378 PHE A O 1
ATOM 2906 N N . THR A 1 379 ? -8.562 -6.825 5.985 1.00 90.00 379 THR A N 1
ATOM 2907 C CA . THR A 1 379 ? -7.756 -7.133 4.800 1.00 90.00 379 THR A CA 1
ATOM 2908 C C . THR A 1 379 ? -8.447 -6.671 3.524 1.00 90.00 379 THR A C 1
ATOM 2910 O O . THR A 1 379 ? -7.815 -6.020 2.706 1.00 90.00 379 THR A O 1
ATOM 2913 N N . MET A 1 380 ? -9.749 -6.931 3.367 1.00 89.19 380 MET A N 1
ATOM 2914 C CA . MET A 1 380 ? -10.530 -6.458 2.217 1.00 89.19 380 MET A CA 1
ATOM 2915 C C . MET A 1 380 ? -10.499 -4.929 2.089 1.00 89.19 380 MET A C 1
ATOM 2917 O O . MET A 1 380 ? -10.273 -4.405 1.000 1.00 89.19 380 MET A O 1
ATOM 2921 N N . LEU A 1 381 ? -10.674 -4.213 3.206 1.00 86.56 381 LEU A N 1
ATOM 2922 C CA . LEU A 1 381 ? -10.587 -2.753 3.242 1.00 86.56 381 LEU A CA 1
ATOM 2923 C C . LEU A 1 381 ? -9.171 -2.262 2.908 1.00 86.56 381 LEU A C 1
ATOM 2925 O O . LEU A 1 381 ? -9.014 -1.359 2.091 1.00 86.56 381 LEU A O 1
ATOM 2929 N N . PHE A 1 382 ? -8.148 -2.872 3.508 1.00 86.00 382 PHE A N 1
ATOM 2930 C CA . PHE A 1 382 ? -6.756 -2.498 3.287 1.00 86.00 382 PHE A CA 1
ATOM 2931 C C . PHE A 1 382 ? -6.308 -2.769 1.849 1.00 86.00 382 PHE A C 1
ATOM 2933 O O . PHE A 1 382 ? -5.731 -1.884 1.235 1.00 86.00 382 PHE A O 1
ATOM 2940 N N . CYS A 1 383 ? -6.602 -3.941 1.281 1.00 81.00 383 CYS A N 1
ATOM 2941 C CA . CYS A 1 383 ? -6.314 -4.258 -0.121 1.00 81.00 383 CYS A CA 1
ATOM 2942 C C . CYS A 1 383 ? -7.080 -3.329 -1.070 1.00 81.00 383 CYS A C 1
ATOM 2944 O O . CYS A 1 383 ? -6.519 -2.872 -2.062 1.00 81.00 383 CYS A O 1
ATOM 2946 N N . GLY A 1 384 ? -8.328 -3.000 -0.723 1.00 78.38 384 GLY A N 1
ATOM 2947 C CA . GLY A 1 384 ? -9.145 -2.019 -1.425 1.00 78.38 384 GLY A CA 1
ATOM 2948 C C . GLY A 1 384 ? -8.463 -0.654 -1.545 1.00 78.38 384 GLY A C 1
ATOM 2949 O O . GLY A 1 384 ? -8.314 -0.110 -2.632 1.00 78.38 384 GLY A O 1
ATOM 2950 N N . LEU A 1 385 ? -7.972 -0.126 -0.425 1.00 75.69 385 LEU A N 1
ATOM 2951 C CA . LEU A 1 385 ? -7.228 1.139 -0.374 1.00 75.69 385 LEU A CA 1
ATOM 2952 C C . LEU A 1 385 ? -5.798 1.015 -0.917 1.00 75.69 385 LEU A C 1
ATOM 2954 O O . LEU A 1 385 ? -5.247 1.969 -1.462 1.00 75.69 385 LEU A O 1
ATOM 2958 N N . GLY A 1 386 ? -5.236 -0.190 -0.818 1.00 66.12 386 GLY A N 1
ATOM 2959 C CA . GLY A 1 386 ? -3.980 -0.646 -1.404 1.00 66.12 386 GLY A CA 1
ATOM 2960 C C . GLY A 1 386 ? -3.882 -0.368 -2.898 1.00 66.12 386 GLY A C 1
ATOM 2961 O O . GLY A 1 386 ? -2.787 -0.116 -3.405 1.00 66.12 386 GLY A O 1
ATOM 2962 N N . PHE A 1 387 ? -5.031 -0.320 -3.579 1.00 66.31 387 PHE A N 1
ATOM 2963 C CA . PHE A 1 387 ? -5.136 0.003 -4.996 1.00 66.31 387 PHE A CA 1
ATOM 2964 C C . PHE A 1 387 ? -4.453 1.311 -5.389 1.00 66.31 387 PHE A C 1
ATOM 2966 O O . PHE A 1 387 ? -3.902 1.405 -6.478 1.00 66.31 387 PHE A O 1
ATOM 2973 N N . MET A 1 388 ? -4.417 2.301 -4.489 1.00 57.00 388 MET A N 1
ATOM 2974 C CA . MET A 1 388 ? -3.749 3.582 -4.748 1.00 57.00 388 MET A CA 1
ATOM 2975 C C . MET A 1 388 ? -2.254 3.437 -5.019 1.00 57.00 388 MET A C 1
ATOM 2977 O O . MET A 1 388 ? -1.710 4.137 -5.866 1.00 57.00 388 MET A O 1
ATOM 2981 N N . LEU A 1 389 ? -1.581 2.522 -4.316 1.00 57.25 389 LEU A N 1
ATOM 2982 C CA . LEU A 1 389 ? -0.191 2.197 -4.623 1.00 57.25 389 LEU A CA 1
ATOM 2983 C C . LEU A 1 389 ? -0.072 1.215 -5.766 1.00 57.25 389 LEU A C 1
ATOM 2985 O O . LEU A 1 389 ? 0.889 1.279 -6.506 1.00 57.25 389 LEU A O 1
ATOM 2989 N N . VAL A 1 390 ? -1.007 0.286 -5.866 1.00 53.81 390 VAL A N 1
ATOM 2990 C CA . VAL A 1 390 ? -1.028 -0.796 -6.846 1.00 53.81 390 VAL A CA 1
ATOM 2991 C C . VAL A 1 390 ? -1.256 -0.275 -8.273 1.00 53.81 390 VAL A C 1
ATOM 2993 O O . VAL A 1 390 ? -0.651 -0.798 -9.201 1.00 53.81 390 VAL A O 1
ATOM 2996 N N . ALA A 1 391 ? -2.019 0.809 -8.456 1.00 55.19 391 ALA A N 1
ATOM 2997 C CA . ALA A 1 391 ? -2.105 1.539 -9.724 1.00 55.19 391 ALA A CA 1
ATOM 2998 C C . ALA A 1 391 ? -0.709 1.990 -10.205 1.00 55.19 391 ALA A C 1
ATOM 3000 O O . ALA A 1 391 ? -0.378 1.908 -11.385 1.00 55.19 391 ALA A O 1
ATOM 3001 N N . ARG A 1 392 ? 0.153 2.373 -9.254 1.00 57.06 392 ARG A N 1
ATOM 3002 C CA . ARG A 1 392 ? 1.564 2.729 -9.460 1.00 57.06 392 ARG A CA 1
ATOM 3003 C C . ARG A 1 392 ? 2.527 1.529 -9.349 1.00 57.06 392 ARG A C 1
ATOM 3005 O O . ARG A 1 392 ? 3.681 1.646 -9.737 1.00 57.06 392 ARG A O 1
ATOM 3012 N N . GLY A 1 393 ? 2.069 0.414 -8.785 1.00 55.91 393 GLY A N 1
ATOM 3013 C CA . GLY A 1 393 ? 2.889 -0.599 -8.116 1.00 55.91 393 GLY A CA 1
ATOM 3014 C C . GLY A 1 393 ? 2.812 -2.013 -8.675 1.00 55.91 393 GLY A C 1
ATOM 3015 O O . GLY A 1 393 ? 3.659 -2.836 -8.327 1.00 55.91 393 GLY A O 1
ATOM 3016 N N . GLY A 1 394 ? 1.780 -2.280 -9.478 1.00 58.31 394 GLY A N 1
ATOM 3017 C CA . GLY A 1 394 ? 1.392 -3.614 -9.918 1.00 58.31 394 GLY A CA 1
ATOM 3018 C C . GLY A 1 394 ? 0.601 -4.372 -8.842 1.00 58.31 394 GLY A C 1
ATOM 3019 O O . GLY A 1 394 ? 0.864 -4.227 -7.646 1.00 58.31 394 GLY A O 1
ATOM 3020 N N . ILE A 1 395 ? -0.391 -5.179 -9.248 1.00 59.75 395 ILE A N 1
ATOM 3021 C CA . ILE A 1 395 ? -1.063 -6.155 -8.354 1.00 59.75 395 ILE A CA 1
ATOM 3022 C C . ILE A 1 395 ? -0.238 -7.434 -8.281 1.00 59.75 395 ILE A C 1
ATOM 3024 O O . ILE A 1 395 ? -0.153 -8.067 -7.227 1.00 59.75 395 ILE A O 1
ATOM 3028 N N . PHE A 1 396 ? 0.347 -7.831 -9.408 1.00 63.12 396 PHE A N 1
ATOM 3029 C CA . PHE A 1 396 ? 1.022 -9.105 -9.569 1.00 63.12 396 PHE A CA 1
ATOM 3030 C C . PHE A 1 396 ? 2.479 -8.954 -9.161 1.00 63.12 396 PHE A C 1
ATOM 3032 O O . PHE A 1 396 ? 3.391 -8.993 -9.975 1.00 63.12 396 PHE A O 1
ATOM 3039 N N . ASN A 1 397 ? 2.690 -8.712 -7.871 1.00 71.44 397 ASN A N 1
ATOM 3040 C CA . ASN A 1 397 ? 4.017 -8.642 -7.289 1.00 71.44 397 ASN A CA 1
ATOM 3041 C C . ASN A 1 397 ? 4.039 -9.433 -5.978 1.00 71.44 397 ASN A C 1
ATOM 3043 O O . ASN A 1 397 ? 3.119 -9.336 -5.159 1.00 71.44 397 ASN A O 1
ATOM 3047 N N . ALA A 1 398 ? 5.117 -10.183 -5.740 1.00 69.62 398 ALA A N 1
ATOM 3048 C CA . ALA A 1 398 ? 5.304 -10.970 -4.521 1.00 69.62 398 ALA A CA 1
ATOM 3049 C C . ALA A 1 398 ? 5.229 -10.120 -3.232 1.00 69.62 398 ALA A C 1
ATOM 3051 O O . ALA A 1 398 ? 4.924 -10.638 -2.158 1.00 69.62 398 ALA A O 1
ATOM 3052 N N . ARG A 1 399 ? 5.404 -8.792 -3.325 1.00 73.12 399 ARG A N 1
ATOM 3053 C CA . ARG A 1 399 ? 5.144 -7.840 -2.230 1.00 73.12 399 ARG A CA 1
ATOM 3054 C C . ARG A 1 399 ? 3.741 -7.972 -1.623 1.00 73.12 399 ARG A C 1
ATOM 3056 O O . ARG A 1 399 ? 3.592 -7.711 -0.430 1.00 73.12 399 ARG A O 1
ATOM 3063 N N . LEU A 1 400 ? 2.729 -8.409 -2.379 1.00 76.12 400 LEU A N 1
ATOM 3064 C CA . LEU A 1 400 ? 1.398 -8.672 -1.825 1.00 76.12 400 LEU A CA 1
ATOM 3065 C C . LEU A 1 400 ? 1.443 -9.775 -0.757 1.00 76.12 400 LEU A C 1
ATOM 3067 O O . LEU A 1 400 ? 0.822 -9.629 0.292 1.00 76.12 400 LEU A O 1
ATOM 3071 N N . LEU A 1 401 ? 2.230 -10.834 -0.968 1.00 78.94 401 LEU A N 1
ATOM 3072 C CA . LEU A 1 401 ? 2.411 -11.901 0.022 1.00 78.94 401 LEU A CA 1
ATOM 3073 C C . LEU A 1 401 ? 3.081 -11.372 1.292 1.00 78.94 401 LEU A C 1
ATOM 3075 O O . LEU A 1 401 ? 2.650 -11.706 2.392 1.00 78.94 401 LEU A O 1
ATOM 3079 N N . VAL A 1 402 ? 4.077 -10.491 1.154 1.00 79.44 402 VAL A N 1
ATOM 3080 C CA . VAL A 1 402 ? 4.715 -9.818 2.298 1.00 79.44 402 VAL A CA 1
ATOM 3081 C C . VAL A 1 402 ? 3.688 -9.028 3.108 1.00 79.44 402 VAL A C 1
ATOM 3083 O O . VAL A 1 402 ? 3.616 -9.172 4.327 1.00 79.44 402 VAL A O 1
ATOM 3086 N N . ILE A 1 403 ? 2.869 -8.222 2.429 1.00 82.69 403 ILE A N 1
ATOM 3087 C CA . ILE A 1 403 ? 1.805 -7.427 3.051 1.00 82.69 403 ILE A CA 1
ATOM 3088 C C . ILE A 1 403 ? 0.826 -8.335 3.801 1.00 82.69 403 ILE A C 1
ATOM 3090 O O . ILE A 1 403 ? 0.508 -8.068 4.959 1.00 82.69 403 ILE A O 1
ATOM 3094 N N . MET A 1 404 ? 0.380 -9.424 3.172 1.00 86.12 404 MET A N 1
ATOM 3095 C CA . MET A 1 404 ? -0.537 -10.382 3.788 1.00 86.12 404 MET A CA 1
ATOM 3096 C C . MET A 1 404 ? 0.073 -11.040 5.029 1.00 86.12 404 MET A C 1
ATOM 3098 O O . MET A 1 404 ? -0.595 -11.127 6.060 1.00 86.12 404 MET A O 1
ATOM 3102 N N . SER A 1 405 ? 1.351 -11.421 4.982 1.00 86.69 405 SER A N 1
ATOM 3103 C CA . SER A 1 405 ? 2.074 -11.940 6.146 1.00 86.69 405 SER A CA 1
ATOM 3104 C C . SER A 1 405 ? 2.156 -10.911 7.277 1.00 86.69 405 SER A C 1
ATOM 3106 O O . SER A 1 405 ? 1.855 -11.245 8.422 1.00 86.69 405 SER A O 1
ATOM 3108 N N . CYS A 1 406 ? 2.474 -9.645 6.978 1.00 89.44 406 CYS A N 1
ATOM 3109 C CA . CYS A 1 406 ? 2.478 -8.574 7.980 1.00 89.44 406 CYS A CA 1
ATOM 3110 C C . CYS A 1 406 ? 1.095 -8.370 8.616 1.00 89.44 406 CYS A C 1
ATOM 3112 O O . CYS A 1 406 ? 1.005 -8.179 9.827 1.00 89.44 406 CYS A O 1
ATOM 3114 N N . VAL A 1 407 ? 0.013 -8.456 7.834 1.00 91.25 407 VAL A N 1
ATOM 3115 C CA . VAL A 1 407 ? -1.363 -8.384 8.351 1.00 91.25 407 VAL A CA 1
ATOM 3116 C C . VAL A 1 407 ? -1.648 -9.546 9.308 1.00 91.25 407 VAL A C 1
ATOM 3118 O O . VAL A 1 407 ? -2.187 -9.322 10.391 1.00 91.25 407 VAL A O 1
ATOM 3121 N N . LEU A 1 408 ? -1.271 -10.778 8.956 1.00 92.12 408 LEU A N 1
ATOM 3122 C CA . LEU A 1 408 ? -1.473 -11.944 9.823 1.00 92.12 408 LEU A CA 1
ATOM 3123 C C . LEU A 1 408 ? -0.688 -11.825 11.138 1.00 92.12 408 LEU A C 1
ATOM 3125 O O . LEU A 1 408 ? -1.259 -12.026 12.212 1.00 92.12 408 LEU A O 1
ATOM 3129 N N . VAL A 1 409 ? 0.588 -11.435 11.064 1.00 92.69 409 VAL A N 1
ATOM 3130 C CA . VAL A 1 409 ? 1.446 -11.217 12.241 1.00 92.69 409 VAL A CA 1
ATOM 3131 C C . VAL A 1 409 ? 0.888 -10.100 13.124 1.00 92.69 409 VAL A C 1
ATOM 3133 O O . VAL A 1 409 ? 0.767 -10.270 14.337 1.00 92.69 409 VAL A O 1
ATOM 3136 N N . ALA A 1 410 ? 0.474 -8.981 12.527 1.00 93.88 410 ALA A N 1
ATOM 3137 C CA . ALA A 1 410 ? -0.146 -7.872 13.245 1.00 93.88 410 ALA A CA 1
ATOM 3138 C C . ALA A 1 410 ? -1.444 -8.289 13.947 1.00 93.88 410 ALA A C 1
ATOM 3140 O O . ALA A 1 410 ? -1.679 -7.893 15.089 1.00 93.88 410 ALA A O 1
ATOM 3141 N N . TYR A 1 411 ? -2.269 -9.121 13.302 1.00 94.19 411 TYR A N 1
ATOM 3142 C CA . TYR A 1 411 ? -3.502 -9.626 13.900 1.00 94.19 411 TYR A CA 1
ATOM 3143 C C . TYR A 1 411 ? -3.233 -10.546 15.090 1.00 94.19 411 TYR A C 1
ATOM 3145 O O . TYR A 1 411 ? -3.878 -10.401 16.132 1.00 94.19 411 TYR A O 1
ATOM 3153 N N . ALA A 1 412 ? -2.269 -11.460 14.961 1.00 93.88 412 ALA A N 1
ATOM 3154 C CA . ALA A 1 412 ? -1.835 -12.302 16.068 1.00 93.88 412 ALA A CA 1
ATOM 3155 C C . ALA A 1 412 ? -1.336 -11.439 17.240 1.00 93.88 412 ALA A C 1
ATOM 3157 O O . ALA A 1 412 ? -1.820 -11.591 18.360 1.00 93.88 412 ALA A O 1
ATOM 3158 N N . GLY A 1 413 ? -0.467 -10.458 16.969 1.00 92.75 413 GLY A N 1
ATOM 3159 C CA . GLY A 1 413 ? 0.030 -9.512 17.972 1.00 92.75 413 GLY A CA 1
ATOM 3160 C C . GLY A 1 413 ? -1.085 -8.713 18.653 1.00 92.75 413 GLY A C 1
ATOM 3161 O O . GLY A 1 413 ? -1.128 -8.632 19.880 1.00 92.75 413 GLY A O 1
ATOM 3162 N N . TYR A 1 414 ? -2.040 -8.188 17.880 1.00 93.06 414 TYR A N 1
ATOM 3163 C CA . TYR A 1 414 ? -3.208 -7.470 18.399 1.00 93.06 414 TYR A CA 1
ATOM 3164 C C . TYR A 1 414 ? -4.028 -8.338 19.365 1.00 93.06 414 TYR A C 1
ATOM 3166 O O . TYR A 1 414 ? -4.377 -7.902 20.463 1.00 93.06 414 TYR A O 1
ATOM 3174 N N . ARG A 1 415 ? -4.316 -9.590 18.984 1.00 92.31 415 ARG A N 1
ATOM 3175 C CA . ARG A 1 415 ? -5.073 -10.534 19.822 1.00 92.31 415 ARG A CA 1
ATOM 3176 C C . ARG A 1 415 ? -4.322 -10.875 21.104 1.00 92.31 415 ARG A C 1
ATOM 3178 O O . ARG A 1 415 ? -4.936 -10.860 22.168 1.00 92.31 415 ARG A O 1
ATOM 3185 N N . THR A 1 416 ? -3.021 -11.130 21.015 1.00 93.06 416 THR A N 1
ATOM 3186 C CA . THR A 1 416 ? -2.175 -11.433 22.175 1.00 93.06 416 THR A CA 1
ATOM 3187 C C . THR A 1 416 ? -2.139 -10.268 23.163 1.00 93.06 416 THR A C 1
ATOM 3189 O O . THR A 1 416 ? -2.372 -10.477 24.352 1.00 93.06 416 THR A O 1
ATOM 3192 N N . LEU A 1 417 ? -1.941 -9.033 22.687 1.00 92.12 417 LEU A N 1
ATOM 3193 C CA . LEU A 1 417 ? -1.928 -7.844 23.548 1.00 92.12 417 LEU A CA 1
ATOM 3194 C C . LEU A 1 417 ? -3.259 -7.630 24.271 1.00 92.12 417 LEU A C 1
ATOM 3196 O O . LEU A 1 417 ? -3.262 -7.317 25.461 1.00 92.12 417 LEU A O 1
ATOM 3200 N N . LEU A 1 418 ? -4.387 -7.840 23.587 1.00 89.81 418 LEU A N 1
ATOM 3201 C CA . LEU A 1 418 ? -5.698 -7.767 24.232 1.00 89.81 418 LEU A CA 1
ATOM 3202 C C . LEU A 1 418 ? -5.870 -8.830 25.319 1.00 89.81 418 LEU A C 1
ATOM 3204 O O . LEU A 1 418 ? -6.402 -8.527 26.385 1.00 89.81 418 LEU A O 1
ATOM 3208 N N . THR A 1 419 ? -5.422 -10.062 25.075 1.00 91.31 419 THR A N 1
ATOM 3209 C CA . THR A 1 419 ? -5.477 -11.137 26.075 1.00 91.31 419 THR A CA 1
ATOM 3210 C C . THR A 1 419 ? -4.643 -10.788 27.307 1.00 91.31 419 THR A C 1
ATOM 3212 O O . THR A 1 419 ? -5.141 -10.894 28.427 1.00 91.31 419 THR A O 1
ATOM 3215 N N . ILE A 1 420 ? -3.415 -10.293 27.112 1.00 90.44 420 ILE A N 1
ATOM 3216 C CA . ILE A 1 420 ? -2.534 -9.851 28.204 1.00 90.44 420 ILE A CA 1
ATOM 3217 C C . ILE A 1 420 ? -3.187 -8.710 28.992 1.00 90.44 420 ILE A C 1
ATOM 3219 O O . ILE A 1 420 ? -3.255 -8.763 30.218 1.00 90.44 420 ILE A O 1
ATOM 3223 N N . GLN A 1 421 ? -3.724 -7.699 28.302 1.00 90.75 421 GLN A N 1
ATOM 3224 C CA . GLN A 1 421 ? -4.389 -6.560 28.936 1.00 90.75 421 GLN A CA 1
ATOM 3225 C C . GLN A 1 421 ? -5.587 -6.993 29.792 1.00 90.75 421 GLN A C 1
ATOM 3227 O O . GLN A 1 421 ? -5.750 -6.502 30.908 1.00 90.75 421 GLN A O 1
ATOM 3232 N N . ARG A 1 422 ? -6.406 -7.932 29.305 1.00 87.56 422 ARG A N 1
ATOM 3233 C CA . ARG A 1 422 ? -7.536 -8.472 30.076 1.00 87.56 422 ARG A CA 1
ATOM 3234 C C . ARG A 1 422 ? -7.077 -9.234 31.311 1.00 87.56 422 ARG A C 1
ATOM 3236 O O . ARG A 1 422 ? -7.650 -9.026 32.375 1.00 87.56 422 ARG A O 1
ATOM 3243 N N . GLY A 1 423 ? -6.030 -10.051 31.188 1.00 87.06 423 GLY A N 1
ATOM 3244 C CA . GLY A 1 423 ? -5.439 -10.755 32.328 1.00 87.06 423 GLY A CA 1
ATOM 3245 C C . GLY A 1 423 ? -4.940 -9.792 33.408 1.00 87.06 423 GLY A C 1
ATOM 3246 O O . GLY A 1 423 ? -5.272 -9.949 34.578 1.00 87.06 423 GLY A O 1
ATOM 3247 N N . LEU A 1 424 ? -4.223 -8.736 33.012 1.00 85.69 424 LEU A N 1
ATOM 3248 C CA . LEU A 1 424 ? -3.723 -7.716 33.942 1.00 85.69 424 LEU A CA 1
ATOM 3249 C C . LEU A 1 424 ? -4.847 -6.921 34.621 1.00 85.69 424 LEU A C 1
ATOM 3251 O O . LEU A 1 424 ? -4.728 -6.576 35.796 1.00 85.69 424 LEU A O 1
ATOM 3255 N N . ASN A 1 425 ? -5.933 -6.631 33.902 1.00 81.44 425 ASN A N 1
ATOM 3256 C CA . ASN A 1 425 ? -7.083 -5.919 34.458 1.00 81.44 425 ASN A CA 1
ATOM 3257 C C . ASN A 1 425 ? -7.893 -6.791 35.428 1.00 81.44 425 ASN A C 1
ATOM 3259 O O . ASN A 1 425 ? -8.338 -6.286 36.456 1.00 81.44 425 ASN A O 1
ATOM 3263 N N . PHE A 1 426 ? -8.050 -8.087 35.141 1.00 73.50 426 PHE A N 1
ATOM 3264 C CA . PHE A 1 426 ? -8.736 -9.028 36.030 1.00 73.50 426 PHE A CA 1
ATOM 3265 C C . PHE A 1 426 ? -7.992 -9.188 37.364 1.00 73.50 426 PHE A C 1
ATOM 3267 O O . PHE A 1 426 ? -8.604 -9.120 38.424 1.00 73.50 426 PHE A O 1
ATOM 3274 N N . SER A 1 427 ? -6.658 -9.267 37.330 1.00 69.12 427 SER A N 1
ATOM 3275 C CA . SER A 1 427 ? -5.819 -9.338 38.537 1.00 69.12 427 SER A CA 1
ATOM 3276 C C . SER A 1 427 ? -5.840 -8.071 39.405 1.00 69.12 427 SER A C 1
ATOM 3278 O O . SER A 1 427 ? -5.374 -8.108 40.540 1.00 69.12 427 SER A O 1
ATOM 3280 N N . ARG A 1 428 ? -6.347 -6.943 38.885 1.00 64.69 428 ARG A N 1
ATOM 3281 C CA . ARG A 1 428 ? -6.459 -5.665 39.609 1.00 64.69 428 ARG A CA 1
ATOM 3282 C C . ARG A 1 428 ? -7.839 -5.413 40.213 1.00 64.69 428 ARG A C 1
ATOM 3284 O O . ARG A 1 428 ? -7.982 -4.438 40.948 1.00 64.69 428 ARG A O 1
ATOM 3291 N N . GLN A 1 429 ? -8.848 -6.236 39.919 1.00 58.97 429 GLN A N 1
ATOM 3292 C CA . GLN A 1 429 ? -10.134 -6.096 40.596 1.00 58.97 429 GLN A CA 1
ATOM 3293 C C . GLN A 1 429 ? -9.974 -6.540 42.058 1.00 58.97 429 GLN A C 1
ATOM 3295 O O . GLN A 1 429 ? -9.460 -7.636 42.299 1.00 58.97 429 GLN A O 1
ATOM 3300 N N . PRO A 1 430 ? -10.367 -5.710 43.044 1.00 53.34 430 PRO A N 1
ATOM 3301 C CA . PRO A 1 430 ? -10.358 -6.136 44.435 1.00 53.34 430 PRO A CA 1
ATOM 3302 C C . PRO A 1 430 ? -11.215 -7.396 44.543 1.00 53.34 430 PRO A C 1
ATOM 3304 O O . PRO A 1 430 ? -12.331 -7.430 44.017 1.00 53.34 430 PRO A O 1
ATOM 3307 N N . ARG A 1 431 ? -10.676 -8.444 45.186 1.00 55.69 431 ARG A N 1
ATOM 3308 C CA . ARG A 1 431 ? -11.471 -9.634 45.506 1.00 55.69 431 ARG A CA 1
ATOM 3309 C C . ARG A 1 431 ? -12.755 -9.140 46.174 1.00 55.69 431 ARG A C 1
ATOM 3311 O O . ARG A 1 431 ? -12.642 -8.306 47.079 1.00 55.69 431 ARG A O 1
ATOM 3318 N N . PRO A 1 432 ? -13.943 -9.592 45.729 1.00 53.94 432 PRO A N 1
ATOM 3319 C CA . PRO A 1 432 ? -15.166 -9.248 46.432 1.00 53.94 432 PRO A CA 1
ATOM 3320 C C . PRO A 1 432 ? -14.941 -9.594 47.905 1.00 53.94 432 PRO A C 1
ATOM 3322 O O . PRO A 1 432 ? -14.325 -10.636 48.170 1.00 53.94 432 PRO A O 1
ATOM 3325 N N . PRO A 1 433 ? -15.335 -8.714 48.845 1.00 56.19 433 PRO A N 1
ATOM 3326 C CA . PRO A 1 433 ? -15.195 -9.014 50.256 1.00 56.19 433 PRO A CA 1
ATOM 3327 C C . PRO A 1 433 ? -15.818 -10.386 50.456 1.00 56.19 433 PRO A C 1
ATOM 3329 O O . PRO A 1 433 ? -16.981 -10.595 50.106 1.00 56.19 433 PRO A O 1
ATOM 3332 N N . THR A 1 434 ? -14.999 -11.340 50.904 1.00 56.09 434 THR A N 1
ATOM 3333 C CA . THR A 1 434 ? -15.466 -12.639 51.372 1.00 56.09 434 THR A CA 1
ATOM 3334 C C . THR A 1 434 ? -16.648 -12.331 52.265 1.00 56.09 434 THR A C 1
ATOM 3336 O O . THR A 1 434 ? -16.460 -11.681 53.294 1.00 56.09 434 THR A O 1
ATOM 3339 N N . GLN A 1 435 ? -17.855 -12.697 51.824 1.00 46.38 435 GLN A N 1
ATOM 3340 C CA . GLN A 1 435 ? -19.016 -12.681 52.692 1.00 46.38 435 GLN A CA 1
ATOM 3341 C C . GLN A 1 435 ? -18.602 -13.534 53.884 1.00 46.38 435 GLN A C 1
ATOM 3343 O O . GLN A 1 435 ? -18.423 -14.744 53.752 1.00 46.38 435 GLN A O 1
ATOM 3348 N N . GLN A 1 436 ? -18.310 -12.874 55.005 1.00 44.50 436 GLN A N 1
ATOM 3349 C CA . GLN A 1 436 ? -18.189 -13.548 56.280 1.00 44.50 436 GLN A CA 1
ATOM 3350 C C . GLN A 1 436 ? -19.554 -14.191 56.479 1.00 44.50 436 GLN A C 1
ATOM 3352 O O . GLN A 1 436 ? -20.557 -13.492 56.618 1.00 44.50 436 GLN A O 1
ATOM 3357 N N . ALA A 1 437 ? -19.589 -15.514 56.325 1.00 47.69 437 ALA A N 1
ATOM 3358 C CA . ALA A 1 437 ? -20.735 -16.314 56.695 1.00 47.69 437 ALA A CA 1
ATOM 3359 C C . ALA A 1 437 ? -20.982 -16.034 58.180 1.00 47.69 437 ALA A C 1
ATOM 3361 O O . ALA A 1 437 ? -20.119 -16.331 59.009 1.00 47.69 437 ALA A O 1
ATOM 3362 N N . TYR A 1 438 ? -22.091 -15.351 58.455 1.00 50.19 438 TYR A N 1
ATOM 3363 C CA . TYR A 1 438 ? -22.658 -15.239 59.791 1.00 50.19 438 TYR A CA 1
ATOM 3364 C C . TYR A 1 438 ? -23.331 -16.551 60.169 1.00 50.19 438 TYR A C 1
ATOM 3366 O O . TYR A 1 438 ? -23.974 -17.149 59.271 1.00 50.19 438 TYR A O 1
#